Protein AF-A0A6A6GTD9-F1 (afdb_monomer_lite)

pLDDT: mean 72.95, std 16.21, range [22.98, 91.25]

Radius of gyration: 29.61 Å; chains: 1; bounding box: 108×71×85 Å

Sequence (641 aa):
MPSALVQELAAEVGRIVSSPFSVSLKLLELLLKRSDNDAVRQWSEEHPCQRRQLSSIVLDVFQTWPYALDILERLSEANPTQREKFKEYSRLIGRAIGFRDAVLEHDPTLLHTLLIESTKSIQSYQKYGNVCCVLLSHPLPDTLPLPEITQTFVLHVVNHAIDSPGTEPFMQLLALIDGACAVLFNALPGEVLVRLEQSLLGVVKYERGGEFSGRNILCLALLAFLLGLDHSAVSSSGSSTFQVGLSPESLPCSSHRDLSATAQAFTGTKASKIAELIAFYVAFLCSDGCGSSPSEASASIQSIIVIARALPEEVRQEWIRVKAQVFRKVCEKALQTSTHPQVRSWTIVFINSLCGSGKMPQQILIAYESLLLDTIVLSMTPHEYRYLLQHTLEKMDLSLTSAFASTFLEQALSLVVNGNDSLVMLANFRTLAVAVVEIAQGSSSSRKDILLALCTNKLSPYLTTFLNFVPQIENKMDNCLRGDSFGRLLMKQRVELGALLCSTLLKLALLAQGDGDIGINPTMALALIDKQAMLNTVIASLTHRHPSFMPAKDSRSLLQQTSTPRALQENNNWKVLLSKELQRRAEDQEDMIIQSVAQACRDFEERCEDVESPLRLQEEKTAVLQRKYEDAQNSASELEV

Secondary structure (DSSP, 8-state):
---HHHHHHHHHHHHHHT-SS----HHHHHHHHHS-HHHHHHHHHH-HHHHHHHHHHHHHHHTT-TTHHHHHHHHHH----TT-TTS-S-TTS---HHHHHHHHHH-TTHHHHHHHHHHH-HHHHHHHHHHHHHHHSSPPPTT-PPPTTHHHHHHHHHHHHHHS--HHHHHHHHHHHHTTTHHHHTTS-HHHHHHHHHHHHHHHHH--SS---HHHHHHHHHHHHHHHHHHHTT--SS---------SSS---------HHHHHHSSHHHHHHHHHHHHHHHHHHTSTT--S-HHHHHHHHHHHHHHHHHS-HHHHHHHHHHTHHHHHHHHHHHH-TTS-HHHHHHHHHHHHHHH-TT---HHHHHHHHHHHH-HHHH---HHHHHHHHHHHHTT------HHHHHHHHHHHHHHHH-S---HHHHHHHHHHHHHHHHHHHH-HHHHHHHHHHHTSTTTHHHHHHHHH-------PPP-GGGTTHHHHHHHHHHHHHHHHHHHHHHHHHHHHHHTT--PPPHHHHHHHHHHHHHHHHHHHHHS--------------SS------------S-HHHHHHHHHHHHHHHHHHHHHHHHHHHHHHHHHHIIIIIHHHHHHHHHHHHHHHHHHHHHHHHHHH--

Foldseek 3Di:
DQDPLLVVLLVVLLVCLPDPFQDDCVVVLVSLQVDALVSLQVSLLLQLVSLLSVLVSLVVCVVPDLCSLVNLCSQLQRDHDPDPPPQPQFRQPSGSPSNLQSNCVLPVCVLVVLLVQLLPDPVSVVRRVSSNLSSFLAEHPPVHDDDPSVLSSLLVLLVCCLVDVDPVSLSSNNSNCNGRCVVSVLVDDLVSVVSSLVSLVVVLVPPPPPDDDLSVLSSLLVLLSSLVSLVVVVDPDDDDPDPPPDDPPDDPPPDDNCPVVSVVCQDDPNVLVLVVVLLVLLLLLLDPPNPHDLSSLLSSLVSSLSSLLSHDLVSLVVSCVVVVVSLVSLVVSLVDPVGQLSSSLSSLLSNCSSQWEPRDDPSSLVVNLVSLLPQVSNPDALVVLLVSLVSDQVTYLDLDDLVSLLSLLLSLLCLLQDQDDDLRNLSSSLSVLVSLLVSLLVDVNSLQSNLVSVVDPSCVVSLVSSLPGDDDDDPDDDDSSPSPLSSLSSNLSSLSSLLSVLVSLLVSQVVQVVVVGDHDDPVSNVSSVVSNVNSVVVNVVSPDPPPPDPPSPPPPPPDDDDDDDDDDDDDPCVVVVVVVVVVVVVVVVSVVVSVVVVVVSSVVVVCCPPPVVVVVVVVVVVVVVVVVVVVVVVVVVVVVD

Structure (mmCIF, N/CA/C/O backbone):
data_AF-A0A6A6GTD9-F1
#
_entry.id   AF-A0A6A6GTD9-F1
#
loop_
_atom_site.group_PDB
_atom_site.id
_atom_site.type_symbol
_atom_site.label_atom_id
_atom_site.label_alt_id
_atom_site.label_comp_id
_atom_site.label_asym_id
_atom_site.label_entity_id
_atom_site.label_seq_id
_atom_site.pdbx_PDB_ins_code
_atom_site.Cartn_x
_atom_site.Cartn_y
_atom_site.Cartn_z
_atom_site.occupancy
_atom_site.B_iso_or_equiv
_atom_site.auth_seq_id
_atom_site.auth_comp_id
_atom_site.auth_asym_id
_atom_site.auth_atom_id
_atom_site.pdbx_PDB_model_num
ATOM 1 N N . MET A 1 1 ? 4.234 20.363 -8.968 1.00 31.30 1 MET A N 1
ATOM 2 C CA . MET A 1 1 ? 5.308 20.441 -9.981 1.00 31.30 1 MET A CA 1
ATOM 3 C C . MET A 1 1 ? 6.137 19.182 -9.817 1.00 31.30 1 MET A C 1
ATOM 5 O O . MET A 1 1 ? 6.603 18.984 -8.701 1.00 31.30 1 MET A O 1
ATOM 9 N N . PRO A 1 2 ? 6.233 18.299 -10.826 1.00 46.50 2 PRO A N 1
ATOM 10 C CA . PRO A 1 2 ? 7.067 17.104 -10.714 1.00 46.50 2 PRO A CA 1
ATOM 11 C C . PRO A 1 2 ? 8.511 17.534 -10.438 1.00 46.50 2 PRO A C 1
ATOM 13 O O . PRO A 1 2 ? 8.977 18.531 -10.996 1.00 46.50 2 PRO A O 1
ATOM 16 N N . SER A 1 3 ? 9.193 16.836 -9.530 1.00 62.06 3 SER A N 1
ATOM 17 C CA . SER A 1 3 ? 10.605 17.111 -9.268 1.00 62.06 3 SER A CA 1
ATOM 18 C C . SER A 1 3 ? 11.403 16.887 -10.559 1.00 62.06 3 SER A C 1
ATOM 20 O O . SER A 1 3 ? 11.041 16.038 -11.377 1.00 62.06 3 SER A O 1
ATOM 22 N N . ALA A 1 4 ? 12.487 17.641 -10.765 1.00 74.44 4 ALA A N 1
ATOM 23 C CA . ALA A 1 4 ? 13.336 17.483 -11.952 1.00 74.44 4 ALA A CA 1
ATOM 24 C C . ALA A 1 4 ? 13.793 16.018 -12.144 1.00 74.44 4 ALA A C 1
ATOM 26 O O . ALA A 1 4 ? 13.877 15.533 -13.267 1.00 74.44 4 ALA A O 1
ATOM 27 N N . LEU A 1 5 ? 13.965 15.285 -11.037 1.00 74.88 5 LEU A N 1
ATOM 28 C CA . LEU A 1 5 ? 14.311 13.863 -11.020 1.00 74.88 5 LEU A CA 1
ATOM 29 C C . LEU A 1 5 ? 13.217 12.950 -11.599 1.00 74.88 5 LEU A C 1
ATOM 31 O O . LEU A 1 5 ? 13.551 12.000 -12.298 1.00 74.88 5 LEU A O 1
ATOM 35 N N . VAL A 1 6 ? 11.926 13.231 -11.373 1.00 73.88 6 VAL A N 1
ATOM 36 C CA . VAL A 1 6 ? 10.825 12.445 -11.974 1.00 73.88 6 VAL A CA 1
ATOM 37 C C . VAL A 1 6 ? 10.827 12.595 -13.494 1.00 73.88 6 VAL A C 1
ATOM 39 O O . VAL A 1 6 ? 10.615 11.622 -14.214 1.00 73.88 6 VAL A O 1
ATOM 42 N N . GLN A 1 7 ? 11.107 13.802 -13.992 1.00 76.88 7 GLN A N 1
ATOM 43 C CA . GLN A 1 7 ? 11.184 14.063 -15.430 1.00 76.88 7 GLN A CA 1
ATOM 44 C C . GLN A 1 7 ? 12.407 13.397 -16.070 1.00 76.88 7 GLN A C 1
ATOM 46 O O . GLN A 1 7 ? 12.288 12.822 -17.150 1.00 76.88 7 GLN A O 1
ATOM 51 N N . GLU A 1 8 ? 13.560 13.424 -15.397 1.00 81.12 8 GLU A N 1
ATOM 52 C CA . GLU A 1 8 ? 14.764 12.707 -15.835 1.00 81.12 8 GLU A CA 1
ATOM 53 C C . GLU A 1 8 ? 14.547 11.188 -15.860 1.00 81.12 8 GLU A C 1
ATOM 55 O O . GLU A 1 8 ? 14.906 10.535 -16.841 1.00 81.12 8 GLU A O 1
ATOM 60 N N . LEU A 1 9 ? 13.902 10.630 -14.828 1.00 81.56 9 LEU A N 1
ATOM 61 C CA . LEU A 1 9 ? 13.548 9.211 -14.768 1.00 81.56 9 LEU A CA 1
ATOM 62 C C . LEU A 1 9 ? 12.584 8.829 -15.900 1.00 81.56 9 LEU A C 1
ATOM 64 O O . LEU A 1 9 ? 12.814 7.844 -16.599 1.00 81.56 9 LEU A O 1
ATOM 68 N N . ALA A 1 10 ? 11.540 9.630 -16.130 1.00 80.25 10 ALA A N 1
ATOM 69 C CA . ALA A 1 10 ? 10.578 9.398 -17.206 1.00 80.25 10 ALA A CA 1
ATOM 70 C C . ALA A 1 10 ? 11.229 9.468 -18.598 1.00 80.25 10 ALA A C 1
ATOM 72 O O . ALA A 1 10 ? 10.920 8.651 -19.466 1.00 80.25 10 ALA A O 1
ATOM 73 N N . ALA A 1 11 ? 12.147 10.416 -18.812 1.00 80.69 11 ALA A N 1
ATOM 74 C CA . ALA A 1 11 ? 12.875 10.555 -20.069 1.00 80.69 11 ALA A CA 1
ATOM 75 C C . ALA A 1 11 ? 13.794 9.353 -20.330 1.00 80.69 11 ALA A C 1
ATOM 77 O O . ALA A 1 11 ? 13.811 8.824 -21.444 1.00 80.69 11 ALA A O 1
ATOM 78 N N . GLU A 1 12 ? 14.512 8.890 -19.305 1.00 84.31 12 GLU A N 1
ATOM 79 C CA . GLU A 1 12 ? 15.404 7.739 -19.430 1.00 84.31 12 GLU A CA 1
ATOM 80 C C . GLU A 1 12 ? 14.632 6.437 -19.655 1.00 84.31 12 GLU A C 1
ATOM 82 O O . GLU A 1 12 ? 14.966 5.670 -20.561 1.00 84.31 12 GLU A O 1
ATOM 87 N N . VAL A 1 13 ? 13.543 6.202 -18.914 1.00 83.00 13 VAL A N 1
ATOM 88 C CA . VAL A 1 13 ? 12.694 5.030 -19.166 1.00 83.00 13 VAL A CA 1
ATOM 89 C C . VAL A 1 13 ? 12.052 5.108 -20.552 1.00 83.00 13 VAL A C 1
ATOM 91 O O . VAL A 1 13 ? 12.006 4.104 -21.262 1.00 83.00 13 VAL A O 1
ATOM 94 N N . GLY A 1 14 ? 11.632 6.297 -20.993 1.00 80.06 14 GLY A N 1
ATOM 95 C CA . GLY A 1 14 ? 11.149 6.519 -22.354 1.00 80.06 14 GLY A CA 1
ATOM 96 C C . GLY A 1 14 ? 12.190 6.148 -23.415 1.00 80.06 14 GLY A C 1
ATOM 97 O O . GLY A 1 14 ? 11.856 5.473 -24.390 1.00 80.06 14 GLY A O 1
ATOM 98 N N . ARG A 1 15 ? 13.461 6.516 -23.212 1.00 83.50 15 ARG A N 1
ATOM 99 C CA . ARG A 1 15 ? 14.583 6.154 -24.096 1.00 83.50 15 ARG A CA 1
ATOM 100 C C . ARG A 1 15 ? 14.809 4.641 -24.150 1.00 83.50 15 ARG A C 1
ATOM 102 O O . ARG A 1 15 ? 14.996 4.101 -25.235 1.00 83.50 15 ARG A O 1
ATOM 109 N N . ILE A 1 16 ? 14.771 3.966 -23.001 1.00 82.56 16 ILE A N 1
ATOM 110 C CA . ILE A 1 16 ? 14.970 2.512 -22.897 1.00 82.56 16 ILE A CA 1
ATOM 111 C C . ILE A 1 16 ? 13.836 1.763 -23.604 1.00 82.56 16 ILE A C 1
ATOM 113 O O . ILE A 1 16 ? 14.086 0.907 -24.445 1.00 82.56 16 ILE A O 1
ATOM 117 N N . VAL A 1 17 ? 12.588 2.123 -23.304 1.00 81.31 17 VAL A N 1
ATOM 118 C CA . VAL A 1 17 ? 11.390 1.441 -23.813 1.00 81.31 17 VAL A CA 1
ATOM 119 C C . VAL A 1 17 ? 11.157 1.686 -25.309 1.00 81.31 17 VAL A C 1
ATOM 121 O O . VAL A 1 17 ? 10.579 0.843 -25.990 1.00 81.31 17 VAL A O 1
ATOM 124 N N . SER A 1 18 ? 11.595 2.831 -25.839 1.00 76.31 18 SER A N 1
ATOM 125 C CA . SER A 1 18 ? 11.475 3.152 -27.270 1.00 76.31 18 SER A CA 1
ATOM 126 C C . SER A 1 18 ? 12.615 2.604 -28.131 1.00 76.31 18 SER A C 1
ATOM 128 O O . SER A 1 18 ? 12.544 2.702 -29.358 1.00 76.31 18 SER A O 1
ATOM 130 N N . SER A 1 19 ? 13.653 2.027 -27.521 1.00 73.88 19 SER A N 1
ATOM 131 C CA . SER A 1 19 ? 14.776 1.461 -28.259 1.00 73.88 19 SER A CA 1
ATOM 132 C C . SER A 1 19 ? 14.414 0.101 -28.867 1.00 73.88 19 SER A C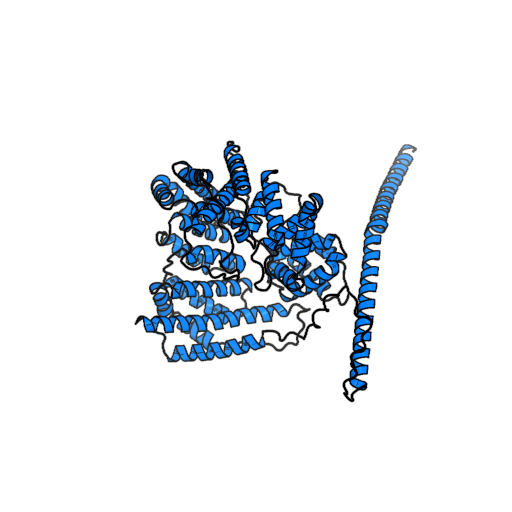 1
ATOM 134 O O . SER A 1 19 ? 13.937 -0.776 -28.150 1.00 73.88 19 SER A O 1
ATOM 136 N N . PRO A 1 20 ? 14.695 -0.125 -30.164 1.00 64.62 20 PRO A N 1
ATOM 137 C CA . PRO A 1 20 ? 14.523 -1.435 -30.791 1.00 64.62 20 PRO A CA 1
ATOM 138 C C . PRO A 1 20 ? 15.611 -2.451 -30.396 1.00 64.62 20 PRO A C 1
ATOM 140 O O . PRO A 1 20 ? 15.501 -3.623 -30.741 1.00 64.62 20 PRO A O 1
ATOM 143 N N . PHE A 1 21 ? 16.667 -2.019 -29.694 1.00 66.88 21 PHE A N 1
ATOM 144 C CA . PHE A 1 21 ? 17.794 -2.859 -29.269 1.00 66.88 21 PHE A CA 1
ATOM 145 C C . PHE A 1 21 ? 17.994 -2.808 -27.753 1.00 66.88 21 PHE A C 1
ATOM 147 O O . PHE A 1 21 ? 17.599 -1.830 -27.113 1.00 66.88 21 PHE A O 1
ATOM 154 N N . SER A 1 22 ? 18.675 -3.815 -27.194 1.00 67.69 22 SER A N 1
ATOM 155 C CA . SER A 1 22 ? 19.113 -3.840 -25.793 1.00 67.69 22 SER A CA 1
ATOM 156 C C . SER A 1 22 ? 19.982 -2.619 -25.481 1.00 67.69 22 SER A C 1
ATOM 158 O O . SER A 1 22 ? 20.954 -2.341 -26.182 1.00 67.69 22 SER A O 1
ATOM 160 N N . VAL A 1 23 ? 19.625 -1.882 -24.431 1.00 72.50 23 VAL A N 1
ATOM 161 C CA . VAL A 1 23 ? 20.275 -0.625 -24.046 1.00 72.50 23 VAL A CA 1
ATOM 162 C C . VAL A 1 23 ? 20.887 -0.770 -22.666 1.00 72.50 23 VAL A C 1
ATOM 164 O O . VAL A 1 23 ? 20.258 -1.363 -21.793 1.00 72.50 23 VAL A O 1
ATOM 167 N N . SER A 1 24 ? 22.060 -0.166 -22.457 1.00 77.12 24 SER A N 1
ATOM 168 C CA . SER A 1 24 ? 22.645 0.013 -21.125 1.00 77.12 24 SER A CA 1
ATOM 169 C C . SER A 1 24 ? 21.616 0.541 -20.128 1.00 77.12 24 SER A C 1
ATOM 171 O O . SER A 1 24 ? 21.007 1.590 -20.368 1.00 77.12 24 SER A O 1
ATOM 173 N N . LEU A 1 25 ? 21.462 -0.153 -18.998 1.00 81.88 25 LEU A N 1
ATOM 174 C CA . LEU A 1 25 ? 20.587 0.268 -17.900 1.00 81.88 25 LEU A CA 1
ATOM 175 C C . LEU A 1 25 ? 21.373 0.995 -16.792 1.00 81.88 25 LEU A C 1
ATOM 177 O O . LEU A 1 25 ? 20.818 1.325 -15.748 1.00 81.88 25 LEU A O 1
ATOM 181 N N . LYS A 1 26 ? 22.659 1.291 -17.010 1.00 79.25 26 LYS A N 1
ATOM 182 C CA . LYS A 1 26 ? 23.526 1.923 -16.007 1.00 79.25 26 LYS A CA 1
ATOM 183 C C . LYS A 1 26 ? 23.093 3.341 -15.634 1.00 79.25 26 LYS A C 1
ATOM 185 O O . LYS A 1 26 ? 23.150 3.734 -14.471 1.00 79.25 26 LYS A O 1
ATOM 190 N N . LEU A 1 27 ? 22.623 4.122 -16.608 1.00 82.19 27 LEU A N 1
ATOM 191 C CA . LEU A 1 27 ? 22.081 5.453 -16.328 1.00 82.19 27 LEU A CA 1
ATOM 192 C C . LEU A 1 27 ? 20.794 5.360 -15.497 1.00 82.19 27 LEU A C 1
ATOM 194 O O . LEU A 1 27 ? 20.627 6.129 -14.553 1.00 82.19 27 LEU A O 1
ATOM 198 N N . LEU A 1 28 ? 19.935 4.376 -15.784 1.00 83.44 28 LEU A N 1
ATOM 199 C CA . LEU A 1 28 ? 18.753 4.093 -14.971 1.00 83.44 28 LEU A CA 1
ATOM 200 C C . LEU A 1 28 ? 19.143 3.711 -13.537 1.00 83.44 28 LEU A C 1
ATOM 202 O O . LEU A 1 28 ? 18.587 4.263 -12.595 1.00 83.44 28 LEU A O 1
ATOM 206 N N . GLU A 1 29 ? 20.132 2.837 -13.350 1.00 82.75 29 GLU A N 1
ATOM 207 C CA . GLU A 1 29 ? 20.656 2.472 -12.028 1.00 82.75 29 GLU A CA 1
ATOM 208 C C . GLU A 1 29 ? 21.150 3.701 -11.240 1.00 82.75 29 GLU A C 1
ATOM 210 O O . GLU A 1 29 ? 20.810 3.874 -10.068 1.00 82.75 29 GLU A O 1
ATOM 215 N N . LEU A 1 30 ? 21.912 4.594 -11.881 1.00 81.75 30 LEU A N 1
ATOM 216 C CA . LEU A 1 30 ? 22.407 5.828 -11.261 1.00 81.75 30 LEU A CA 1
ATOM 217 C C . LEU A 1 30 ? 21.269 6.786 -10.892 1.00 81.75 30 LEU A C 1
ATOM 219 O O . LEU A 1 30 ? 21.279 7.365 -9.802 1.00 81.75 30 LEU A O 1
ATOM 223 N N . LEU A 1 31 ? 20.277 6.938 -11.773 1.00 81.88 31 LEU A N 1
ATOM 224 C CA . LEU A 1 31 ? 19.095 7.754 -11.505 1.00 81.88 31 LEU A CA 1
ATOM 225 C C . LEU A 1 31 ? 18.269 7.171 -10.358 1.00 81.88 31 LEU A C 1
ATOM 227 O O . LEU A 1 31 ? 17.851 7.925 -9.484 1.00 81.88 31 LEU A O 1
ATOM 231 N N . LEU A 1 32 ? 18.097 5.850 -10.294 1.00 80.31 32 LEU A N 1
ATOM 232 C CA . LEU A 1 32 ? 17.408 5.170 -9.193 1.00 80.31 32 LEU A CA 1
ATOM 233 C C . LEU A 1 32 ? 18.182 5.264 -7.872 1.00 80.31 32 LEU A C 1
ATOM 235 O O . LEU A 1 32 ? 17.573 5.390 -6.813 1.00 80.31 32 LEU A O 1
ATOM 239 N N . LYS A 1 33 ? 19.521 5.266 -7.912 1.00 79.88 33 LYS A N 1
ATOM 240 C CA . LYS A 1 33 ? 20.361 5.499 -6.725 1.00 79.88 33 LYS A CA 1
ATOM 241 C C . LYS A 1 33 ? 20.255 6.938 -6.208 1.00 79.88 33 LYS A C 1
ATOM 243 O O . LYS A 1 33 ? 20.385 7.139 -5.002 1.00 79.88 33 LYS A O 1
ATOM 248 N N . ARG A 1 34 ? 20.009 7.915 -7.091 1.00 78.88 34 ARG A N 1
ATOM 249 C CA . ARG A 1 34 ? 19.863 9.345 -6.757 1.00 78.88 34 ARG A CA 1
ATOM 250 C C . ARG A 1 34 ? 18.429 9.764 -6.419 1.00 78.88 34 ARG A C 1
ATOM 252 O O . ARG A 1 34 ? 18.244 10.787 -5.770 1.00 78.88 34 ARG A O 1
ATOM 259 N N . SER A 1 35 ? 17.435 9.024 -6.898 1.00 74.62 35 SER A N 1
ATOM 260 C CA . SER A 1 35 ? 16.023 9.371 -6.738 1.00 74.62 35 SER A CA 1
ATOM 261 C C . SER A 1 35 ? 15.480 8.928 -5.386 1.00 74.62 35 SER A C 1
ATOM 263 O O . SER A 1 35 ? 15.775 7.829 -4.913 1.00 74.62 35 SER A O 1
ATOM 265 N N . ASP A 1 36 ? 14.625 9.766 -4.805 1.00 68.75 36 ASP A N 1
ATOM 266 C CA . ASP A 1 36 ? 13.821 9.386 -3.650 1.00 68.75 36 ASP A CA 1
ATOM 267 C C . ASP A 1 36 ? 12.711 8.412 -4.065 1.00 68.75 36 ASP A C 1
ATOM 269 O O . ASP A 1 36 ? 12.213 8.427 -5.195 1.00 68.75 36 ASP A O 1
ATOM 273 N N . ASN A 1 37 ? 12.283 7.581 -3.120 1.00 64.31 37 ASN A N 1
ATOM 274 C CA . ASN A 1 37 ? 11.222 6.591 -3.304 1.00 64.31 37 ASN A CA 1
ATOM 275 C C . ASN A 1 37 ? 9.921 7.198 -3.841 1.00 64.31 37 ASN A C 1
ATOM 277 O O . ASN A 1 37 ? 9.279 6.616 -4.713 1.00 64.31 37 ASN A O 1
ATOM 281 N N . ASP A 1 38 ? 9.575 8.397 -3.371 1.00 64.88 38 ASP A N 1
ATOM 282 C CA . ASP A 1 38 ? 8.380 9.118 -3.807 1.00 64.88 38 ASP A CA 1
ATOM 283 C C . ASP A 1 38 ? 8.455 9.495 -5.291 1.00 64.88 38 ASP A C 1
ATOM 285 O O . ASP A 1 38 ? 7.449 9.432 -5.992 1.00 64.88 38 ASP A O 1
ATOM 289 N N . ALA A 1 39 ? 9.651 9.801 -5.808 1.00 70.12 39 ALA A N 1
ATOM 290 C CA . ALA A 1 39 ? 9.852 10.108 -7.222 1.00 70.12 39 ALA A CA 1
ATOM 291 C C . ALA A 1 39 ? 9.692 8.860 -8.108 1.00 70.12 39 ALA A C 1
ATOM 293 O O . ALA A 1 39 ? 9.013 8.909 -9.136 1.00 70.12 39 ALA A O 1
ATOM 294 N N . VAL A 1 40 ? 10.267 7.724 -7.697 1.00 72.25 40 VAL A N 1
ATOM 295 C CA . VAL A 1 40 ? 10.127 6.441 -8.415 1.00 72.25 40 VAL A CA 1
ATOM 296 C C . VAL A 1 40 ? 8.670 5.976 -8.414 1.00 72.25 40 VAL A C 1
ATOM 298 O O . VAL A 1 40 ? 8.142 5.520 -9.432 1.00 72.25 40 VAL A O 1
ATOM 301 N N . ARG A 1 41 ? 7.997 6.138 -7.275 1.00 68.88 41 ARG A N 1
ATOM 302 C CA . ARG A 1 41 ? 6.582 5.827 -7.103 1.00 68.88 41 ARG A CA 1
ATOM 303 C C . ARG A 1 41 ? 5.695 6.704 -7.978 1.00 68.88 41 ARG A C 1
ATOM 305 O O . ARG A 1 41 ? 4.873 6.170 -8.718 1.00 68.88 41 ARG A O 1
ATOM 312 N N . GLN A 1 42 ? 5.904 8.019 -7.944 1.00 69.56 42 GLN A N 1
ATOM 313 C CA . GLN A 1 42 ? 5.167 8.968 -8.771 1.00 69.56 42 GLN A CA 1
ATOM 314 C C . GLN A 1 42 ? 5.314 8.627 -10.259 1.00 69.56 42 GLN A C 1
ATOM 316 O O . GLN A 1 42 ? 4.316 8.532 -10.972 1.00 69.56 42 GLN A O 1
ATOM 321 N N . TRP A 1 43 ? 6.539 8.354 -10.721 1.00 78.19 43 TRP A N 1
ATOM 322 C CA . TRP A 1 43 ? 6.773 7.929 -12.102 1.00 78.19 43 TRP A CA 1
ATOM 323 C C . TRP A 1 43 ? 5.996 6.650 -12.455 1.00 78.19 43 TRP A C 1
ATOM 325 O O . TRP A 1 43 ? 5.316 6.605 -13.485 1.00 78.19 43 TRP A O 1
ATOM 335 N N . SER A 1 44 ? 6.067 5.631 -11.592 1.00 73.31 44 SER A N 1
ATOM 336 C CA . SER A 1 44 ? 5.385 4.344 -11.771 1.00 73.31 44 SER A CA 1
ATOM 337 C C . SER A 1 44 ? 3.867 4.511 -11.915 1.00 73.31 44 SER A C 1
ATOM 339 O O . SER A 1 44 ? 3.238 3.837 -12.735 1.00 73.31 44 SER A O 1
ATOM 341 N N . GLU A 1 45 ? 3.257 5.414 -11.152 1.00 67.81 45 GLU A N 1
ATOM 342 C CA . GLU A 1 45 ? 1.818 5.680 -11.223 1.00 67.81 45 GLU A CA 1
ATOM 343 C C . GLU A 1 45 ? 1.417 6.477 -12.467 1.00 67.81 45 GLU A C 1
ATOM 345 O O . GLU A 1 45 ? 0.385 6.188 -13.076 1.00 67.81 45 GLU A O 1
ATOM 350 N N . GLU A 1 46 ? 2.244 7.437 -12.880 1.00 68.38 46 GLU A N 1
ATOM 351 C CA . GLU A 1 46 ? 1.991 8.274 -14.055 1.00 68.38 46 GLU A CA 1
ATOM 352 C C . GLU A 1 46 ? 2.197 7.513 -15.385 1.00 68.38 46 GLU A C 1
ATOM 354 O O . GLU A 1 46 ? 1.551 7.839 -16.384 1.00 68.38 46 GLU A O 1
ATOM 359 N N . HIS A 1 47 ? 3.029 6.460 -15.410 1.00 70.62 47 HIS A N 1
ATOM 360 C CA . HIS A 1 47 ? 3.456 5.780 -16.647 1.00 70.62 47 HIS A CA 1
ATOM 361 C C . HIS A 1 47 ? 3.219 4.252 -16.664 1.00 70.62 47 HIS A C 1
ATOM 363 O O . HIS A 1 47 ? 4.140 3.474 -16.942 1.00 70.62 47 HIS A O 1
ATOM 369 N N . PRO A 1 48 ? 1.987 3.751 -16.452 1.00 66.88 48 PRO A N 1
ATOM 370 C CA . PRO A 1 48 ? 1.755 2.318 -16.274 1.00 66.88 48 PRO A CA 1
ATOM 371 C C . PRO A 1 48 ? 2.053 1.456 -17.505 1.00 66.88 48 PRO A C 1
ATOM 373 O O . PRO A 1 48 ? 2.399 0.287 -17.349 1.00 66.88 48 PRO A O 1
ATOM 376 N N . CYS A 1 49 ? 1.948 2.006 -18.718 1.00 69.31 49 CYS A N 1
ATOM 377 C CA . CYS A 1 49 ? 2.302 1.291 -19.947 1.00 69.31 49 CYS A CA 1
ATOM 378 C C . CYS A 1 49 ? 3.815 1.066 -20.077 1.00 69.31 49 CYS A C 1
ATOM 380 O O . CYS A 1 49 ? 4.233 0.007 -20.541 1.00 69.31 49 CYS A O 1
ATOM 382 N N . GLN A 1 50 ? 4.628 2.023 -19.616 1.00 73.38 50 GLN A N 1
ATOM 383 C CA . GLN A 1 50 ? 6.086 1.915 -19.638 1.00 73.38 50 GLN A CA 1
ATOM 384 C C . GLN A 1 50 ? 6.583 0.895 -18.611 1.00 73.38 50 GLN A C 1
ATOM 386 O O . GLN A 1 50 ? 7.559 0.207 -18.879 1.00 73.38 50 GLN A O 1
ATOM 391 N N . ARG A 1 51 ? 5.884 0.725 -17.476 1.00 74.81 51 ARG A N 1
ATOM 392 C CA . ARG A 1 51 ? 6.251 -0.266 -16.446 1.00 74.81 51 ARG A CA 1
ATOM 393 C C . ARG A 1 51 ? 6.348 -1.683 -16.991 1.00 74.81 51 ARG A C 1
ATOM 395 O O . ARG A 1 51 ? 7.333 -2.362 -16.732 1.00 74.81 51 ARG A O 1
ATOM 402 N N . ARG A 1 52 ? 5.338 -2.116 -17.752 1.00 71.12 52 ARG A N 1
ATOM 403 C CA . ARG A 1 52 ? 5.279 -3.484 -18.282 1.00 71.12 52 ARG A CA 1
ATOM 404 C C . ARG A 1 52 ? 6.381 -3.728 -19.318 1.00 71.12 52 ARG A C 1
ATOM 406 O O . ARG A 1 52 ? 7.061 -4.744 -19.273 1.00 71.12 52 ARG A O 1
ATOM 413 N N . GLN A 1 53 ? 6.632 -2.755 -20.190 1.00 73.69 53 GLN A N 1
ATOM 414 C CA . GLN A 1 53 ? 7.722 -2.849 -21.168 1.00 73.69 53 GLN A CA 1
ATOM 415 C C . GLN A 1 53 ? 9.104 -2.791 -20.504 1.00 73.69 53 GLN A C 1
ATOM 417 O O . GLN A 1 53 ? 10.004 -3.536 -20.875 1.00 73.69 53 GLN A O 1
ATOM 422 N N . LEU A 1 54 ? 9.274 -1.957 -19.476 1.00 80.88 54 LEU A N 1
ATOM 423 C CA . LEU A 1 54 ? 10.511 -1.928 -18.704 1.00 80.88 54 LEU A CA 1
ATOM 424 C C . LEU A 1 54 ? 10.735 -3.257 -17.970 1.00 80.88 54 LEU A C 1
ATOM 426 O O . LEU A 1 54 ? 11.862 -3.737 -17.938 1.00 80.88 54 LEU A O 1
ATOM 430 N N . SER A 1 55 ? 9.681 -3.881 -17.429 1.00 79.69 55 SER A N 1
ATOM 431 C CA . SER A 1 55 ? 9.809 -5.167 -16.734 1.00 79.69 55 SER A CA 1
ATOM 432 C C . SER A 1 55 ? 10.316 -6.286 -17.646 1.00 79.69 55 SER A C 1
ATOM 434 O O . SER A 1 55 ? 11.183 -7.043 -17.220 1.00 79.69 55 SER A O 1
ATOM 436 N N . SER A 1 56 ? 9.876 -6.348 -18.911 1.00 78.88 56 SER A N 1
ATOM 437 C CA . SER A 1 56 ? 10.410 -7.332 -19.862 1.00 78.88 56 SER A CA 1
ATOM 438 C C . SER A 1 56 ? 11.880 -7.065 -20.197 1.00 78.88 56 SER A C 1
ATOM 440 O O . SER A 1 56 ? 12.681 -7.992 -20.189 1.00 78.88 56 SER A O 1
ATOM 442 N N . ILE A 1 57 ? 12.264 -5.797 -20.402 1.00 78.81 57 ILE A N 1
ATOM 443 C CA . ILE A 1 57 ? 13.657 -5.422 -20.705 1.00 78.81 57 ILE A CA 1
ATOM 444 C C . ILE A 1 57 ? 14.586 -5.750 -19.527 1.00 78.81 57 ILE A C 1
ATOM 446 O O . ILE A 1 57 ? 15.674 -6.287 -19.725 1.00 78.81 57 ILE A O 1
ATOM 450 N N . VAL A 1 58 ? 14.166 -5.451 -18.293 1.00 80.69 58 VAL A N 1
ATOM 451 C CA . VAL A 1 58 ? 14.950 -5.768 -17.089 1.00 80.69 58 VAL A CA 1
ATOM 452 C C . VAL A 1 58 ? 15.111 -7.282 -16.927 1.00 80.69 58 VAL A C 1
ATOM 454 O O . VAL A 1 58 ? 16.202 -7.728 -16.582 1.00 80.69 58 VAL A O 1
ATOM 457 N N . LEU A 1 59 ? 14.074 -8.076 -17.222 1.00 78.75 59 LEU A N 1
ATOM 458 C CA . LEU A 1 59 ? 14.136 -9.541 -17.179 1.00 78.75 59 LEU A CA 1
ATOM 459 C C . LEU A 1 59 ? 15.086 -10.131 -18.228 1.00 78.75 59 LEU A C 1
ATOM 461 O O . LEU A 1 59 ? 15.904 -10.985 -17.887 1.00 78.75 59 LEU A O 1
ATOM 465 N N . ASP A 1 60 ? 15.044 -9.640 -19.469 1.00 73.81 60 ASP A N 1
ATOM 466 C CA . ASP A 1 60 ? 15.938 -10.092 -20.548 1.00 73.81 60 ASP A CA 1
ATOM 467 C C . ASP A 1 60 ? 17.421 -9.881 -20.193 1.00 73.81 60 ASP A C 1
ATOM 469 O O . ASP A 1 60 ? 18.310 -10.650 -20.571 1.00 73.81 60 ASP A O 1
ATOM 473 N N . VAL A 1 61 ? 17.684 -8.830 -19.423 1.00 74.44 61 VAL A N 1
ATOM 474 C CA . VAL A 1 61 ? 19.018 -8.395 -19.018 1.00 74.44 61 VAL A CA 1
ATOM 475 C C . VAL A 1 61 ? 19.420 -8.950 -17.641 1.00 74.44 61 VAL A C 1
ATOM 477 O O . VAL A 1 61 ? 20.598 -8.931 -17.281 1.00 74.44 61 VAL A O 1
ATOM 480 N N . PHE A 1 62 ? 18.483 -9.531 -16.888 1.00 72.75 62 PHE A N 1
ATOM 481 C CA . PHE A 1 62 ? 18.690 -9.986 -15.511 1.00 72.75 62 PHE A CA 1
ATOM 482 C C . PHE A 1 62 ? 19.807 -11.028 -15.367 1.00 72.75 62 PHE A C 1
ATOM 484 O O . PHE A 1 62 ? 20.625 -10.952 -14.454 1.00 72.75 62 PHE A O 1
ATOM 491 N N . GLN A 1 63 ? 19.889 -11.983 -16.298 1.00 67.81 63 GLN A N 1
ATOM 492 C CA . GLN A 1 63 ? 20.951 -13.005 -16.309 1.00 67.81 63 GLN A CA 1
ATOM 493 C C . GLN A 1 63 ? 22.301 -12.462 -16.797 1.00 67.81 63 GLN A C 1
ATOM 495 O O . GLN A 1 63 ? 23.333 -13.119 -16.679 1.00 67.81 63 GLN A O 1
ATOM 500 N N . THR A 1 64 ? 22.272 -11.276 -17.393 1.00 66.31 64 THR A N 1
ATOM 501 C CA . THR A 1 64 ? 23.334 -10.710 -18.209 1.00 66.31 64 THR A CA 1
ATOM 502 C C . THR A 1 64 ? 24.123 -9.653 -17.436 1.00 66.31 64 THR A C 1
ATOM 504 O O . THR A 1 64 ? 25.348 -9.632 -17.559 1.00 66.31 64 THR A O 1
ATOM 507 N N . TRP A 1 65 ? 23.465 -8.810 -16.631 1.00 73.31 65 TRP A N 1
ATOM 508 C CA . TRP A 1 65 ? 24.111 -7.702 -15.917 1.00 73.31 65 TRP A CA 1
ATOM 509 C C . TRP A 1 65 ? 23.949 -7.789 -14.395 1.00 73.31 65 TRP A C 1
ATOM 511 O O . TRP A 1 65 ? 22.830 -7.928 -13.903 1.00 73.31 65 TRP A O 1
ATOM 521 N N . PRO A 1 66 ? 25.038 -7.630 -13.616 1.00 70.31 66 PRO A N 1
ATOM 522 C CA . PRO A 1 66 ? 24.992 -7.752 -12.158 1.00 70.31 66 PRO A CA 1
ATOM 523 C C . PRO A 1 66 ? 24.154 -6.653 -11.487 1.00 70.31 66 PRO A C 1
ATOM 525 O O . PRO A 1 66 ? 23.545 -6.905 -10.452 1.00 70.31 66 PRO A O 1
ATOM 528 N N . TYR A 1 67 ? 24.075 -5.466 -12.095 1.00 75.19 67 TYR A N 1
ATOM 529 C CA . TYR A 1 67 ? 23.300 -4.326 -11.596 1.00 75.19 67 TYR A CA 1
ATOM 530 C C . TYR A 1 67 ? 21.798 -4.404 -11.921 1.00 75.19 67 TYR A C 1
ATOM 532 O O . TYR A 1 67 ? 21.012 -3.597 -11.427 1.00 75.19 67 TYR A O 1
ATOM 540 N N . ALA A 1 68 ? 21.360 -5.387 -12.717 1.00 78.38 68 ALA A N 1
ATOM 541 C CA . ALA A 1 68 ? 19.936 -5.612 -12.970 1.00 78.38 68 ALA A CA 1
ATOM 542 C C . ALA A 1 68 ? 19.185 -6.015 -11.689 1.00 78.38 68 ALA A C 1
ATOM 544 O O . ALA A 1 68 ? 18.004 -5.699 -11.548 1.00 78.38 68 ALA A O 1
ATOM 545 N N . LEU A 1 69 ? 19.878 -6.659 -10.740 1.00 77.06 69 LEU A N 1
ATOM 546 C CA . LEU A 1 69 ? 19.331 -6.982 -9.425 1.00 77.06 69 LEU A CA 1
ATOM 547 C C . LEU A 1 69 ? 19.068 -5.714 -8.603 1.00 77.06 69 LEU A C 1
ATOM 549 O O . LEU A 1 69 ? 17.969 -5.581 -8.081 1.00 77.06 69 LEU A O 1
ATOM 553 N N . ASP A 1 70 ? 20.007 -4.762 -8.576 1.00 76.88 70 ASP A N 1
ATOM 554 C CA . ASP A 1 70 ? 19.833 -3.456 -7.918 1.00 76.88 70 ASP A CA 1
ATOM 555 C C . ASP A 1 70 ? 18.669 -2.665 -8.541 1.00 76.88 70 ASP A C 1
ATOM 557 O O . ASP A 1 70 ? 17.919 -1.990 -7.840 1.00 76.88 70 ASP A O 1
ATOM 561 N N . ILE A 1 71 ? 18.498 -2.735 -9.866 1.00 79.38 71 ILE A N 1
ATOM 562 C CA . ILE A 1 71 ? 17.380 -2.082 -10.566 1.00 79.38 71 ILE A CA 1
ATOM 563 C C . ILE A 1 71 ? 16.054 -2.747 -10.197 1.00 79.38 71 ILE A C 1
ATOM 565 O O . ILE A 1 71 ? 15.089 -2.046 -9.889 1.00 79.38 71 ILE A O 1
ATOM 569 N N . LEU A 1 72 ? 16.003 -4.084 -10.218 1.00 79.44 72 LEU A N 1
ATOM 570 C CA . LEU A 1 72 ? 14.822 -4.845 -9.821 1.00 79.44 72 LEU A CA 1
ATOM 571 C C . LEU A 1 72 ? 14.460 -4.530 -8.373 1.00 79.44 72 LEU A C 1
ATOM 573 O O . LEU A 1 72 ? 13.307 -4.207 -8.104 1.00 79.44 72 LEU A O 1
ATOM 577 N N . GLU A 1 73 ? 15.437 -4.567 -7.470 1.00 75.12 73 GLU A N 1
ATOM 578 C CA . GLU A 1 73 ? 15.299 -4.178 -6.071 1.00 75.12 73 GLU A CA 1
ATOM 579 C C . GLU A 1 73 ? 14.751 -2.754 -5.986 1.00 75.12 73 GLU A C 1
ATOM 581 O O . GLU A 1 73 ? 13.646 -2.569 -5.512 1.00 75.12 73 GLU A O 1
ATOM 586 N N . ARG A 1 74 ? 15.395 -1.738 -6.565 1.00 72.81 74 ARG A N 1
ATOM 587 C CA . ARG A 1 74 ? 14.932 -0.344 -6.441 1.00 72.81 74 ARG A CA 1
ATOM 588 C C . ARG A 1 74 ? 13.548 -0.077 -7.031 1.00 72.81 74 ARG A C 1
ATOM 590 O O . ARG A 1 74 ? 12.773 0.658 -6.419 1.00 72.81 74 ARG A O 1
ATOM 597 N N . LEU A 1 75 ? 13.225 -0.659 -8.185 1.00 73.88 75 LEU A N 1
ATOM 598 C CA . LEU A 1 75 ? 11.924 -0.479 -8.836 1.00 73.88 75 LEU A CA 1
ATOM 599 C C . LEU A 1 75 ? 10.803 -1.282 -8.166 1.00 73.88 75 LEU A C 1
ATOM 601 O O . LEU A 1 75 ? 9.643 -0.888 -8.270 1.00 73.88 75 LEU A O 1
ATOM 605 N N . SER A 1 76 ? 11.122 -2.390 -7.492 1.00 69.88 76 SER A N 1
ATOM 606 C CA . SER A 1 76 ? 10.147 -3.180 -6.725 1.00 69.88 76 SER A CA 1
ATOM 607 C C . SER A 1 76 ? 10.038 -2.739 -5.261 1.00 69.88 76 SER A C 1
ATOM 609 O O . SER A 1 76 ? 8.967 -2.848 -4.662 1.00 69.88 76 SER A O 1
ATOM 611 N N . GLU A 1 77 ? 11.120 -2.211 -4.693 1.00 62.66 77 GLU A N 1
ATOM 612 C CA . GLU A 1 77 ? 11.287 -1.991 -3.261 1.00 62.66 77 GLU A CA 1
ATOM 613 C C . GLU A 1 77 ? 11.009 -0.573 -2.829 1.00 62.66 77 GLU A C 1
ATOM 615 O O . GLU A 1 77 ? 10.388 -0.391 -1.786 1.00 62.66 77 GLU A O 1
ATOM 620 N N . ALA A 1 78 ? 11.500 0.420 -3.562 1.00 49.28 78 ALA A N 1
ATOM 621 C CA . ALA A 1 78 ? 11.673 1.743 -2.989 1.00 49.28 78 ALA A CA 1
ATOM 622 C C . ALA A 1 78 ? 12.293 1.672 -1.554 1.00 49.28 78 ALA A C 1
ATOM 624 O O . ALA A 1 78 ? 11.708 2.146 -0.579 1.00 49.28 78 ALA A O 1
ATOM 625 N N . ASN A 1 79 ? 13.485 1.071 -1.397 1.00 37.75 79 ASN A N 1
ATOM 626 C CA . ASN A 1 79 ? 14.390 1.290 -0.248 1.00 37.75 79 ASN A CA 1
ATOM 627 C C . ASN A 1 79 ? 15.726 1.892 -0.716 1.00 37.75 79 ASN A C 1
ATOM 629 O O . ASN A 1 79 ? 16.058 1.774 -1.896 1.00 37.75 79 ASN A O 1
ATOM 633 N N . PRO A 1 80 ? 16.515 2.527 0.175 1.00 34.88 80 PRO A N 1
ATOM 634 C CA . PRO A 1 80 ? 17.750 3.208 -0.160 1.00 34.88 80 PRO A CA 1
ATOM 635 C C . PRO A 1 80 ? 19.023 2.460 0.221 1.00 34.88 80 PRO A C 1
ATOM 637 O O . PRO A 1 80 ? 19.085 1.595 1.084 1.00 34.88 80 PRO A O 1
ATOM 640 N N . THR A 1 81 ? 20.081 2.916 -0.434 1.00 31.55 81 THR A N 1
ATOM 641 C CA . THR A 1 81 ? 21.491 2.621 -0.198 1.00 31.55 81 THR A CA 1
ATOM 642 C C . THR A 1 81 ? 21.926 2.796 1.260 1.00 31.55 81 THR A C 1
ATOM 644 O O . THR A 1 81 ? 21.599 3.789 1.908 1.00 31.55 81 THR A O 1
ATOM 647 N N . GLN A 1 82 ? 22.789 1.874 1.698 1.00 33.25 82 GLN A N 1
ATOM 648 C CA . GLN A 1 82 ? 23.403 1.653 3.020 1.00 33.25 82 GLN A CA 1
ATOM 649 C C . GLN A 1 82 ? 24.107 2.840 3.739 1.00 33.25 82 GLN A C 1
ATOM 651 O O . GLN A 1 82 ? 24.896 2.601 4.657 1.00 33.25 82 GLN A O 1
ATOM 656 N N . ARG A 1 83 ? 23.893 4.114 3.378 1.00 31.17 83 ARG A N 1
ATOM 657 C CA . ARG A 1 83 ? 24.719 5.237 3.877 1.00 31.17 83 ARG A CA 1
ATOM 658 C C . ARG A 1 83 ? 24.092 6.196 4.894 1.00 31.17 83 ARG A C 1
ATOM 660 O O . ARG A 1 83 ? 24.814 7.059 5.378 1.00 31.17 83 ARG A O 1
ATOM 667 N N . GLU A 1 84 ? 22.849 5.999 5.333 1.00 35.84 84 GLU A N 1
ATOM 668 C CA . GLU A 1 84 ? 22.245 6.812 6.410 1.00 35.84 84 GLU A CA 1
ATOM 669 C C . GLU A 1 84 ? 21.608 5.948 7.512 1.00 35.84 84 GLU A C 1
ATOM 671 O O . GLU A 1 84 ? 20.396 5.909 7.703 1.00 35.84 84 GLU A O 1
ATOM 676 N N . LYS A 1 85 ? 22.462 5.256 8.275 1.00 37.31 85 LYS A N 1
ATOM 677 C CA . LYS A 1 85 ? 22.112 4.305 9.351 1.00 37.31 85 LYS A CA 1
ATOM 678 C C . LYS A 1 85 ? 21.459 4.908 10.617 1.00 37.31 85 LYS A C 1
ATOM 680 O O . LYS A 1 85 ? 21.656 4.368 11.700 1.00 37.31 85 LYS A O 1
ATOM 685 N N . PHE A 1 86 ? 20.692 6.000 10.552 1.00 33.00 86 PHE A N 1
ATOM 686 C CA . PHE A 1 86 ? 20.050 6.536 11.773 1.00 33.00 86 PHE A CA 1
ATOM 687 C C . PHE A 1 86 ? 18.671 7.208 11.612 1.00 33.00 86 PHE A C 1
ATOM 689 O O . PHE A 1 86 ? 18.168 7.778 12.575 1.00 33.00 86 PHE A O 1
ATOM 696 N N . LYS A 1 87 ? 18.011 7.120 10.446 1.00 33.81 87 LYS A N 1
ATOM 697 C CA . LYS A 1 87 ? 16.654 7.688 10.224 1.00 33.81 87 LYS A CA 1
ATOM 698 C C . LYS A 1 87 ? 15.619 6.665 9.728 1.00 33.81 87 LYS A C 1
ATOM 700 O O . LYS A 1 87 ? 14.650 6.995 9.063 1.00 33.81 87 LYS A O 1
ATOM 705 N N . GLU A 1 88 ? 15.831 5.387 10.018 1.00 38.78 88 GLU A N 1
ATOM 706 C CA . GLU A 1 88 ? 15.237 4.289 9.251 1.00 38.78 88 GLU A CA 1
ATOM 707 C C . GLU A 1 88 ? 14.160 3.519 10.034 1.00 38.78 88 GLU A C 1
ATOM 709 O O . GLU A 1 88 ? 14.370 2.396 10.482 1.00 38.78 88 GLU A O 1
ATOM 714 N N . TYR A 1 89 ? 12.985 4.137 10.188 1.00 41.69 89 TYR A N 1
ATOM 715 C CA . TYR A 1 89 ? 11.747 3.448 10.606 1.00 41.69 89 TYR A CA 1
ATOM 716 C C . TYR A 1 89 ? 10.601 3.591 9.579 1.00 41.69 89 TYR A C 1
ATOM 718 O O . TYR A 1 89 ? 9.539 3.002 9.744 1.00 41.69 89 TYR A O 1
ATOM 726 N N . SER A 1 90 ? 10.812 4.328 8.479 1.00 38.22 90 SER A N 1
ATOM 727 C CA . SER A 1 90 ? 9.732 4.821 7.607 1.00 38.22 90 SER A CA 1
ATOM 728 C C . SER A 1 90 ? 9.314 3.976 6.405 1.00 38.22 90 SER A C 1
ATOM 730 O O . SER A 1 90 ? 8.295 4.277 5.782 1.00 38.22 90 SER A O 1
ATOM 732 N N . ARG A 1 91 ? 10.127 3.031 5.943 1.00 46.72 91 ARG A N 1
ATOM 733 C CA . ARG A 1 91 ? 10.091 2.669 4.510 1.00 46.72 91 ARG A CA 1
ATOM 734 C C . ARG A 1 91 ? 9.198 1.485 4.152 1.00 46.72 91 ARG A C 1
ATOM 736 O O . ARG A 1 91 ? 9.293 0.947 3.058 1.00 46.72 91 ARG A O 1
ATOM 743 N N . LEU A 1 92 ? 8.300 1.082 5.048 1.00 36.38 92 LEU A N 1
ATOM 744 C CA . LEU A 1 92 ? 7.555 -0.167 4.884 1.00 36.38 92 LEU A CA 1
ATOM 745 C C . LEU A 1 92 ? 6.476 -0.154 3.782 1.00 36.38 92 LEU A C 1
ATOM 747 O O . LEU A 1 92 ? 6.103 -1.236 3.347 1.00 36.38 92 LEU A O 1
ATOM 751 N N . ILE A 1 93 ? 5.954 0.999 3.325 1.00 39.09 93 ILE A N 1
ATOM 752 C CA . ILE A 1 93 ? 4.645 1.015 2.610 1.00 39.09 93 ILE A CA 1
ATOM 753 C C . ILE A 1 93 ? 4.618 1.899 1.338 1.00 39.09 93 ILE A C 1
ATOM 755 O O . ILE A 1 93 ? 3.615 1.990 0.636 1.00 39.09 93 ILE A O 1
ATOM 759 N N . GLY A 1 94 ? 5.749 2.487 0.943 1.00 39.62 94 GLY A N 1
ATOM 760 C CA . GLY A 1 94 ? 5.849 3.340 -0.251 1.00 39.62 94 GLY A CA 1
ATOM 761 C C . GLY A 1 94 ? 6.239 2.614 -1.546 1.00 39.62 94 GLY A C 1
ATOM 762 O O . GLY A 1 94 ? 7.069 3.139 -2.282 1.00 39.62 94 GLY A O 1
ATOM 763 N N . ARG A 1 95 ? 5.735 1.399 -1.817 1.00 54.78 95 ARG A N 1
ATOM 764 C CA . ARG A 1 95 ? 6.280 0.537 -2.892 1.00 54.78 95 ARG A CA 1
ATOM 765 C C . ARG A 1 95 ? 5.551 0.670 -4.234 1.00 54.78 95 ARG A C 1
ATOM 767 O O . ARG A 1 95 ? 4.328 0.786 -4.296 1.00 54.78 95 ARG A O 1
ATOM 774 N N . ALA A 1 96 ? 6.302 0.572 -5.331 1.00 52.53 96 ALA A N 1
ATOM 775 C CA . ALA A 1 96 ? 5.780 0.540 -6.698 1.00 52.53 96 ALA A CA 1
ATOM 776 C C . ALA A 1 96 ? 5.264 -0.867 -7.079 1.00 52.53 96 ALA A C 1
ATOM 778 O O . ALA A 1 96 ? 5.819 -1.541 -7.947 1.00 52.53 96 ALA A O 1
ATOM 779 N N . ILE A 1 97 ? 4.158 -1.289 -6.449 1.00 60.78 97 ILE A N 1
ATOM 780 C CA . ILE A 1 97 ? 3.505 -2.606 -6.632 1.00 60.78 97 ILE A CA 1
ATOM 781 C C . ILE A 1 97 ? 3.321 -2.957 -8.119 1.00 60.78 97 ILE A C 1
ATOM 783 O O . ILE A 1 97 ? 3.576 -4.081 -8.538 1.00 60.78 97 ILE A O 1
ATOM 787 N N . GLY A 1 98 ? 2.973 -1.970 -8.950 1.00 64.62 98 GLY A N 1
ATOM 788 C CA . GLY A 1 98 ? 2.711 -2.199 -10.370 1.00 64.62 98 GLY A CA 1
ATOM 789 C C . GLY A 1 98 ? 3.921 -2.619 -11.215 1.00 64.62 98 GLY A C 1
ATOM 790 O O . GLY A 1 98 ? 3.713 -3.219 -12.264 1.00 64.62 98 GLY A O 1
ATOM 791 N N . PHE A 1 99 ? 5.163 -2.321 -10.807 1.00 72.44 99 PHE A N 1
ATOM 792 C CA . PHE A 1 99 ? 6.348 -2.843 -11.508 1.00 72.44 99 PHE A CA 1
ATOM 793 C C . PHE A 1 99 ? 6.645 -4.279 -11.075 1.00 72.44 99 PHE A C 1
ATOM 795 O O . PHE A 1 99 ? 6.851 -5.145 -11.921 1.00 72.44 99 PHE A O 1
ATOM 802 N N . ARG A 1 100 ? 6.588 -4.543 -9.763 1.00 79.44 100 ARG A N 1
ATOM 803 C CA . ARG A 1 100 ? 6.730 -5.885 -9.186 1.00 79.44 100 ARG A CA 1
ATOM 804 C C . ARG A 1 100 ? 5.756 -6.878 -9.822 1.00 79.44 100 ARG A C 1
ATOM 806 O O . ARG A 1 100 ? 6.179 -7.935 -10.277 1.00 79.44 100 ARG A O 1
ATOM 813 N N . ASP A 1 101 ? 4.474 -6.528 -9.867 1.00 74.06 101 ASP A N 1
ATOM 814 C CA . ASP A 1 101 ? 3.432 -7.413 -10.394 1.00 74.06 101 ASP A CA 1
ATOM 815 C C . ASP A 1 101 ? 3.644 -7.676 -11.885 1.00 74.06 101 ASP A C 1
ATOM 817 O O . ASP A 1 101 ? 3.542 -8.816 -12.322 1.00 74.06 101 ASP A O 1
ATOM 821 N N . ALA A 1 102 ? 4.050 -6.657 -12.651 1.00 72.69 102 ALA A N 1
ATOM 822 C CA . ALA A 1 102 ? 4.382 -6.828 -14.062 1.00 72.69 102 ALA A CA 1
ATOM 823 C C . ALA A 1 102 ? 5.568 -7.788 -14.273 1.00 72.69 102 ALA A C 1
ATOM 825 O O . ALA A 1 102 ? 5.512 -8.624 -15.171 1.00 72.69 102 ALA A O 1
ATOM 826 N N . VAL A 1 103 ? 6.609 -7.714 -13.434 1.00 79.62 103 VAL A N 1
ATOM 827 C CA . VAL A 1 103 ? 7.743 -8.655 -13.471 1.00 79.62 103 VAL A CA 1
ATOM 828 C C . VAL A 1 103 ? 7.280 -10.085 -13.170 1.00 79.62 103 VAL A C 1
ATOM 830 O O . VAL A 1 103 ? 7.620 -11.002 -13.914 1.00 79.62 103 VAL A O 1
ATOM 833 N N . LEU A 1 104 ? 6.487 -10.278 -12.112 1.00 80.44 104 LEU A N 1
ATOM 834 C CA . LEU A 1 104 ? 6.007 -11.600 -11.689 1.00 80.44 104 LEU A CA 1
ATOM 835 C C . LEU A 1 104 ? 5.005 -12.222 -12.674 1.00 80.44 104 LEU A C 1
ATOM 837 O O . LEU A 1 104 ? 4.977 -13.439 -12.834 1.00 80.44 104 LEU A O 1
ATOM 841 N N . GLU A 1 105 ? 4.195 -11.404 -13.347 1.00 81.50 105 GLU A N 1
ATOM 842 C CA . GLU A 1 105 ? 3.317 -11.850 -14.434 1.00 81.50 105 GLU A CA 1
ATOM 843 C C . GLU A 1 105 ? 4.108 -12.252 -15.688 1.00 81.50 105 GLU A C 1
ATOM 845 O O . GLU A 1 105 ? 3.691 -13.163 -16.405 1.00 81.50 105 GLU A O 1
ATOM 850 N N . HIS A 1 106 ? 5.232 -11.581 -15.967 1.00 79.00 106 HIS A N 1
ATOM 851 C CA . HIS A 1 106 ? 6.082 -11.882 -17.121 1.00 79.00 106 HIS A CA 1
ATOM 852 C C . HIS A 1 106 ? 6.943 -13.136 -16.928 1.00 79.00 106 HIS A C 1
ATOM 854 O O . HIS A 1 106 ? 7.033 -13.939 -17.857 1.00 79.00 106 HIS A O 1
ATOM 860 N N . ASP A 1 107 ? 7.544 -13.326 -15.750 1.00 79.81 107 ASP A N 1
ATOM 861 C CA . ASP A 1 107 ? 8.253 -14.558 -15.385 1.00 79.81 107 ASP A CA 1
ATOM 862 C C . ASP A 1 107 ? 7.788 -15.093 -14.014 1.00 79.81 107 ASP A C 1
ATOM 864 O O . ASP A 1 107 ? 8.370 -14.767 -12.972 1.00 79.81 107 ASP A O 1
ATOM 868 N N . PRO A 1 108 ? 6.778 -15.983 -14.006 1.00 81.62 108 PRO A N 1
ATOM 869 C CA . PRO A 1 108 ? 6.293 -16.654 -12.800 1.00 81.62 108 PRO A CA 1
ATOM 870 C C . PRO A 1 108 ? 7.357 -17.478 -12.054 1.00 81.62 108 PRO A C 1
ATOM 872 O O . PRO A 1 108 ? 7.206 -17.754 -10.863 1.00 81.62 108 PRO A O 1
ATOM 875 N N . THR A 1 109 ? 8.429 -17.904 -12.732 1.00 81.88 109 THR A N 1
ATOM 876 C CA . THR A 1 109 ? 9.467 -18.779 -12.155 1.00 81.88 109 THR A CA 1
ATOM 877 C C . THR A 1 109 ? 10.597 -18.011 -11.474 1.00 81.88 109 THR A C 1
ATOM 879 O O . THR A 1 109 ? 11.358 -18.596 -10.692 1.00 81.88 109 THR A O 1
ATOM 882 N N . LEU A 1 110 ? 10.684 -16.697 -11.705 1.00 84.19 110 LEU A N 1
ATOM 883 C CA . LEU A 1 110 ? 11.715 -15.833 -11.136 1.00 84.19 110 LEU A CA 1
ATOM 884 C C . LEU A 1 110 ? 11.727 -15.901 -9.607 1.00 84.19 110 LEU A C 1
ATOM 886 O O . LEU A 1 110 ? 12.775 -16.137 -9.006 1.00 84.19 110 LEU A O 1
ATOM 890 N N . LEU A 1 111 ? 10.557 -15.749 -8.977 1.00 85.38 111 LEU A N 1
ATOM 891 C CA . LEU A 1 111 ? 10.429 -15.760 -7.518 1.00 85.38 111 LEU A CA 1
ATOM 892 C C . LEU A 1 111 ? 10.929 -17.082 -6.923 1.00 85.38 111 LEU A C 1
ATOM 894 O O . LEU A 1 111 ? 11.702 -17.082 -5.970 1.00 85.38 111 LEU A O 1
ATOM 898 N N . HIS A 1 112 ? 10.541 -18.209 -7.521 1.00 85.62 112 HIS A N 1
ATOM 899 C CA . HIS A 1 112 ? 11.002 -19.529 -7.097 1.00 85.62 112 HIS A CA 1
ATOM 900 C C . HIS A 1 112 ? 12.530 -19.658 -7.214 1.00 85.62 112 HIS A C 1
ATOM 902 O O . HIS A 1 112 ? 13.188 -20.140 -6.293 1.00 85.62 112 HIS A O 1
ATOM 908 N N . THR A 1 113 ? 13.109 -19.189 -8.321 1.00 84.62 113 THR A N 1
ATOM 909 C CA . THR A 1 113 ? 14.559 -19.242 -8.562 1.00 84.62 113 THR A CA 1
ATOM 910 C C . THR A 1 113 ? 15.331 -18.395 -7.548 1.00 84.62 113 THR A C 1
ATOM 912 O O . THR A 1 113 ? 16.295 -18.877 -6.953 1.00 84.62 113 THR A O 1
ATOM 915 N N . LEU A 1 114 ? 14.878 -17.167 -7.278 1.00 84.06 114 LEU A N 1
ATOM 916 C CA . LEU A 1 114 ? 15.501 -16.278 -6.292 1.00 84.06 114 LEU A CA 1
ATOM 917 C C . LEU A 1 114 ? 15.420 -16.834 -4.865 1.00 84.06 114 LEU A C 1
ATOM 919 O O . LEU A 1 114 ? 16.389 -16.734 -4.111 1.00 84.06 114 LEU A O 1
ATOM 923 N N . LEU A 1 115 ? 14.300 -17.468 -4.503 1.00 86.19 115 LEU A N 1
ATOM 924 C CA . LEU A 1 115 ? 14.130 -18.117 -3.200 1.00 86.19 115 LEU A CA 1
ATOM 925 C C . LEU A 1 115 ? 15.036 -19.343 -3.032 1.00 86.19 115 LEU A C 1
ATOM 927 O O . LEU A 1 115 ? 15.578 -19.571 -1.949 1.00 86.19 115 LEU A O 1
ATOM 931 N N . ILE A 1 116 ? 15.256 -20.121 -4.095 1.00 84.88 116 ILE A N 1
ATOM 932 C CA . ILE A 1 116 ? 16.246 -21.203 -4.059 1.00 84.88 116 ILE A CA 1
ATOM 933 C C . ILE A 1 116 ? 17.645 -20.619 -3.856 1.00 84.88 116 ILE A C 1
ATOM 935 O O . ILE A 1 116 ? 18.368 -21.068 -2.972 1.00 84.88 116 ILE A O 1
ATOM 939 N N . GLU A 1 117 ? 18.051 -19.622 -4.646 1.00 83.25 117 GLU A N 1
ATOM 940 C CA . GLU A 1 117 ? 19.402 -19.064 -4.525 1.00 83.25 117 GLU A CA 1
ATOM 941 C C . GLU A 1 117 ? 19.647 -18.438 -3.148 1.00 83.25 117 GLU A C 1
ATOM 943 O O . GLU A 1 117 ? 20.716 -18.647 -2.571 1.00 83.25 117 GLU A O 1
ATOM 948 N N . SER A 1 118 ? 18.661 -17.738 -2.580 1.00 85.81 118 SER A N 1
ATOM 949 C CA . SER A 1 118 ? 18.786 -17.105 -1.262 1.00 85.81 118 SER A CA 1
ATOM 950 C C . SER A 1 118 ? 18.888 -18.105 -0.105 1.00 85.81 118 SER A C 1
ATOM 952 O O . SER A 1 118 ? 19.466 -17.771 0.926 1.00 85.81 118 SER A O 1
ATOM 954 N N . THR A 1 119 ? 18.405 -19.340 -0.273 1.00 85.62 119 THR A N 1
ATOM 955 C CA . THR A 1 119 ? 18.442 -20.383 0.770 1.00 85.62 119 THR A CA 1
ATOM 956 C C . THR A 1 119 ? 19.689 -21.275 0.720 1.00 85.62 119 THR A C 1
ATOM 958 O O . THR A 1 119 ? 19.933 -22.026 1.664 1.00 85.62 119 THR A O 1
ATOM 961 N N . LYS A 1 120 ? 20.531 -21.182 -0.324 1.00 85.44 120 LYS A N 1
ATOM 962 C CA . LYS A 1 120 ? 21.739 -22.026 -0.471 1.00 85.44 120 LYS A CA 1
ATOM 963 C C . LYS A 1 120 ? 22.880 -21.685 0.490 1.00 85.44 120 LYS A C 1
ATOM 965 O O . LYS A 1 120 ? 23.616 -22.581 0.897 1.00 85.44 120 LYS A O 1
ATOM 970 N N . SER A 1 121 ? 23.109 -20.403 0.782 1.00 82.00 121 SER A N 1
ATOM 971 C CA . SER A 1 121 ? 24.246 -19.957 1.602 1.00 82.00 121 SER A CA 1
ATOM 972 C C . SER A 1 121 ? 24.013 -18.573 2.216 1.00 82.00 121 SER A C 1
ATOM 974 O O . SER A 1 121 ? 23.217 -17.793 1.699 1.00 82.00 121 SER A O 1
ATOM 976 N N . ILE A 1 122 ? 24.767 -18.227 3.268 1.00 79.19 122 ILE A N 1
ATOM 977 C CA . ILE A 1 122 ? 24.703 -16.901 3.918 1.00 79.19 122 ILE A CA 1
ATOM 978 C C . ILE A 1 122 ? 25.103 -15.776 2.946 1.00 79.19 122 ILE A C 1
ATOM 980 O O . ILE A 1 122 ? 24.482 -14.717 2.933 1.00 79.19 122 ILE A O 1
ATOM 984 N N . GLN A 1 123 ? 26.112 -15.999 2.096 1.00 78.88 123 GLN A N 1
ATOM 985 C CA . GLN A 1 123 ? 26.531 -15.014 1.087 1.00 78.88 123 GLN A CA 1
ATOM 986 C C . GLN A 1 123 ? 25.455 -14.823 0.010 1.00 78.88 123 GLN A C 1
ATOM 988 O O . GLN A 1 123 ? 25.210 -13.706 -0.441 1.00 78.88 123 GLN A O 1
ATOM 993 N N . SER A 1 124 ? 24.769 -15.903 -0.371 1.00 79.31 124 SER A N 1
ATOM 994 C CA . SER A 1 124 ? 23.642 -15.832 -1.301 1.00 79.31 124 SER A CA 1
ATOM 995 C C . SER A 1 124 ? 22.440 -15.115 -0.685 1.00 79.31 124 SER A C 1
ATOM 997 O O . SER A 1 124 ? 21.781 -14.345 -1.380 1.00 79.31 124 SER A O 1
ATOM 999 N N . TYR A 1 125 ? 22.181 -15.309 0.612 1.00 80.38 125 TYR A N 1
ATOM 1000 C CA . TYR A 1 125 ? 21.146 -14.572 1.337 1.00 80.38 125 TYR A CA 1
ATOM 1001 C C . TYR A 1 125 ? 21.428 -13.066 1.347 1.00 80.38 125 TYR A C 1
ATOM 1003 O O . TYR A 1 125 ? 20.536 -12.279 1.056 1.00 80.38 125 TYR A O 1
ATOM 1011 N N . GLN A 1 126 ? 22.676 -12.650 1.576 1.00 78.38 126 GLN A N 1
ATOM 1012 C CA . GLN A 1 126 ? 23.051 -11.231 1.511 1.00 78.38 126 GLN A CA 1
ATOM 1013 C C . GLN A 1 126 ? 22.829 -10.611 0.125 1.00 78.38 126 GLN A C 1
ATOM 1015 O O . GLN A 1 126 ? 22.567 -9.417 0.031 1.00 78.38 126 GLN A O 1
ATOM 1020 N N . LYS A 1 127 ? 22.926 -11.411 -0.944 1.00 76.25 127 LYS A N 1
ATOM 1021 C CA . LYS A 1 127 ? 22.735 -10.943 -2.320 1.00 76.25 127 LYS A CA 1
ATOM 1022 C C . LYS A 1 127 ? 21.267 -10.942 -2.758 1.00 76.25 127 LYS A C 1
ATOM 1024 O O . LYS A 1 127 ? 20.826 -9.988 -3.379 1.00 76.25 127 LYS A O 1
ATOM 1029 N N . TYR A 1 128 ? 20.519 -12.009 -2.476 1.00 79.75 128 TYR A N 1
ATOM 1030 C CA . TYR A 1 128 ? 19.165 -12.217 -3.017 1.00 79.75 128 TYR A CA 1
ATOM 1031 C C . TYR A 1 128 ? 18.049 -12.095 -1.972 1.00 79.75 128 TYR A C 1
ATOM 1033 O O . TYR A 1 128 ? 16.879 -11.986 -2.337 1.00 79.75 128 TYR A O 1
ATOM 1041 N N . GLY A 1 129 ? 18.383 -12.132 -0.680 1.00 79.06 129 GLY A N 1
ATOM 1042 C CA . GLY A 1 129 ? 17.419 -12.161 0.420 1.00 79.06 129 GLY A CA 1
ATOM 1043 C C . GLY A 1 129 ? 16.562 -10.903 0.488 1.00 79.06 129 GLY A C 1
ATOM 1044 O O . GLY A 1 129 ? 15.344 -11.017 0.603 1.00 79.06 129 GLY A O 1
ATOM 1045 N N . ASN A 1 130 ? 17.167 -9.724 0.318 1.00 78.94 130 ASN A N 1
ATOM 1046 C CA . ASN A 1 130 ? 16.428 -8.460 0.297 1.00 78.94 130 ASN A CA 1
ATOM 1047 C C . ASN A 1 130 ? 15.406 -8.448 -0.837 1.00 78.94 130 ASN A C 1
ATOM 1049 O O . ASN A 1 130 ? 14.215 -8.339 -0.567 1.00 78.94 130 ASN A O 1
ATOM 1053 N N . VAL A 1 131 ? 15.830 -8.716 -2.074 1.00 78.62 131 VAL A N 1
ATOM 1054 C CA . VAL A 1 131 ? 14.923 -8.798 -3.231 1.00 78.62 131 VAL A CA 1
ATOM 1055 C C . VAL A 1 131 ? 13.782 -9.793 -2.994 1.00 78.62 131 VAL A C 1
ATOM 1057 O O . VAL A 1 131 ? 12.631 -9.482 -3.286 1.00 78.62 131 VAL A O 1
ATOM 1060 N N . CYS A 1 132 ? 14.048 -10.956 -2.392 1.00 82.75 132 CYS A N 1
ATOM 1061 C CA . CYS A 1 132 ? 12.989 -11.905 -2.028 1.00 82.75 132 CYS A CA 1
ATOM 1062 C C . CYS A 1 132 ? 11.991 -11.307 -1.022 1.00 82.75 132 CYS A C 1
ATOM 1064 O O . CYS A 1 132 ? 10.780 -11.415 -1.226 1.00 82.75 132 CYS A O 1
ATOM 1066 N N . CYS A 1 133 ? 12.477 -10.646 0.033 1.00 79.81 133 CYS A N 1
ATOM 1067 C CA . CYS A 1 133 ? 11.634 -9.957 1.013 1.00 79.81 133 CYS A CA 1
ATOM 1068 C C . CYS A 1 133 ? 10.763 -8.880 0.361 1.00 79.81 133 CYS A C 1
ATOM 1070 O O . CYS A 1 133 ? 9.595 -8.751 0.716 1.00 79.81 133 CYS A O 1
ATOM 1072 N N . VAL A 1 134 ? 11.296 -8.152 -0.619 1.00 75.38 134 VAL A N 1
ATOM 1073 C CA . VAL A 1 134 ? 10.570 -7.119 -1.368 1.00 75.38 134 VAL A CA 1
ATOM 1074 C C . VAL A 1 134 ? 9.459 -7.701 -2.221 1.00 75.38 134 VAL A C 1
ATOM 1076 O O . VAL A 1 134 ? 8.327 -7.221 -2.186 1.00 75.38 134 VAL A O 1
ATOM 1079 N N . LEU A 1 135 ? 9.770 -8.742 -2.992 1.00 78.81 135 LEU A N 1
ATOM 1080 C CA . LEU A 1 135 ? 8.789 -9.374 -3.867 1.00 78.81 135 LEU A CA 1
ATOM 1081 C C . LEU A 1 135 ? 7.631 -9.968 -3.047 1.00 78.81 135 LEU A C 1
ATOM 1083 O O . LEU A 1 135 ? 6.471 -9.860 -3.451 1.00 78.81 135 LEU A O 1
ATOM 1087 N N . LEU A 1 136 ? 7.936 -10.524 -1.871 1.00 79.62 136 LEU A N 1
ATOM 1088 C CA . LEU A 1 136 ? 6.974 -11.154 -0.963 1.00 79.62 136 LEU A CA 1
ATOM 1089 C C . LEU A 1 136 ? 6.278 -10.187 -0.002 1.00 79.62 136 LEU A C 1
ATOM 1091 O O . LEU A 1 136 ? 5.361 -10.594 0.707 1.00 79.62 136 LEU A O 1
ATOM 1095 N N . SER A 1 137 ? 6.671 -8.915 0.032 1.00 74.25 137 SER A N 1
ATOM 1096 C CA . SER A 1 137 ? 6.178 -7.972 1.036 1.00 74.25 137 SER A CA 1
ATOM 1097 C C . SER A 1 137 ? 4.726 -7.522 0.850 1.00 74.25 137 SER A C 1
ATOM 1099 O O . SER A 1 137 ? 4.215 -6.744 1.642 1.00 74.25 137 SER A O 1
ATOM 1101 N N . HIS A 1 138 ? 4.110 -7.872 -0.274 1.00 69.31 138 HIS A N 1
ATOM 1102 C CA . HIS A 1 138 ? 2.715 -7.581 -0.596 1.00 69.31 138 HIS A CA 1
ATOM 1103 C C . HIS A 1 138 ? 2.078 -8.874 -1.106 1.00 69.31 138 HIS A C 1
ATOM 1105 O O . HIS A 1 138 ? 2.809 -9.724 -1.632 1.00 69.31 138 HIS A O 1
ATOM 1111 N N . PRO A 1 139 ? 0.745 -9.026 -1.012 1.00 69.38 139 PRO A N 1
ATOM 1112 C CA . PRO A 1 139 ? 0.058 -10.177 -1.589 1.00 69.38 139 PRO A CA 1
ATOM 1113 C C . PRO A 1 139 ? 0.478 -10.377 -3.049 1.00 69.38 139 PRO A C 1
ATOM 1115 O O . PRO A 1 139 ? 0.676 -9.405 -3.786 1.00 69.38 139 PRO A O 1
ATOM 1118 N N . LEU A 1 140 ? 0.695 -11.634 -3.436 1.00 74.81 140 LEU A N 1
ATOM 1119 C CA . LEU A 1 140 ? 1.035 -11.980 -4.814 1.00 74.81 140 LEU A CA 1
ATOM 1120 C C . LEU A 1 140 ? -0.170 -11.716 -5.733 1.00 74.81 140 LEU A C 1
ATOM 1122 O O . LEU A 1 140 ? -1.307 -11.761 -5.258 1.00 74.81 140 LEU A O 1
ATOM 1126 N N . PRO A 1 141 ? 0.057 -11.454 -7.032 1.00 73.50 141 PRO A N 1
ATOM 1127 C CA . PRO A 1 141 ? -1.020 -11.407 -8.014 1.00 73.50 141 PRO A CA 1
ATOM 1128 C C . PRO A 1 141 ? -1.850 -12.697 -7.992 1.00 73.50 141 PRO A C 1
ATOM 1130 O O . PRO A 1 141 ? -1.290 -13.781 -7.833 1.00 73.50 141 PRO A O 1
ATOM 1133 N N . ASP A 1 142 ? -3.162 -12.598 -8.232 1.00 68.88 142 ASP A N 1
ATOM 1134 C CA . ASP A 1 142 ? -4.102 -13.736 -8.176 1.00 68.88 142 ASP A CA 1
ATOM 1135 C C . ASP A 1 142 ? -3.714 -14.907 -9.105 1.00 68.88 142 ASP A C 1
ATOM 1137 O O . ASP A 1 142 ? -4.159 -16.040 -8.927 1.00 68.88 142 ASP A O 1
ATOM 1141 N N . THR A 1 143 ? -2.878 -14.642 -10.110 1.00 73.25 143 THR A N 1
ATOM 1142 C CA . THR A 1 143 ? -2.377 -15.624 -11.075 1.00 73.25 143 THR A CA 1
ATOM 1143 C C . THR A 1 143 ? -1.206 -16.463 -10.563 1.00 73.25 143 THR A C 1
ATOM 1145 O O . THR A 1 143 ? -0.886 -17.472 -11.191 1.00 73.25 143 THR A O 1
ATOM 1148 N N . LEU A 1 144 ? -0.537 -16.058 -9.475 1.00 77.38 144 LEU A N 1
ATOM 1149 C CA . LEU A 1 144 ? 0.703 -16.676 -9.004 1.00 77.38 144 LEU A CA 1
ATOM 1150 C C . LEU A 1 144 ? 0.530 -17.300 -7.606 1.00 77.38 144 LEU A C 1
ATOM 1152 O O . LEU A 1 144 ? 0.367 -16.571 -6.626 1.00 77.38 144 LEU A O 1
ATOM 1156 N N . PRO A 1 145 ? 0.619 -18.637 -7.468 1.00 82.00 145 PRO A N 1
ATOM 1157 C CA . PRO A 1 145 ? 0.621 -19.276 -6.158 1.00 82.00 145 PRO A CA 1
ATOM 1158 C C . PRO A 1 145 ? 1.949 -19.048 -5.422 1.00 82.00 145 PRO A C 1
ATOM 1160 O O . PRO A 1 145 ? 3.004 -18.875 -6.035 1.00 82.00 145 PRO A O 1
ATOM 1163 N N . LEU A 1 146 ? 1.907 -19.106 -4.089 1.00 83.94 146 LEU A N 1
ATOM 1164 C CA . LEU A 1 146 ? 3.101 -19.006 -3.250 1.00 83.94 146 LEU A CA 1
ATOM 1165 C C . LEU A 1 146 ? 3.995 -20.252 -3.431 1.00 83.94 146 LEU A C 1
ATOM 1167 O O . LEU A 1 146 ? 3.508 -21.366 -3.219 1.00 83.94 146 LEU A O 1
ATOM 1171 N N . PRO A 1 147 ? 5.289 -20.108 -3.782 1.00 86.12 147 PRO A N 1
ATOM 1172 C CA . PRO A 1 147 ? 6.195 -21.249 -3.920 1.00 86.12 147 PRO A CA 1
ATOM 1173 C C . PRO A 1 147 ? 6.414 -22.001 -2.601 1.00 86.12 147 PRO A C 1
ATOM 1175 O O . PRO A 1 147 ? 6.562 -21.375 -1.553 1.00 86.12 147 PRO A O 1
ATOM 1178 N N . GLU A 1 148 ? 6.549 -23.328 -2.644 1.00 83.06 148 GLU A N 1
ATOM 1179 C CA . GLU A 1 148 ? 6.773 -24.158 -1.445 1.00 83.06 148 GLU A CA 1
ATOM 1180 C C . GLU A 1 148 ? 8.073 -23.789 -0.703 1.00 83.06 148 GLU A C 1
ATOM 1182 O O . GLU A 1 148 ? 8.094 -23.665 0.523 1.00 83.06 148 GLU A O 1
ATOM 1187 N N . ILE A 1 149 ? 9.140 -23.487 -1.457 1.00 86.00 149 ILE A N 1
ATOM 1188 C CA . ILE A 1 149 ? 10.449 -23.055 -0.932 1.00 86.00 149 ILE A CA 1
ATOM 1189 C C . ILE A 1 149 ? 10.368 -21.791 -0.054 1.00 86.00 149 ILE A C 1
ATOM 1191 O O . ILE A 1 149 ? 11.257 -21.530 0.761 1.00 86.00 149 ILE A O 1
ATOM 1195 N N . THR A 1 150 ? 9.279 -21.022 -0.162 1.00 86.44 150 THR A N 1
ATOM 1196 C CA . THR A 1 150 ? 9.043 -19.832 0.662 1.00 86.44 150 THR A CA 1
ATOM 1197 C C . THR A 1 150 ? 9.032 -20.166 2.154 1.00 86.44 150 THR A C 1
ATOM 1199 O O . THR A 1 150 ? 9.510 -19.366 2.953 1.00 86.44 150 THR A O 1
ATOM 1202 N N . GLN A 1 151 ? 8.569 -21.356 2.558 1.00 85.62 151 GLN A N 1
ATOM 1203 C CA . GLN A 1 151 ? 8.593 -21.757 3.969 1.00 85.62 151 GLN A CA 1
ATOM 1204 C C . GLN A 1 151 ? 10.029 -21.852 4.509 1.00 85.62 151 GLN A C 1
ATOM 1206 O O . GLN A 1 151 ? 10.320 -21.355 5.599 1.00 85.62 151 GLN A O 1
ATOM 1211 N N . THR A 1 152 ? 10.943 -22.442 3.735 1.00 87.12 152 THR A N 1
ATOM 1212 C CA . THR A 1 152 ? 12.367 -22.542 4.090 1.00 87.12 152 THR A CA 1
ATOM 1213 C C . THR A 1 152 ? 13.014 -21.164 4.165 1.00 87.12 152 THR A C 1
ATOM 1215 O O . THR A 1 152 ? 13.779 -20.892 5.090 1.00 87.12 152 THR A O 1
ATOM 1218 N N . PHE A 1 153 ? 12.666 -20.274 3.234 1.00 88.06 153 PHE A N 1
ATOM 1219 C CA . PHE A 1 153 ? 13.131 -18.892 3.252 1.00 88.06 153 PHE A CA 1
ATOM 1220 C C . PHE A 1 153 ? 12.651 -18.142 4.504 1.00 88.06 153 PHE A C 1
ATOM 1222 O O . PHE A 1 153 ? 13.472 -17.570 5.215 1.00 88.06 153 PHE A O 1
ATOM 1229 N N . VAL A 1 154 ? 11.357 -18.210 4.843 1.00 87.31 154 VAL A N 1
ATOM 1230 C CA . VAL A 1 154 ? 10.807 -17.575 6.057 1.00 87.31 154 VAL A CA 1
ATOM 1231 C C . VAL A 1 154 ? 11.503 -18.100 7.314 1.00 87.31 154 VAL A C 1
ATOM 1233 O O . VAL A 1 154 ? 11.889 -17.308 8.171 1.00 87.31 154 VAL A O 1
ATOM 1236 N N . LEU A 1 155 ? 11.741 -19.412 7.415 1.00 86.88 155 LEU A N 1
ATOM 1237 C CA . LEU A 1 155 ? 12.512 -19.991 8.522 1.00 86.88 155 LEU A CA 1
ATOM 1238 C C . LEU A 1 155 ? 13.935 -19.426 8.599 1.00 86.88 155 LEU A C 1
ATOM 1240 O O . LEU A 1 155 ? 14.431 -19.164 9.696 1.00 86.88 155 LEU A O 1
ATOM 1244 N N . HIS A 1 156 ? 14.595 -19.221 7.459 1.00 86.00 156 HIS A N 1
ATOM 1245 C CA . HIS A 1 156 ? 15.924 -18.616 7.413 1.00 86.00 156 HIS A CA 1
ATOM 1246 C C . HIS A 1 156 ? 15.905 -17.165 7.919 1.00 86.00 156 HIS A C 1
ATOM 1248 O O . HIS A 1 156 ? 16.717 -16.813 8.773 1.00 86.00 156 HIS A O 1
ATOM 1254 N N . VAL A 1 157 ? 14.934 -16.357 7.477 1.00 84.69 157 VAL A N 1
ATOM 1255 C CA . VAL A 1 157 ? 14.763 -14.960 7.922 1.00 84.69 157 VAL A CA 1
ATOM 1256 C C . VAL A 1 157 ? 14.465 -14.888 9.426 1.00 84.69 157 VAL A C 1
ATOM 1258 O O . VAL A 1 157 ? 15.053 -14.072 10.136 1.00 84.69 157 VAL A O 1
ATOM 1261 N N . VAL A 1 158 ? 13.600 -15.769 9.945 1.00 86.00 158 VAL A N 1
ATOM 1262 C CA . VAL A 1 158 ? 13.279 -15.833 11.383 1.00 86.00 158 VAL A CA 1
ATOM 1263 C C . VAL A 1 158 ? 14.513 -16.196 12.207 1.00 86.00 158 VAL A C 1
ATOM 1265 O O . VAL A 1 158 ? 14.803 -15.523 13.194 1.00 86.00 158 VAL A O 1
ATOM 1268 N N . ASN A 1 159 ? 15.271 -17.217 11.800 1.00 86.12 159 ASN A N 1
ATOM 1269 C CA . ASN A 1 159 ? 16.504 -17.592 12.495 1.00 86.12 159 ASN A CA 1
ATOM 1270 C C . ASN A 1 159 ? 17.546 -16.466 12.445 1.00 86.12 159 ASN A C 1
ATOM 1272 O O . ASN A 1 159 ? 18.135 -16.144 13.472 1.00 86.12 159 ASN A O 1
ATOM 1276 N N . HIS A 1 160 ? 17.695 -15.791 11.303 1.00 83.69 160 HIS A N 1
ATOM 1277 C CA . HIS A 1 160 ? 18.576 -14.632 11.175 1.00 83.69 160 HIS A CA 1
ATOM 1278 C C . HIS A 1 160 ? 18.188 -13.492 12.135 1.00 83.69 160 HIS A C 1
ATOM 1280 O O . HIS A 1 160 ? 19.060 -12.891 12.764 1.00 83.69 160 HIS A O 1
ATOM 1286 N N . ALA A 1 161 ? 16.891 -13.218 12.304 1.00 83.94 161 ALA A N 1
ATOM 1287 C CA . ALA A 1 161 ? 16.402 -12.218 13.255 1.00 83.94 161 ALA A CA 1
ATOM 1288 C C . ALA A 1 161 ? 16.598 -12.629 14.727 1.00 83.94 161 ALA A C 1
ATOM 1290 O O . ALA A 1 161 ? 16.804 -11.769 15.585 1.00 83.94 161 ALA A O 1
ATOM 1291 N N . ILE A 1 162 ? 16.551 -13.932 15.029 1.00 85.00 162 ILE A N 1
ATOM 1292 C CA . ILE A 1 162 ? 16.857 -14.467 16.364 1.00 85.00 162 ILE A CA 1
ATOM 1293 C C . ILE A 1 162 ? 18.352 -14.321 16.669 1.00 85.00 162 ILE A C 1
ATOM 1295 O O . ILE A 1 162 ? 18.704 -13.852 17.751 1.00 85.00 162 ILE A O 1
ATOM 1299 N N . ASP A 1 163 ? 19.212 -14.706 15.725 1.00 84.44 163 ASP A N 1
ATOM 1300 C CA . ASP A 1 163 ? 20.667 -14.730 15.900 1.00 84.44 163 ASP A CA 1
ATOM 1301 C C . ASP A 1 163 ? 21.277 -13.316 15.861 1.00 84.44 163 ASP A C 1
ATOM 1303 O O . ASP A 1 163 ? 22.275 -13.042 16.530 1.00 84.44 163 ASP A O 1
ATOM 1307 N N . SER A 1 164 ? 20.657 -12.394 15.118 1.00 79.81 164 SER A N 1
ATOM 1308 C CA . SER A 1 164 ? 21.077 -10.996 14.997 1.00 79.81 164 SER A CA 1
ATOM 1309 C C . SER A 1 164 ? 19.899 -10.030 15.226 1.00 79.81 164 SER A C 1
ATOM 1311 O O . SER A 1 164 ? 19.273 -9.562 14.273 1.00 79.81 164 SER A O 1
ATOM 1313 N N . PRO A 1 165 ? 19.573 -9.690 16.492 1.00 75.25 165 PRO A N 1
ATOM 1314 C CA . PRO A 1 165 ? 18.439 -8.824 16.824 1.00 75.25 165 PRO A CA 1
ATOM 1315 C C . PRO A 1 165 ? 18.713 -7.350 16.464 1.00 75.25 165 PRO A C 1
ATOM 1317 O O . PRO A 1 165 ? 19.059 -6.513 17.307 1.00 75.25 165 PRO A O 1
ATOM 1320 N N . GLY A 1 166 ? 18.567 -7.032 15.179 1.00 72.25 166 GLY A N 1
ATOM 1321 C CA . GLY A 1 166 ? 18.660 -5.692 14.604 1.00 72.25 166 GLY A CA 1
ATOM 1322 C C . GLY A 1 166 ? 17.305 -5.147 14.147 1.00 72.25 166 GLY A C 1
ATOM 1323 O O . GLY A 1 166 ? 16.322 -5.875 14.047 1.00 72.25 166 GLY A O 1
ATOM 1324 N N . THR A 1 167 ? 17.257 -3.852 13.831 1.00 70.12 167 THR A N 1
ATOM 1325 C CA . THR A 1 167 ? 16.056 -3.216 13.264 1.00 70.12 167 THR A CA 1
ATOM 1326 C C . THR A 1 167 ? 15.711 -3.798 11.889 1.00 70.12 167 THR A C 1
ATOM 1328 O O . THR A 1 167 ? 14.555 -4.110 11.632 1.00 70.12 167 THR A O 1
ATOM 1331 N N . GLU A 1 168 ? 16.709 -4.015 11.031 1.00 72.69 168 GLU A N 1
ATOM 1332 C CA . GLU A 1 168 ? 16.529 -4.491 9.652 1.00 72.69 168 GLU A CA 1
ATOM 1333 C C . GLU A 1 168 ? 15.902 -5.904 9.558 1.00 72.69 168 GLU A C 1
ATOM 1335 O O . GLU A 1 168 ? 14.878 -6.035 8.885 1.00 72.69 168 GLU A O 1
ATOM 1340 N N . PRO A 1 169 ? 16.372 -6.942 10.284 1.00 76.25 169 PRO A N 1
ATOM 1341 C CA . PRO A 1 169 ? 15.719 -8.257 10.270 1.00 76.25 169 PRO A CA 1
ATOM 1342 C C . PRO A 1 169 ? 14.267 -8.241 10.771 1.00 76.25 169 PRO A C 1
ATOM 1344 O O . PRO A 1 169 ? 13.411 -8.927 10.216 1.00 76.25 169 PRO A O 1
ATOM 1347 N N . PHE A 1 170 ? 13.950 -7.438 11.793 1.00 77.56 170 PHE A N 1
ATOM 1348 C CA . PHE A 1 170 ? 12.569 -7.305 12.276 1.00 77.56 170 PHE A CA 1
ATOM 1349 C C . PHE A 1 170 ? 11.667 -6.578 11.273 1.00 77.56 170 PHE A C 1
ATOM 1351 O O . PHE A 1 170 ? 10.498 -6.934 11.138 1.00 77.56 170 PHE A O 1
ATOM 1358 N N . MET A 1 171 ? 12.208 -5.609 10.531 1.00 73.38 171 MET A N 1
ATOM 1359 C CA . MET A 1 171 ? 11.496 -4.945 9.435 1.00 73.38 171 MET A CA 1
ATOM 1360 C C . MET A 1 171 ? 11.198 -5.910 8.286 1.00 73.38 171 MET A C 1
ATOM 1362 O O . MET A 1 171 ? 10.090 -5.899 7.757 1.00 73.38 171 MET A O 1
ATOM 1366 N N . GLN A 1 172 ? 12.154 -6.772 7.927 1.00 77.50 172 GLN A N 1
ATOM 1367 C CA . GLN A 1 172 ? 11.946 -7.816 6.920 1.00 77.50 172 GLN A CA 1
ATOM 1368 C C . GLN A 1 172 ? 10.854 -8.799 7.354 1.00 77.50 172 GLN A C 1
ATOM 1370 O O . GLN A 1 172 ? 9.976 -9.124 6.560 1.00 77.50 172 GLN A O 1
ATOM 1375 N N . LEU A 1 173 ? 10.851 -9.215 8.625 1.00 80.50 173 LEU A N 1
ATOM 1376 C CA . LEU A 1 173 ? 9.796 -10.076 9.163 1.00 80.50 173 LEU A CA 1
ATOM 1377 C C . LEU A 1 173 ? 8.418 -9.417 9.108 1.00 80.50 173 LEU A C 1
ATOM 1379 O O . LEU A 1 173 ? 7.479 -10.048 8.634 1.00 80.50 173 LEU A O 1
ATOM 1383 N N . LEU A 1 174 ? 8.296 -8.161 9.544 1.00 72.12 174 LEU A N 1
ATOM 1384 C CA . LEU A 1 174 ? 7.033 -7.422 9.460 1.00 72.12 174 LEU A CA 1
ATOM 1385 C C . LEU A 1 174 ? 6.560 -7.277 8.009 1.00 72.12 174 LEU A C 1
ATOM 1387 O O . LEU A 1 174 ? 5.397 -7.534 7.726 1.00 72.12 174 LEU A O 1
ATOM 1391 N N . ALA A 1 175 ? 7.465 -6.978 7.074 1.00 72.19 175 ALA A N 1
ATOM 1392 C CA . ALA A 1 175 ? 7.129 -6.893 5.654 1.00 72.19 175 ALA A CA 1
ATOM 1393 C C . ALA A 1 175 ? 6.613 -8.228 5.088 1.00 72.19 175 ALA A C 1
ATOM 1395 O O . ALA A 1 175 ? 5.668 -8.239 4.306 1.00 72.19 175 ALA A O 1
ATOM 1396 N N . LEU A 1 176 ? 7.212 -9.358 5.478 1.00 78.69 176 LEU A N 1
ATOM 1397 C CA . LEU A 1 176 ? 6.752 -10.688 5.066 1.00 78.69 176 LEU A CA 1
ATOM 1398 C C . LEU A 1 176 ? 5.391 -11.043 5.683 1.00 78.69 176 LEU A C 1
ATOM 1400 O O . LEU A 1 176 ? 4.569 -11.679 5.023 1.00 78.69 176 LEU A O 1
ATOM 1404 N N . ILE A 1 177 ? 5.165 -10.635 6.933 1.00 74.69 177 ILE A N 1
ATOM 1405 C CA . ILE A 1 177 ? 3.906 -10.826 7.659 1.00 74.69 177 ILE A CA 1
ATOM 1406 C C . ILE A 1 177 ? 2.769 -10.034 7.010 1.00 74.69 177 ILE A C 1
ATOM 1408 O O . ILE A 1 177 ? 1.705 -10.599 6.781 1.00 74.69 177 ILE A O 1
ATOM 1412 N N . ASP A 1 178 ? 2.996 -8.762 6.688 1.00 68.75 178 ASP A N 1
ATOM 1413 C CA . ASP A 1 178 ? 1.994 -7.904 6.042 1.00 68.75 178 ASP A CA 1
ATOM 1414 C C . ASP A 1 178 ? 1.765 -8.283 4.563 1.00 68.75 178 ASP A C 1
ATOM 1416 O O . ASP A 1 178 ? 0.782 -7.872 3.943 1.00 68.75 178 ASP A O 1
ATOM 1420 N N . GLY A 1 179 ? 2.679 -9.073 3.992 1.00 72.25 179 GLY A N 1
ATOM 1421 C CA . GLY A 1 179 ? 2.694 -9.485 2.596 1.00 72.25 179 GLY A CA 1
ATOM 1422 C C . GLY A 1 179 ? 2.116 -10.872 2.315 1.00 72.25 179 GLY A C 1
ATOM 1423 O O . GLY A 1 179 ? 1.120 -11.312 2.883 1.00 72.25 179 GLY A O 1
ATOM 1424 N N . ALA A 1 180 ? 2.750 -11.582 1.382 1.00 74.25 180 ALA A N 1
ATOM 1425 C CA . ALA A 1 180 ? 2.298 -12.887 0.900 1.00 74.25 180 ALA A CA 1
ATOM 1426 C C . ALA A 1 180 ? 2.523 -14.036 1.902 1.00 74.25 180 ALA A C 1
ATOM 1428 O O . ALA A 1 180 ? 1.958 -15.118 1.734 1.00 74.25 180 ALA A O 1
ATOM 1429 N N . CYS A 1 181 ? 3.343 -13.828 2.938 1.00 79.75 181 CYS A N 1
ATOM 1430 C CA . CYS A 1 181 ? 3.792 -14.894 3.834 1.00 79.75 181 CYS A CA 1
ATOM 1431 C C . CYS A 1 181 ? 3.007 -14.984 5.149 1.00 79.75 181 CYS A C 1
ATOM 1433 O O . CYS A 1 181 ? 3.322 -15.861 5.953 1.00 79.75 181 CYS A O 1
ATOM 1435 N N . ALA A 1 182 ? 1.978 -14.156 5.372 1.00 75.94 182 ALA A N 1
ATOM 1436 C CA . ALA A 1 182 ? 1.177 -14.145 6.604 1.00 75.94 182 ALA A CA 1
ATOM 1437 C C . ALA A 1 182 ? 0.733 -15.552 7.054 1.00 75.94 182 ALA A C 1
ATOM 1439 O O . ALA A 1 182 ? 0.863 -15.929 8.219 1.00 75.94 182 ALA A O 1
ATOM 1440 N N . VAL A 1 183 ? 0.260 -16.364 6.102 1.00 77.38 183 VAL A N 1
ATOM 1441 C CA . VAL A 1 183 ? -0.246 -17.724 6.349 1.00 77.38 183 VAL A CA 1
ATOM 1442 C C . VAL A 1 183 ? 0.870 -18.686 6.769 1.00 77.38 183 VAL A C 1
ATOM 1444 O O . VAL A 1 183 ? 0.633 -19.583 7.574 1.00 77.38 183 VAL A O 1
ATOM 1447 N N . LEU A 1 184 ? 2.102 -18.489 6.291 1.00 81.38 184 LEU A N 1
ATOM 1448 C CA . LEU A 1 184 ? 3.229 -19.366 6.619 1.00 81.38 184 LEU A CA 1
ATOM 1449 C C . LEU A 1 184 ? 3.660 -19.241 8.081 1.00 81.38 184 LEU A C 1
ATOM 1451 O O . LEU A 1 184 ? 4.141 -20.219 8.649 1.00 81.38 184 LEU A O 1
ATOM 1455 N N . PHE A 1 185 ? 3.430 -18.091 8.722 1.00 77.62 185 PHE A N 1
ATOM 1456 C CA . PHE A 1 185 ? 3.700 -17.931 10.153 1.00 77.62 185 PHE A CA 1
ATOM 1457 C C . PHE A 1 185 ? 2.802 -18.825 11.019 1.00 77.62 185 PHE A C 1
ATOM 1459 O O . PHE A 1 185 ? 3.236 -19.279 12.076 1.00 77.62 185 PHE A O 1
ATOM 1466 N N . ASN A 1 186 ? 1.606 -19.184 10.534 1.00 74.25 186 ASN A N 1
ATOM 1467 C CA . ASN A 1 186 ? 0.769 -20.205 11.168 1.00 74.25 186 ASN A CA 1
ATOM 1468 C C . ASN A 1 186 ? 1.303 -21.631 10.988 1.00 74.25 186 ASN A C 1
ATOM 1470 O O . ASN A 1 186 ? 0.865 -22.521 11.708 1.00 74.25 186 ASN A O 1
ATOM 1474 N N . ALA A 1 187 ? 2.216 -21.875 10.053 1.00 78.81 187 ALA A N 1
ATOM 1475 C CA . ALA A 1 187 ? 2.795 -23.193 9.801 1.00 78.81 187 ALA A CA 1
ATOM 1476 C C . ALA A 1 187 ? 4.199 -23.360 10.417 1.00 78.81 187 ALA A C 1
ATOM 1478 O O . ALA A 1 187 ? 4.846 -24.387 10.206 1.00 78.81 187 ALA A O 1
ATOM 1479 N N . LEU A 1 188 ? 4.698 -22.360 11.156 1.00 80.75 188 LEU A N 1
ATOM 1480 C CA . LEU A 1 188 ? 6.021 -22.420 11.777 1.00 80.75 188 LEU A CA 1
ATOM 1481 C C . LEU A 1 188 ? 6.057 -23.411 12.958 1.00 80.75 188 LEU A C 1
ATOM 1483 O O . LEU A 1 188 ? 5.092 -23.488 13.724 1.00 80.75 188 LEU A O 1
ATOM 1487 N N . PRO A 1 189 ? 7.180 -24.131 13.164 1.00 82.50 189 PRO A N 1
ATOM 1488 C CA . PRO A 1 189 ? 7.356 -24.988 14.332 1.00 82.50 189 PRO A CA 1
ATOM 1489 C C . PRO A 1 189 ? 7.276 -24.184 15.636 1.00 82.50 189 PRO A C 1
ATOM 1491 O O . PRO A 1 189 ? 7.897 -23.124 15.757 1.00 82.50 189 PRO A O 1
ATOM 1494 N N . GLY A 1 190 ? 6.575 -24.720 16.642 1.00 77.06 190 GLY A N 1
ATOM 1495 C CA . GLY A 1 190 ? 6.382 -24.046 17.933 1.00 77.06 190 GLY A CA 1
ATOM 1496 C C . GLY A 1 190 ? 7.692 -23.662 18.632 1.00 77.06 190 GLY A C 1
ATOM 1497 O O . GLY A 1 190 ? 7.786 -22.590 19.219 1.00 77.06 190 GLY A O 1
ATOM 1498 N N . GLU A 1 191 ? 8.743 -24.474 18.493 1.00 81.69 191 GLU A N 1
ATOM 1499 C CA . GLU A 1 191 ? 10.072 -24.184 19.054 1.00 81.69 191 GLU A CA 1
ATOM 1500 C C . GLU A 1 191 ? 10.685 -22.892 18.495 1.00 81.69 191 GLU A C 1
ATOM 1502 O O . GLU A 1 191 ? 11.289 -22.111 19.234 1.00 81.69 191 GLU A O 1
ATOM 1507 N N . VAL A 1 192 ? 10.508 -22.638 17.195 1.00 82.75 192 VAL A N 1
ATOM 1508 C CA . VAL A 1 192 ? 11.028 -21.438 16.526 1.00 82.75 192 VAL A CA 1
ATOM 1509 C C . VAL A 1 192 ? 10.260 -20.202 16.993 1.00 82.75 192 VAL A C 1
ATOM 1511 O O . VAL A 1 192 ? 10.873 -19.173 17.275 1.00 82.75 192 VAL A O 1
ATOM 1514 N N . LEU A 1 193 ? 8.937 -20.314 17.148 1.00 80.69 193 LEU A N 1
ATOM 1515 C CA . LEU A 1 193 ? 8.090 -19.231 17.653 1.00 80.69 193 LEU A CA 1
ATOM 1516 C C . LEU A 1 193 ? 8.430 -18.858 19.102 1.00 80.69 193 LEU A C 1
ATOM 1518 O O . LEU A 1 193 ? 8.556 -17.674 19.406 1.00 80.69 193 LEU A O 1
ATOM 1522 N N . VAL A 1 194 ? 8.665 -19.844 19.974 1.00 82.31 194 VAL A N 1
ATOM 1523 C CA . VAL A 1 194 ? 9.077 -19.599 21.368 1.00 82.31 194 VAL A CA 1
ATOM 1524 C C . VAL A 1 194 ? 10.459 -18.938 21.431 1.00 82.31 194 VAL A C 1
ATOM 1526 O O . VAL A 1 194 ? 10.671 -18.012 22.215 1.00 82.31 194 VAL A O 1
ATOM 1529 N N . ARG A 1 195 ? 11.416 -19.358 20.589 1.00 83.50 195 ARG A N 1
ATOM 1530 C CA . ARG A 1 195 ? 12.732 -18.695 20.498 1.00 83.50 195 ARG A CA 1
ATOM 1531 C C . ARG A 1 195 ? 12.617 -17.252 20.003 1.00 83.50 195 ARG A C 1
ATOM 1533 O O . ARG A 1 195 ? 13.286 -16.370 20.545 1.00 83.50 195 ARG A O 1
ATOM 1540 N N . LEU A 1 196 ? 11.765 -17.007 19.007 1.00 83.50 196 LEU A N 1
ATOM 1541 C CA . LEU A 1 196 ? 11.483 -15.665 18.503 1.00 83.50 196 LEU A CA 1
ATOM 1542 C C . LEU A 1 196 ? 10.868 -14.787 19.599 1.00 83.50 196 LEU A C 1
ATOM 1544 O O . LEU A 1 196 ? 11.364 -13.693 19.858 1.00 83.50 196 LEU A O 1
ATOM 1548 N N . GLU A 1 197 ? 9.855 -15.289 20.304 1.00 83.81 197 GLU A N 1
ATOM 1549 C CA . GLU A 1 197 ? 9.224 -14.619 21.443 1.00 83.81 197 GLU A CA 1
ATOM 1550 C C . GLU A 1 197 ? 10.250 -14.228 22.520 1.00 83.81 197 GLU A C 1
ATOM 1552 O O . GLU A 1 197 ? 10.267 -13.084 22.983 1.00 83.81 197 GLU A O 1
ATOM 1557 N N . GLN A 1 198 ? 11.135 -15.152 22.904 1.00 83.25 198 GLN A N 1
ATOM 1558 C CA . GLN A 1 198 ? 12.176 -14.892 23.900 1.00 83.25 198 GLN A CA 1
ATOM 1559 C C . GLN A 1 198 ? 13.158 -13.807 23.445 1.00 83.25 198 GLN A C 1
ATOM 1561 O O . GLN A 1 198 ? 13.516 -12.946 24.254 1.00 83.25 198 GLN A O 1
ATOM 1566 N N . SER A 1 199 ? 13.557 -13.813 22.168 1.00 82.62 199 SER A N 1
ATOM 1567 C CA . SER A 1 199 ? 14.427 -12.780 21.591 1.00 82.62 199 SER A CA 1
ATOM 1568 C C . SER A 1 199 ? 13.753 -11.402 21.622 1.00 82.62 199 SER A C 1
ATOM 1570 O O . SER A 1 199 ? 14.312 -10.449 22.171 1.00 82.62 199 SER A O 1
ATOM 1572 N N . LEU A 1 200 ? 12.502 -11.308 21.156 1.00 82.50 200 LEU A N 1
ATOM 1573 C CA . LEU A 1 200 ? 11.725 -10.061 21.137 1.00 82.50 200 LEU A CA 1
ATOM 1574 C C . LEU A 1 200 ? 11.501 -9.498 22.550 1.00 82.50 200 LEU A C 1
ATOM 1576 O O . LEU A 1 200 ? 11.732 -8.313 22.802 1.00 82.50 200 LEU A O 1
ATOM 1580 N N . LEU A 1 201 ? 11.109 -10.346 23.507 1.00 80.62 201 LEU A N 1
ATOM 1581 C CA . LEU A 1 201 ? 10.960 -9.946 24.910 1.00 80.62 201 LEU A CA 1
ATOM 1582 C C . LEU A 1 201 ? 12.302 -9.561 25.548 1.00 80.62 201 LEU A C 1
ATOM 1584 O O . LEU A 1 201 ? 12.325 -8.711 26.441 1.00 80.62 201 LEU A O 1
ATOM 1588 N N . GLY A 1 202 ? 13.405 -10.176 25.118 1.00 78.44 202 GLY A N 1
ATOM 1589 C CA . GLY A 1 202 ? 14.761 -9.818 25.525 1.00 78.44 202 GLY A CA 1
ATOM 1590 C C . GLY A 1 202 ? 15.113 -8.386 25.128 1.00 78.44 202 GLY A C 1
ATOM 1591 O O . GLY A 1 202 ? 15.511 -7.602 25.991 1.00 78.44 202 GLY A O 1
ATOM 1592 N N . VAL A 1 203 ? 14.877 -8.020 23.864 1.00 77.62 203 VAL A N 1
ATOM 1593 C CA . VAL A 1 203 ? 15.127 -6.665 23.337 1.00 77.62 203 VAL A CA 1
ATOM 1594 C C . VAL A 1 203 ? 14.309 -5.618 24.099 1.00 77.62 203 VAL A C 1
ATOM 1596 O O . VAL A 1 203 ? 14.880 -4.663 24.627 1.00 77.62 203 VAL A O 1
ATOM 1599 N N . VAL A 1 204 ? 13.003 -5.854 24.275 1.00 75.25 204 VAL A N 1
ATOM 1600 C CA . VAL A 1 204 ? 12.100 -4.932 24.995 1.00 75.25 204 VAL A CA 1
ATOM 1601 C C . VAL A 1 204 ? 12.486 -4.771 26.477 1.00 75.25 204 VAL A C 1
ATOM 1603 O O . VAL A 1 204 ? 12.275 -3.715 27.071 1.00 75.25 204 VAL A O 1
ATOM 1606 N N . LYS A 1 205 ? 13.056 -5.804 27.116 1.00 73.56 205 LYS A N 1
ATOM 1607 C CA . LYS A 1 205 ? 13.467 -5.751 28.533 1.00 73.56 205 LYS A CA 1
ATOM 1608 C C . LYS A 1 205 ? 14.815 -5.066 28.765 1.00 73.56 205 LYS A C 1
ATOM 1610 O O . LYS A 1 205 ? 15.025 -4.591 29.886 1.00 73.56 205 LYS A O 1
ATOM 1615 N N . TYR A 1 206 ? 15.719 -5.085 27.783 1.00 57.47 206 TYR A N 1
ATOM 1616 C CA . TYR A 1 206 ? 17.108 -4.629 27.927 1.00 57.47 206 TYR A CA 1
ATOM 1617 C C . TYR A 1 206 ? 17.271 -3.124 27.648 1.00 57.47 206 TYR A C 1
ATOM 1619 O O . TYR A 1 206 ? 18.106 -2.470 28.270 1.00 57.47 206 TYR A O 1
ATOM 1627 N N . GLU A 1 207 ? 16.416 -2.531 26.808 1.00 58.03 207 GLU A N 1
ATOM 1628 C CA . GLU A 1 207 ? 16.367 -1.080 26.565 1.00 58.03 207 GLU A CA 1
ATOM 1629 C C . GLU A 1 207 ? 15.636 -0.316 27.695 1.00 58.03 207 GLU A C 1
ATOM 1631 O O . GLU A 1 207 ? 14.596 0.303 27.495 1.00 58.03 207 GLU A O 1
ATOM 1636 N N . ARG A 1 208 ? 16.171 -0.356 28.926 1.00 49.59 208 ARG A N 1
ATOM 1637 C CA . ARG A 1 208 ? 15.659 0.433 30.074 1.00 49.59 208 ARG A CA 1
ATOM 1638 C C . ARG A 1 208 ? 16.227 1.858 30.166 1.00 49.59 208 ARG A C 1
ATOM 1640 O O . ARG A 1 208 ? 15.894 2.577 31.107 1.00 49.59 208 ARG A O 1
ATOM 1647 N N . GLY A 1 209 ? 17.093 2.260 29.236 1.00 45.00 209 GLY A N 1
ATOM 1648 C CA . GLY A 1 209 ? 17.554 3.646 29.110 1.00 45.00 209 GLY A CA 1
ATOM 1649 C C . GLY A 1 209 ? 16.479 4.469 28.408 1.00 45.00 209 GLY A C 1
ATOM 1650 O O . GLY A 1 209 ? 15.977 4.030 27.386 1.00 45.00 209 GLY A O 1
ATOM 1651 N N . GLY A 1 210 ? 16.087 5.616 28.966 1.00 44.44 210 GLY A N 1
ATOM 1652 C CA . GLY A 1 210 ? 14.891 6.387 28.589 1.00 44.44 210 GLY A CA 1
ATOM 1653 C C . GLY A 1 210 ? 14.902 7.060 27.209 1.00 44.44 210 GLY A C 1
ATOM 1654 O O . GLY A 1 210 ? 14.255 8.089 27.045 1.00 44.44 210 GLY A O 1
ATOM 1655 N N . GLU A 1 211 ? 15.605 6.494 26.231 1.00 46.44 211 GLU A N 1
ATOM 1656 C CA . GLU A 1 211 ? 15.549 6.886 24.828 1.00 46.44 211 GLU A CA 1
ATOM 1657 C C . GLU A 1 211 ? 14.709 5.857 24.068 1.00 46.44 211 GLU A C 1
ATOM 1659 O O . GLU A 1 211 ? 15.095 4.709 23.851 1.00 46.44 211 GLU A O 1
ATOM 1664 N N . PHE A 1 212 ? 13.495 6.273 23.718 1.00 55.38 212 PHE A N 1
ATOM 1665 C CA . PHE A 1 212 ? 12.520 5.461 23.006 1.00 55.38 212 PHE A CA 1
ATOM 1666 C C . PHE A 1 212 ? 13.015 5.153 21.586 1.00 55.38 212 PHE A C 1
ATOM 1668 O O . PHE A 1 212 ? 12.946 6.004 20.702 1.00 55.38 212 PHE A O 1
ATOM 1675 N N . SER A 1 213 ? 13.494 3.930 21.354 1.00 66.00 213 SER A N 1
ATOM 1676 C CA . SER A 1 213 ? 13.887 3.465 20.020 1.00 66.00 213 SER A CA 1
ATOM 1677 C C . SER A 1 213 ? 12.688 2.862 19.282 1.00 66.00 213 SER A C 1
ATOM 1679 O O . SER A 1 213 ? 11.939 2.065 19.855 1.00 66.00 213 SER A O 1
ATOM 1681 N N . GLY A 1 214 ? 12.517 3.179 17.993 1.00 67.31 214 GLY A N 1
ATOM 1682 C CA . GLY A 1 214 ? 11.492 2.553 17.142 1.00 67.31 214 GLY A CA 1
ATOM 1683 C C . GLY A 1 214 ? 11.587 1.017 17.110 1.00 67.31 214 GLY A C 1
ATOM 1684 O O . GLY A 1 214 ? 10.599 0.336 16.846 1.00 67.31 214 GLY A O 1
ATOM 1685 N N . ARG A 1 215 ? 12.739 0.450 17.491 1.00 72.06 215 ARG A N 1
ATOM 1686 C CA . ARG A 1 215 ? 12.983 -0.989 17.632 1.00 72.06 215 ARG A CA 1
ATOM 1687 C C . ARG A 1 215 ? 12.028 -1.643 18.630 1.00 72.06 215 ARG A C 1
ATOM 1689 O O . ARG A 1 215 ? 11.544 -2.741 18.364 1.00 72.06 215 ARG A O 1
ATOM 1696 N N . ASN A 1 216 ? 11.692 -0.959 19.727 1.00 77.94 216 ASN A N 1
ATOM 1697 C CA . ASN A 1 216 ? 10.719 -1.463 20.700 1.00 77.94 216 ASN A CA 1
ATOM 1698 C C . ASN A 1 216 ? 9.313 -1.548 20.111 1.00 77.94 216 ASN A C 1
ATOM 1700 O O . ASN A 1 216 ? 8.586 -2.490 20.410 1.00 77.94 216 ASN A O 1
ATOM 1704 N N . ILE A 1 217 ? 8.937 -0.600 19.250 1.00 77.50 217 ILE A N 1
ATOM 1705 C CA . ILE A 1 217 ? 7.634 -0.607 18.578 1.00 77.50 217 ILE A CA 1
ATOM 1706 C C . ILE A 1 217 ? 7.564 -1.776 17.599 1.00 77.50 217 ILE A C 1
ATOM 1708 O O . ILE A 1 217 ? 6.572 -2.493 17.604 1.00 77.50 217 ILE A O 1
ATOM 1712 N N . LEU A 1 218 ? 8.628 -2.034 16.832 1.00 75.00 218 LEU A N 1
ATOM 1713 C CA . LEU A 1 218 ? 8.686 -3.193 15.934 1.00 75.00 218 LEU A CA 1
ATOM 1714 C C . LEU A 1 218 ? 8.584 -4.513 16.705 1.00 75.00 218 LEU A C 1
ATOM 1716 O O . LEU A 1 218 ? 7.815 -5.391 16.324 1.00 75.00 218 LEU A O 1
ATOM 1720 N N . CYS A 1 219 ? 9.301 -4.636 17.827 1.00 81.81 219 CYS A N 1
ATOM 1721 C CA . CYS A 1 219 ? 9.231 -5.835 18.660 1.00 81.81 219 CYS A CA 1
ATOM 1722 C C . CYS A 1 219 ? 7.831 -6.032 19.257 1.00 81.81 219 CYS A C 1
ATOM 1724 O O . CYS A 1 219 ? 7.310 -7.143 19.250 1.00 81.81 219 CYS A O 1
ATOM 1726 N N . LEU A 1 220 ? 7.200 -4.961 19.749 1.00 80.88 220 LEU A N 1
ATOM 1727 C CA . LEU A 1 220 ? 5.833 -5.016 20.271 1.00 80.88 220 LEU A CA 1
ATOM 1728 C C . LEU A 1 220 ? 4.804 -5.315 19.174 1.00 80.88 220 LEU A C 1
ATOM 1730 O O . LEU A 1 220 ? 3.857 -6.046 19.443 1.00 80.88 220 LEU A O 1
ATOM 1734 N N . ALA A 1 221 ? 4.986 -4.797 17.957 1.00 80.25 221 ALA A N 1
ATOM 1735 C CA . ALA A 1 221 ? 4.121 -5.090 16.816 1.00 80.25 221 ALA A CA 1
ATOM 1736 C C . ALA A 1 221 ? 4.227 -6.564 16.395 1.00 80.25 221 ALA A C 1
ATOM 1738 O O . ALA A 1 221 ? 3.204 -7.219 16.213 1.00 80.25 221 ALA A O 1
ATOM 1739 N N . LEU A 1 222 ? 5.445 -7.116 16.342 1.00 80.25 222 LEU A N 1
ATOM 1740 C CA . LEU A 1 222 ? 5.669 -8.545 16.099 1.00 80.25 222 LEU A CA 1
ATOM 1741 C C . LEU A 1 222 ? 5.039 -9.417 17.194 1.00 80.25 222 LEU A C 1
ATOM 1743 O O . LEU A 1 222 ? 4.354 -10.387 16.884 1.00 80.25 222 LEU A O 1
ATOM 1747 N N . LEU A 1 223 ? 5.203 -9.058 18.472 1.00 83.00 223 LEU A N 1
ATOM 1748 C CA . LEU A 1 223 ? 4.562 -9.775 19.583 1.00 83.00 223 LEU A CA 1
ATOM 1749 C C . LEU A 1 223 ? 3.027 -9.695 19.516 1.00 83.00 223 LEU A C 1
ATOM 1751 O O . LEU A 1 223 ? 2.351 -10.688 19.772 1.00 83.00 223 LEU A O 1
ATOM 1755 N N . ALA A 1 224 ? 2.475 -8.535 19.149 1.00 81.62 224 ALA A N 1
ATOM 1756 C CA . ALA A 1 224 ? 1.041 -8.341 18.942 1.00 81.62 224 ALA A CA 1
ATOM 1757 C C . ALA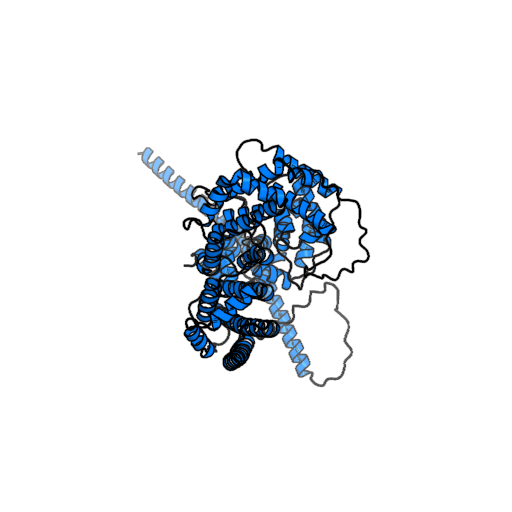 A 1 224 ? 0.503 -9.194 17.781 1.00 81.62 224 ALA A C 1
ATOM 1759 O O . ALA A 1 224 ? -0.588 -9.752 17.882 1.00 81.62 224 ALA A O 1
ATOM 1760 N N . PHE A 1 225 ? 1.275 -9.333 16.701 1.00 79.31 225 PHE A N 1
ATOM 1761 C CA . PHE A 1 225 ? 0.931 -10.217 15.591 1.00 79.31 225 PHE A CA 1
ATOM 1762 C C . PHE A 1 225 ? 0.921 -11.690 16.015 1.00 79.31 225 PHE A C 1
ATOM 1764 O O . PHE A 1 225 ? -0.066 -12.382 15.770 1.00 79.31 225 PHE A O 1
ATOM 1771 N N . LEU A 1 226 ? 1.968 -12.153 16.712 1.00 79.19 226 LEU A N 1
ATOM 1772 C CA . LEU A 1 226 ? 2.051 -13.531 17.217 1.00 79.19 226 LEU A CA 1
ATOM 1773 C C . LEU A 1 226 ? 0.861 -13.886 18.123 1.00 79.19 226 LEU A C 1
ATOM 1775 O O . LEU A 1 226 ? 0.309 -14.975 18.008 1.00 79.19 226 LEU A O 1
ATOM 1779 N N . LEU A 1 227 ? 0.402 -12.941 18.948 1.00 77.75 227 LEU A N 1
ATOM 1780 C CA . LEU A 1 227 ? -0.816 -13.095 19.749 1.00 77.75 227 LEU A CA 1
ATOM 1781 C C . LEU A 1 227 ? -2.089 -13.263 18.908 1.00 77.75 227 LEU A C 1
ATOM 1783 O O . LEU A 1 227 ? -2.975 -14.040 19.261 1.00 77.75 227 LEU A O 1
ATOM 1787 N N . GLY A 1 228 ? -2.201 -12.540 17.792 1.00 69.31 228 GLY A N 1
ATOM 1788 C CA . GLY A 1 228 ? -3.341 -12.650 16.879 1.00 69.31 228 GLY A CA 1
ATOM 1789 C C . GLY A 1 228 ? -3.439 -14.014 16.182 1.00 69.31 228 GLY A C 1
ATOM 1790 O O . GLY A 1 228 ? -4.548 -14.481 15.899 1.00 69.31 228 GLY A O 1
ATOM 1791 N N . LEU A 1 229 ? -2.301 -14.676 15.946 1.00 66.19 229 LEU A N 1
ATOM 1792 C CA . LEU A 1 229 ? -2.250 -16.016 15.351 1.00 66.19 229 LEU A CA 1
ATOM 1793 C C . LEU A 1 229 ? -2.862 -17.095 16.2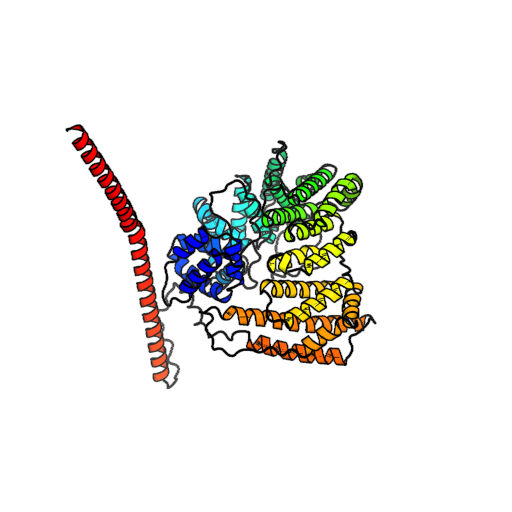61 1.00 66.19 229 LEU A C 1
ATOM 1795 O O . LEU A 1 229 ? -3.479 -18.037 15.767 1.00 66.19 229 LEU A O 1
ATOM 1799 N N . ASP A 1 230 ? -2.744 -16.953 17.582 1.00 55.03 230 ASP A N 1
ATOM 1800 C CA . ASP A 1 230 ? -3.309 -17.918 18.535 1.00 55.03 230 ASP A CA 1
ATOM 1801 C C . ASP A 1 230 ? -4.835 -17.794 18.663 1.00 55.03 230 ASP A C 1
ATOM 1803 O O . ASP A 1 230 ? -5.542 -18.797 18.765 1.00 55.03 230 ASP A O 1
ATOM 1807 N N . HIS A 1 231 ? -5.380 -16.575 18.593 1.00 50.88 231 HIS A N 1
ATOM 1808 C CA . HIS A 1 231 ? -6.828 -16.347 18.700 1.00 50.88 231 HIS A CA 1
ATOM 1809 C C . HIS A 1 231 ? -7.612 -16.757 17.441 1.00 50.88 231 HIS A C 1
ATOM 1811 O O . HIS A 1 231 ? -8.775 -17.165 17.532 1.00 50.88 231 HIS A O 1
ATOM 1817 N N . SER A 1 232 ? -6.984 -16.688 16.266 1.00 45.03 232 SER A N 1
ATOM 1818 C CA . SER A 1 232 ? -7.604 -17.047 14.983 1.00 45.03 232 SER A CA 1
ATOM 1819 C C . SER A 1 232 ? -7.741 -18.563 14.777 1.00 45.03 232 SER A C 1
ATOM 1821 O O . SER A 1 232 ? -8.657 -18.994 14.079 1.00 45.03 232 SER A O 1
ATOM 1823 N N . ALA A 1 233 ? -6.940 -19.385 15.465 1.00 38.56 233 ALA A N 1
ATOM 1824 C CA . ALA A 1 233 ? -7.098 -20.843 15.478 1.00 38.56 233 ALA A CA 1
ATOM 1825 C C . ALA A 1 233 ? -8.359 -21.322 16.233 1.00 38.56 233 ALA A C 1
ATOM 1827 O O . ALA A 1 233 ? -8.835 -22.430 15.995 1.00 38.56 233 ALA A O 1
ATOM 1828 N N . VAL A 1 234 ? -8.919 -20.492 17.123 1.00 35.31 234 VAL A N 1
ATOM 1829 C CA . VAL A 1 234 ? -10.072 -20.844 17.976 1.00 35.31 234 VAL A CA 1
ATOM 1830 C C . VAL A 1 234 ? -11.408 -20.332 17.406 1.00 35.31 234 VAL A C 1
ATOM 1832 O O . VAL A 1 234 ? -12.467 -20.799 17.816 1.00 35.31 234 VAL A O 1
ATOM 1835 N N . SER A 1 235 ? -11.386 -19.416 16.428 1.00 30.55 235 SER A N 1
ATOM 1836 C CA . SER A 1 235 ? -12.582 -18.681 15.966 1.00 30.55 235 SER A CA 1
ATOM 1837 C C . SER A 1 235 ? -12.900 -18.871 14.476 1.00 30.55 235 SER A C 1
ATOM 1839 O O . SER A 1 235 ? -13.293 -17.928 13.790 1.00 30.55 235 SER A O 1
ATOM 1841 N N . SER A 1 236 ? -12.750 -20.084 13.941 1.00 27.98 236 SER A N 1
ATOM 1842 C CA . SER A 1 236 ? -13.158 -20.415 12.569 1.00 27.98 236 SER A CA 1
ATOM 1843 C C . SER A 1 236 ? -14.676 -20.638 12.464 1.00 27.98 236 SER A C 1
ATOM 1845 O O . SER A 1 236 ? -15.181 -21.751 12.344 1.00 27.98 236 SER A O 1
ATOM 1847 N N . SER A 1 237 ? -15.429 -19.539 12.487 1.00 27.70 237 SER A N 1
ATOM 1848 C CA . SER A 1 237 ? -16.764 -19.432 11.884 1.00 27.70 237 SER A CA 1
ATOM 1849 C C . SER A 1 237 ? -17.069 -17.964 11.589 1.00 27.70 237 SER A C 1
ATOM 1851 O O . SER A 1 237 ? -17.486 -17.227 12.475 1.00 27.70 237 SER A O 1
ATOM 1853 N N . GLY A 1 238 ? -16.871 -17.552 10.332 1.00 24.73 238 GLY A N 1
ATOM 1854 C CA . GLY A 1 238 ? -17.398 -16.289 9.805 1.00 24.73 238 GLY A CA 1
ATOM 1855 C C . GLY A 1 238 ? -16.383 -15.417 9.064 1.00 24.73 238 GLY A C 1
ATOM 1856 O O . GLY A 1 238 ? -15.685 -14.622 9.676 1.00 24.73 238 GLY A O 1
ATOM 1857 N N . SER A 1 239 ? -16.396 -15.533 7.733 1.00 28.56 239 SER A N 1
ATOM 1858 C CA . SER A 1 239 ? -15.973 -14.533 6.738 1.00 28.56 239 SER A CA 1
ATOM 1859 C C . SER A 1 239 ? -14.535 -13.997 6.774 1.00 28.56 239 SER A C 1
ATOM 1861 O O . SER A 1 239 ? -14.269 -12.895 7.244 1.00 28.56 239 SER A O 1
ATOM 1863 N N . SER A 1 240 ? -13.642 -14.692 6.066 1.00 25.27 240 SER A N 1
ATOM 1864 C CA . SER A 1 240 ? -12.610 -14.041 5.254 1.00 25.27 240 SER A CA 1
ATOM 1865 C C . SER A 1 240 ? -12.520 -14.731 3.890 1.00 25.27 240 SER A C 1
ATOM 1867 O O . SER A 1 240 ? -12.403 -15.951 3.763 1.00 25.27 240 SER A O 1
ATOM 1869 N N . THR A 1 241 ? -12.676 -13.933 2.841 1.00 27.77 241 THR A N 1
ATOM 1870 C CA . THR A 1 241 ? -12.744 -14.368 1.447 1.00 27.77 241 THR A CA 1
ATOM 1871 C C . THR A 1 241 ? -11.327 -14.543 0.904 1.00 27.77 241 THR A C 1
ATOM 1873 O O . THR A 1 241 ? -10.803 -13.644 0.268 1.00 27.77 241 THR A O 1
ATOM 1876 N N . PHE A 1 242 ? -10.694 -15.685 1.173 1.00 27.78 242 PHE A N 1
ATOM 1877 C CA . PHE A 1 242 ? -9.551 -16.202 0.407 1.00 27.78 242 PHE A CA 1
ATOM 1878 C C . PHE A 1 242 ? -9.570 -17.735 0.503 1.00 27.78 242 PHE A C 1
ATOM 1880 O O . PHE A 1 242 ? -8.874 -18.348 1.309 1.00 27.78 242 PHE A O 1
ATOM 1887 N N . GLN A 1 243 ? -10.426 -18.373 -0.301 1.00 22.98 243 GLN A N 1
ATOM 1888 C CA . GLN A 1 243 ? -10.336 -19.813 -0.544 1.00 22.98 243 GLN A CA 1
ATOM 1889 C C . GLN A 1 243 ? -9.228 -20.060 -1.571 1.00 22.98 243 GLN A C 1
ATOM 1891 O O . GLN A 1 243 ? -9.474 -20.094 -2.773 1.00 22.98 243 GLN A O 1
ATOM 1896 N N . VAL A 1 244 ? -7.997 -20.238 -1.093 1.00 27.67 244 VAL A N 1
ATOM 1897 C CA . VAL A 1 244 ? -7.018 -21.051 -1.820 1.00 27.67 244 VAL A CA 1
ATOM 1898 C C . VAL A 1 244 ? -7.406 -22.503 -1.560 1.00 27.67 244 VAL A C 1
ATOM 1900 O O . VAL A 1 244 ? -7.555 -22.906 -0.409 1.00 27.67 244 VAL A O 1
ATOM 1903 N N . GLY A 1 245 ? -7.632 -23.263 -2.632 1.00 23.56 245 GLY A N 1
ATOM 1904 C CA . GLY A 1 245 ? -8.093 -24.653 -2.620 1.00 23.56 245 GLY A CA 1
ATOM 1905 C C . GLY A 1 245 ? -7.081 -25.656 -2.062 1.00 23.56 245 GLY A C 1
ATOM 1906 O O . GLY A 1 245 ? -6.690 -26.588 -2.757 1.00 23.56 245 GLY A O 1
ATOM 1907 N N . LEU A 1 246 ? -6.685 -25.496 -0.802 1.00 27.00 246 LEU A N 1
ATOM 1908 C CA . LEU A 1 246 ? -6.140 -26.580 0.002 1.00 27.00 246 LEU A CA 1
ATOM 1909 C C . LEU A 1 246 ? -7.295 -27.158 0.819 1.00 27.00 246 LEU A C 1
ATOM 1911 O O . LEU A 1 246 ? -7.827 -26.517 1.725 1.00 27.00 246 LEU A O 1
ATOM 1915 N N . SER A 1 247 ? -7.718 -28.361 0.433 1.00 23.00 247 SER A N 1
ATOM 1916 C CA . SER A 1 247 ? -8.708 -29.163 1.154 1.00 23.00 247 SER A CA 1
ATOM 1917 C C . SER A 1 247 ? -8.366 -29.222 2.656 1.00 23.00 247 SER A C 1
ATOM 1919 O O . SER A 1 247 ? -7.203 -29.471 2.980 1.00 23.00 247 SER A O 1
ATOM 1921 N N . PRO A 1 248 ? -9.326 -29.069 3.590 1.00 29.67 248 PRO A N 1
ATOM 1922 C CA . PRO A 1 248 ? -9.053 -29.062 5.032 1.00 29.67 248 PRO A CA 1
ATOM 1923 C C . PRO A 1 248 ? -8.785 -30.454 5.642 1.00 29.67 248 PRO A C 1
ATOM 1925 O O . PRO A 1 248 ? -8.884 -30.629 6.853 1.00 29.67 248 PRO A O 1
ATOM 1928 N N . GLU A 1 249 ? -8.431 -31.458 4.842 1.00 26.09 249 GLU A N 1
ATOM 1929 C CA . GLU A 1 249 ? -8.295 -32.849 5.286 1.00 26.09 249 GLU A CA 1
ATOM 1930 C C . GLU A 1 249 ? -6.877 -33.391 5.054 1.00 26.09 249 GLU A C 1
ATOM 1932 O O . GLU A 1 249 ? -6.720 -34.344 4.306 1.00 26.09 249 GLU A O 1
ATOM 1937 N N . SER A 1 250 ? -5.836 -32.800 5.667 1.00 29.03 250 SER A N 1
ATOM 1938 C CA . SER A 1 250 ? -4.571 -33.519 5.985 1.00 29.03 250 SER A CA 1
ATOM 1939 C C . SER A 1 250 ? -3.474 -32.683 6.677 1.00 29.03 250 SER A C 1
ATOM 1941 O O . SER A 1 250 ? -2.294 -32.998 6.527 1.00 29.03 250 SER A O 1
ATOM 1943 N N . LEU A 1 251 ? -3.786 -31.632 7.443 1.00 32.25 251 LEU A N 1
ATOM 1944 C CA . LEU A 1 251 ? -2.774 -30.989 8.297 1.00 32.25 251 LEU A CA 1
ATOM 1945 C C . LEU A 1 251 ? -2.932 -31.509 9.731 1.00 32.25 251 LEU A C 1
ATOM 1947 O O . LEU A 1 251 ? -3.948 -31.218 10.364 1.00 32.25 251 LEU A O 1
ATOM 1951 N N . PRO A 1 252 ? -1.982 -32.298 10.266 1.00 30.36 252 PRO A N 1
ATOM 1952 C CA . PRO A 1 252 ? -2.022 -32.669 11.670 1.00 30.36 252 PRO A CA 1
ATOM 1953 C C . PRO A 1 252 ? -1.872 -31.397 12.514 1.00 30.36 252 PRO A C 1
ATOM 1955 O O . PRO A 1 252 ? -0.826 -30.753 12.499 1.00 30.36 252 PRO A O 1
ATOM 1958 N N . CYS A 1 253 ? -2.927 -31.036 13.252 1.00 31.52 253 CYS A N 1
ATOM 1959 C CA . CYS A 1 253 ? -2.879 -30.079 14.358 1.00 31.52 253 CYS A CA 1
ATOM 1960 C C . CYS A 1 253 ? -1.834 -30.546 15.384 1.00 31.52 253 CYS A C 1
ATOM 1962 O O . CYS A 1 253 ? -2.142 -31.295 16.310 1.00 31.52 253 CYS A O 1
ATOM 1964 N N . SER A 1 254 ? -0.581 -30.134 15.216 1.00 33.50 254 SER A N 1
ATOM 1965 C CA . SER A 1 254 ? 0.471 -30.382 16.191 1.00 33.50 254 SER A CA 1
ATOM 1966 C C . SER A 1 254 ? 0.455 -29.299 17.267 1.00 33.50 254 SER A C 1
ATOM 1968 O O . SER A 1 254 ? 0.722 -28.134 16.976 1.00 33.50 254 SER A O 1
ATOM 1970 N N . SER A 1 255 ? 0.202 -29.752 18.499 1.00 41.00 255 SER A N 1
ATOM 1971 C CA . SER A 1 255 ? 0.514 -29.146 19.805 1.00 41.00 255 SER A CA 1
ATOM 1972 C C . SER A 1 255 ? -0.071 -27.766 20.125 1.00 41.00 255 SER A C 1
ATOM 1974 O O . SER A 1 255 ? 0.172 -26.785 19.430 1.00 41.00 255 SER A O 1
ATOM 1976 N N . HIS A 1 256 ? -0.769 -27.700 21.263 1.00 43.91 256 HIS A N 1
ATOM 1977 C CA . HIS A 1 256 ? -1.094 -26.477 21.997 1.00 43.91 256 HIS A CA 1
ATOM 1978 C C . HIS A 1 256 ? 0.063 -25.464 21.940 1.00 43.91 256 HIS A C 1
ATOM 1980 O O . HIS A 1 256 ? 1.152 -25.717 22.458 1.00 43.91 256 HIS A O 1
ATOM 1986 N N . ARG A 1 257 ? -0.179 -24.329 21.278 1.00 53.88 257 ARG A N 1
ATOM 1987 C CA . ARG A 1 257 ? 0.706 -23.163 21.273 1.00 53.88 257 ARG A CA 1
ATOM 1988 C C . ARG A 1 257 ? 0.524 -22.436 22.600 1.00 53.88 257 ARG A C 1
ATOM 1990 O O . ARG A 1 257 ? -0.400 -21.649 22.749 1.00 53.88 257 ARG A O 1
ATOM 1997 N N . ASP A 1 258 ? 1.373 -22.711 23.580 1.00 53.66 258 ASP A N 1
ATOM 1998 C CA . ASP A 1 258 ? 1.362 -21.949 24.831 1.00 53.66 258 ASP A CA 1
ATOM 1999 C C . ASP A 1 258 ? 2.291 -20.727 24.708 1.00 53.66 258 ASP A C 1
ATOM 2001 O O . ASP A 1 258 ? 3.326 -20.655 25.374 1.00 53.66 258 ASP A O 1
ATOM 2005 N N . LEU A 1 259 ? 1.919 -19.719 23.901 1.00 59.44 259 LEU A N 1
ATOM 2006 C CA . LEU A 1 259 ? 2.567 -18.389 23.901 1.00 59.44 259 LEU A CA 1
ATOM 2007 C C . LEU A 1 259 ? 2.186 -17.580 25.166 1.00 59.44 259 LEU A C 1
ATOM 2009 O O . LEU A 1 259 ? 1.849 -16.394 25.121 1.00 59.44 259 LEU A O 1
ATOM 2013 N N . SER A 1 260 ? 2.211 -18.218 26.340 1.00 62.22 260 SER A N 1
ATOM 2014 C CA . SER A 1 260 ? 1.731 -17.633 27.598 1.00 62.22 260 SER A CA 1
ATOM 2015 C C . SER A 1 260 ? 2.505 -16.378 28.014 1.00 62.22 260 SER A C 1
ATOM 2017 O O . SER A 1 260 ? 1.938 -15.503 28.672 1.00 62.22 260 SER A O 1
ATOM 2019 N N . ALA A 1 261 ? 3.775 -16.241 27.618 1.00 64.81 261 ALA A N 1
ATOM 2020 C CA . ALA A 1 261 ? 4.591 -15.081 27.965 1.00 64.81 261 ALA A CA 1
ATOM 2021 C C . ALA A 1 261 ? 4.224 -13.828 27.140 1.00 64.81 261 ALA A C 1
ATOM 2023 O O . ALA A 1 261 ? 4.205 -12.730 27.710 1.00 64.81 261 ALA A O 1
ATOM 2024 N N . THR A 1 262 ? 3.839 -13.966 25.867 1.00 66.62 262 THR A N 1
ATOM 2025 C CA . THR A 1 262 ? 3.276 -12.878 25.052 1.00 66.62 262 THR A CA 1
ATOM 2026 C C . THR A 1 262 ? 1.932 -12.432 25.619 1.00 66.62 262 THR A C 1
ATOM 2028 O O . THR A 1 262 ? 1.734 -11.238 25.852 1.00 66.62 262 THR A O 1
ATOM 2031 N N . ALA A 1 263 ? 1.050 -13.371 25.975 1.00 67.00 263 ALA A N 1
ATOM 2032 C CA . ALA A 1 263 ? -0.254 -13.050 26.554 1.00 67.00 263 ALA A CA 1
ATOM 2033 C C . ALA A 1 263 ? -0.099 -12.343 27.912 1.00 67.00 263 ALA A C 1
ATOM 2035 O O . ALA A 1 263 ? -0.797 -11.375 28.224 1.00 67.00 263 ALA A O 1
ATOM 2036 N N . GLN A 1 264 ? 0.899 -12.739 28.707 1.00 71.50 264 GLN A N 1
ATOM 2037 C CA . GLN A 1 264 ? 1.266 -12.058 29.953 1.00 71.50 264 GLN A CA 1
ATOM 2038 C C . GLN A 1 264 ? 1.900 -10.671 29.754 1.00 71.50 264 GLN A C 1
ATOM 2040 O O . GLN A 1 264 ? 1.945 -9.876 30.700 1.00 71.50 264 GLN A O 1
ATOM 2045 N N . ALA A 1 265 ? 2.438 -10.357 28.572 1.00 68.81 265 ALA A N 1
ATOM 2046 C CA . ALA A 1 265 ? 2.968 -9.028 28.268 1.00 68.81 265 ALA A CA 1
ATOM 2047 C C . ALA A 1 265 ? 1.844 -8.019 27.970 1.00 68.81 265 ALA A C 1
ATOM 2049 O O . ALA A 1 265 ? 1.958 -6.858 28.367 1.00 68.81 265 ALA A O 1
ATOM 2050 N N . PHE A 1 266 ? 0.744 -8.479 27.363 1.00 74.88 266 PHE A N 1
ATOM 2051 C CA . PHE A 1 266 ? -0.417 -7.668 26.966 1.00 74.88 266 PHE A CA 1
ATOM 2052 C C . PHE A 1 266 ? -1.587 -7.709 27.967 1.00 74.88 266 PHE A C 1
ATOM 2054 O O . PHE A 1 266 ? -2.665 -7.191 27.682 1.00 74.88 266 PHE A O 1
ATOM 2061 N N . THR A 1 267 ? -1.380 -8.250 29.173 1.00 75.19 267 THR A N 1
ATOM 2062 C CA . THR A 1 267 ? -2.391 -8.295 30.247 1.00 75.19 267 THR A CA 1
ATOM 2063 C C . THR A 1 267 ? -1.979 -7.502 31.497 1.00 75.19 267 THR A C 1
ATOM 2065 O O . THR A 1 267 ? -0.806 -7.191 31.737 1.00 75.19 267 THR A O 1
ATOM 2068 N N . GLY A 1 268 ? -2.974 -7.119 32.305 1.00 77.12 268 GLY A N 1
ATOM 2069 C CA . GLY A 1 268 ? -2.781 -6.446 33.593 1.00 77.12 268 GLY A CA 1
ATOM 2070 C C . GLY A 1 268 ? -2.118 -5.063 33.505 1.00 77.12 268 GLY A C 1
ATOM 2071 O O . GLY A 1 268 ? -2.358 -4.275 32.592 1.00 77.12 268 GLY A O 1
ATOM 2072 N N . THR A 1 269 ? -1.262 -4.743 34.480 1.00 75.31 269 THR A N 1
ATOM 2073 C CA . THR A 1 269 ? -0.623 -3.416 34.600 1.00 75.31 269 THR A CA 1
ATOM 2074 C C . THR A 1 269 ? 0.390 -3.116 33.492 1.00 75.31 269 THR A C 1
ATOM 2076 O O . THR A 1 269 ? 0.654 -1.948 33.208 1.00 75.31 269 THR A O 1
ATOM 2079 N N . LYS A 1 270 ? 0.949 -4.145 32.839 1.00 79.62 270 LYS A N 1
ATOM 2080 C CA . LYS A 1 270 ? 1.849 -3.983 31.685 1.00 79.62 270 LYS A CA 1
ATOM 2081 C C . LYS A 1 270 ? 1.088 -3.491 30.458 1.00 79.62 270 LYS A C 1
ATOM 2083 O O . LYS A 1 270 ? 1.548 -2.560 29.809 1.00 79.62 270 LYS A O 1
ATOM 2088 N N . ALA A 1 271 ? -0.106 -4.027 30.221 1.00 81.56 271 ALA A N 1
ATOM 2089 C CA . ALA A 1 271 ? -0.985 -3.614 29.132 1.00 81.56 271 ALA A CA 1
ATOM 2090 C C . ALA A 1 271 ? -1.351 -2.123 29.218 1.00 81.56 271 ALA A C 1
ATOM 2092 O O . ALA A 1 271 ? -1.243 -1.392 28.237 1.00 81.56 271 ALA A O 1
ATOM 2093 N N . SER A 1 272 ? -1.669 -1.636 30.424 1.00 81.69 272 SER A N 1
ATOM 2094 C CA . SER A 1 272 ? -1.912 -0.206 30.660 1.00 81.69 272 SER A CA 1
ATOM 2095 C C . SER A 1 272 ? -0.674 0.662 30.399 1.00 81.69 272 SER A C 1
ATOM 2097 O O . SER A 1 272 ? -0.819 1.802 29.962 1.00 81.69 272 SER A O 1
ATOM 2099 N N . LYS A 1 273 ? 0.539 0.158 30.667 1.00 83.25 273 LYS A N 1
ATOM 2100 C CA . LYS A 1 273 ? 1.789 0.869 30.347 1.00 83.25 273 LYS A CA 1
ATOM 2101 C C . LYS A 1 273 ? 2.074 0.871 28.849 1.00 83.25 273 LYS A C 1
ATOM 2103 O O . LYS A 1 273 ? 2.547 1.880 28.345 1.00 83.25 273 LYS A O 1
ATOM 2108 N N . ILE A 1 274 ? 1.765 -0.219 28.144 1.00 84.12 274 ILE A N 1
ATOM 2109 C CA . ILE A 1 274 ? 1.851 -0.285 26.679 1.00 84.12 274 ILE A CA 1
ATOM 2110 C C . ILE A 1 274 ? 0.872 0.720 26.061 1.00 84.12 274 ILE A C 1
ATOM 2112 O O . ILE A 1 274 ? 1.284 1.487 25.201 1.00 84.12 274 ILE A O 1
ATOM 2116 N N . ALA A 1 275 ? -0.375 0.790 26.545 1.00 84.88 275 ALA A N 1
ATOM 2117 C CA . ALA A 1 275 ? -1.365 1.778 26.102 1.00 84.88 275 ALA A CA 1
ATOM 2118 C C . ALA A 1 275 ? -0.888 3.228 26.319 1.00 84.88 275 ALA A C 1
ATOM 2120 O O . ALA A 1 275 ? -1.014 4.076 25.437 1.00 84.88 275 ALA A O 1
ATOM 2121 N N . GLU A 1 276 ? -0.286 3.505 27.478 1.00 86.06 276 GLU A N 1
ATOM 2122 C CA . GLU A 1 276 ? 0.307 4.811 27.773 1.00 86.06 276 GLU A CA 1
ATOM 2123 C C . GLU A 1 276 ? 1.492 5.121 26.844 1.00 86.06 276 GLU A C 1
ATOM 2125 O O . GLU A 1 276 ? 1.561 6.212 26.278 1.00 86.06 276 GLU A O 1
ATOM 2130 N N . LEU A 1 277 ? 2.376 4.144 26.628 1.00 83.75 277 LEU A N 1
ATOM 2131 C CA . LEU A 1 277 ? 3.541 4.251 25.753 1.00 83.75 277 LEU A CA 1
ATOM 2132 C C . LEU A 1 277 ? 3.143 4.590 24.313 1.00 83.75 277 LEU A C 1
ATOM 2134 O O . LEU A 1 277 ? 3.653 5.554 23.742 1.00 83.75 277 LEU A O 1
ATOM 2138 N N . ILE A 1 278 ? 2.219 3.821 23.736 1.00 87.19 278 ILE A N 1
ATOM 2139 C CA . ILE A 1 278 ? 1.791 4.028 22.352 1.00 87.19 278 ILE A CA 1
ATOM 2140 C C . ILE A 1 278 ? 1.065 5.366 22.179 1.00 87.19 278 ILE A C 1
ATOM 2142 O O . ILE A 1 278 ? 1.296 6.058 21.192 1.00 87.19 278 ILE A O 1
ATOM 2146 N N . ALA A 1 279 ? 0.258 5.791 23.159 1.00 87.06 279 ALA A N 1
ATOM 2147 C CA . ALA A 1 279 ? -0.426 7.082 23.110 1.00 87.06 279 ALA A CA 1
ATOM 2148 C C . ALA A 1 279 ? 0.552 8.268 23.157 1.00 87.06 279 ALA A C 1
ATOM 2150 O O . ALA A 1 279 ? 0.386 9.232 22.406 1.00 87.06 279 ALA A O 1
ATOM 2151 N N . PHE A 1 280 ? 1.591 8.198 23.998 1.00 85.38 280 PHE A N 1
ATOM 2152 C CA . PHE A 1 280 ? 2.631 9.228 24.033 1.00 85.38 280 PHE A CA 1
ATOM 2153 C C . PHE A 1 280 ? 3.430 9.285 22.736 1.00 85.38 280 PHE A C 1
ATOM 2155 O O . PHE A 1 280 ? 3.703 10.380 22.245 1.00 85.38 280 PHE A O 1
ATOM 2162 N N . TYR A 1 281 ? 3.765 8.131 22.159 1.00 83.56 281 TYR A N 1
ATOM 2163 C CA . TYR A 1 281 ? 4.518 8.095 20.912 1.00 83.56 281 TYR A CA 1
ATOM 2164 C C . TYR A 1 281 ? 3.715 8.674 19.743 1.00 83.56 281 TYR A C 1
ATOM 2166 O O . TYR A 1 281 ? 4.226 9.513 19.011 1.00 83.56 281 TYR A O 1
ATOM 2174 N N . VAL A 1 282 ? 2.426 8.338 19.621 1.00 86.50 282 VAL A N 1
ATOM 2175 C CA . VAL A 1 282 ? 1.549 8.946 18.604 1.00 86.50 282 VAL A CA 1
ATOM 2176 C C . VAL A 1 282 ? 1.443 10.466 18.796 1.00 86.50 282 VAL A C 1
ATOM 2178 O O . VAL A 1 282 ? 1.538 11.217 17.825 1.00 86.50 282 VAL A O 1
ATOM 2181 N N . ALA A 1 283 ? 1.312 10.951 20.036 1.00 85.81 283 ALA A N 1
ATOM 2182 C CA . ALA A 1 283 ? 1.293 12.391 20.313 1.00 85.81 283 ALA A CA 1
ATOM 2183 C C . ALA A 1 283 ? 2.620 13.088 19.947 1.00 85.81 283 ALA A C 1
ATOM 2185 O O . ALA A 1 283 ? 2.605 14.225 19.461 1.00 85.81 283 ALA A O 1
ATOM 2186 N N . PHE A 1 284 ? 3.755 12.414 20.159 1.00 83.69 284 PHE A N 1
ATOM 2187 C CA . PHE A 1 284 ? 5.080 12.888 19.758 1.00 83.69 284 PHE A CA 1
ATOM 2188 C C . PHE A 1 284 ? 5.218 12.960 18.231 1.00 83.69 284 PHE A C 1
ATOM 2190 O O . PHE A 1 284 ? 5.596 14.010 17.718 1.00 83.69 284 PHE A O 1
ATOM 2197 N N . LEU A 1 285 ? 4.808 11.913 17.506 1.00 82.56 285 LEU A N 1
ATOM 2198 C CA . LEU A 1 285 ? 4.814 11.880 16.036 1.00 82.56 285 LEU A CA 1
ATOM 2199 C C . LEU A 1 285 ? 3.931 12.966 15.401 1.00 82.56 285 LEU A C 1
ATOM 2201 O O . LEU A 1 285 ? 4.201 13.422 14.295 1.00 82.56 285 LEU A O 1
ATOM 2205 N N . CYS A 1 286 ? 2.882 13.405 16.100 1.00 83.94 286 CYS A N 1
ATOM 2206 C CA . CYS A 1 286 ? 2.020 14.504 15.656 1.00 83.94 286 CYS A CA 1
ATOM 2207 C C . CYS A 1 286 ? 2.591 15.906 15.956 1.00 83.94 286 CYS A C 1
ATOM 2209 O O . CYS A 1 286 ? 1.914 16.902 15.696 1.00 83.94 286 CYS A O 1
ATOM 2211 N N . SER A 1 287 ? 3.770 16.013 16.576 1.00 83.56 287 SER A N 1
ATOM 2212 C CA . SER A 1 287 ? 4.360 17.290 16.993 1.00 83.56 287 SER A CA 1
ATOM 2213 C C . SER A 1 287 ? 5.433 17.772 16.013 1.00 83.56 287 SER A C 1
ATOM 2215 O O . SER A 1 287 ? 6.254 16.989 15.545 1.00 83.56 287 SER A O 1
ATOM 2217 N N . ASP A 1 288 ? 5.481 19.086 15.776 1.00 65.25 288 ASP A N 1
ATOM 2218 C CA . ASP A 1 288 ? 6.324 19.727 14.747 1.00 65.25 288 ASP A CA 1
ATOM 2219 C C . ASP A 1 288 ? 7.849 19.545 14.954 1.00 65.25 288 ASP A C 1
ATOM 2221 O O . ASP A 1 288 ? 8.640 19.839 14.065 1.00 65.25 288 ASP A O 1
ATOM 2225 N N . GLY A 1 289 ? 8.278 19.037 16.117 1.00 60.00 289 GLY A N 1
ATOM 2226 C CA . GLY A 1 289 ? 9.681 18.782 16.473 1.00 60.00 289 GLY A CA 1
ATOM 2227 C C . GLY A 1 289 ? 10.161 17.334 16.296 1.00 60.00 289 GLY A C 1
ATOM 2228 O O . GLY A 1 289 ? 11.262 17.021 16.740 1.00 60.00 289 GLY A O 1
ATOM 2229 N N . CYS A 1 290 ? 9.361 16.441 15.700 1.00 59.44 290 CYS A N 1
ATOM 2230 C CA . CYS A 1 290 ? 9.681 15.008 15.603 1.00 59.44 290 CYS A CA 1
ATOM 2231 C C . CYS A 1 290 ? 10.897 14.700 14.703 1.00 59.44 290 CYS A C 1
ATOM 2233 O O . CYS A 1 290 ? 11.484 13.627 14.814 1.00 59.44 290 CYS A O 1
ATOM 2235 N N . GLY A 1 291 ? 11.274 15.601 13.787 1.00 62.41 291 GLY A N 1
ATOM 2236 C CA . GLY A 1 291 ? 12.376 15.392 12.833 1.00 62.41 291 GLY A CA 1
ATOM 2237 C C . GLY A 1 291 ? 12.136 14.287 11.788 1.00 62.41 291 GLY A C 1
ATOM 2238 O O . GLY A 1 291 ? 12.935 14.158 10.861 1.00 62.41 291 GLY A O 1
ATOM 2239 N N . SER A 1 292 ? 11.044 13.530 11.922 1.00 66.75 292 SER A N 1
ATOM 2240 C CA . SER A 1 292 ? 10.586 12.500 10.994 1.00 66.75 292 SER A CA 1
ATOM 2241 C C . SER A 1 292 ? 9.766 13.088 9.853 1.00 66.75 292 SER A C 1
ATOM 2243 O O . SER A 1 292 ? 8.985 14.023 10.039 1.00 66.75 292 SER A O 1
ATOM 2245 N N . SER A 1 293 ? 9.908 12.500 8.669 1.00 71.06 293 SER A N 1
ATOM 2246 C CA . SER A 1 293 ? 9.019 12.778 7.538 1.00 71.06 293 SER A CA 1
ATOM 2247 C C . SER A 1 293 ? 7.570 12.324 7.840 1.00 71.06 293 SER A C 1
ATOM 2249 O O . SER A 1 293 ? 7.340 11.425 8.660 1.00 71.06 293 SER A O 1
ATOM 2251 N N . PRO A 1 294 ? 6.554 12.916 7.187 1.00 70.88 294 PRO A N 1
ATOM 2252 C CA . PRO A 1 294 ? 5.155 12.536 7.396 1.00 70.88 294 PRO A CA 1
ATOM 2253 C C . PRO A 1 294 ? 4.858 11.078 7.015 1.00 70.88 294 PRO A C 1
ATOM 2255 O O . PRO A 1 294 ? 3.990 10.448 7.630 1.00 70.88 294 PRO A O 1
ATOM 2258 N N . SER A 1 295 ? 5.599 10.515 6.056 1.00 68.38 295 SER A N 1
ATOM 2259 C CA . SER A 1 295 ? 5.503 9.095 5.709 1.00 68.38 295 SER A CA 1
ATOM 2260 C C . SER A 1 295 ? 6.018 8.207 6.847 1.00 68.38 295 SER A C 1
ATOM 2262 O O . SER A 1 295 ? 5.435 7.153 7.107 1.00 68.38 295 SER A O 1
ATOM 2264 N N . GLU A 1 296 ? 7.058 8.634 7.575 1.00 67.25 296 GLU A N 1
ATOM 2265 C CA . GLU A 1 296 ? 7.642 7.834 8.669 1.00 67.25 296 GLU A CA 1
ATOM 2266 C C . GLU A 1 296 ? 6.740 7.803 9.884 1.00 67.25 296 GLU A C 1
ATOM 2268 O O . GLU A 1 296 ? 6.508 6.746 10.479 1.00 67.25 296 GLU A O 1
ATOM 2273 N N . ALA A 1 297 ? 6.198 8.970 10.222 1.00 75.00 297 ALA A N 1
ATOM 2274 C CA . ALA A 1 297 ? 5.213 9.093 11.276 1.00 75.00 297 ALA A CA 1
ATOM 2275 C C . ALA A 1 297 ? 3.985 8.224 10.961 1.00 75.00 297 ALA A C 1
ATOM 2277 O O . ALA A 1 297 ? 3.526 7.477 11.820 1.00 75.00 297 ALA A O 1
ATOM 2278 N N . SER A 1 298 ? 3.506 8.242 9.714 1.00 76.62 298 SER A N 1
ATOM 2279 C CA . SER A 1 298 ? 2.359 7.435 9.282 1.00 76.62 298 SER A CA 1
ATOM 2280 C C . SER A 1 298 ? 2.616 5.928 9.399 1.00 76.62 298 SER A C 1
ATOM 2282 O O . SER A 1 298 ? 1.805 5.228 10.001 1.00 76.62 298 SER A O 1
ATOM 2284 N N . ALA A 1 299 ? 3.750 5.424 8.897 1.00 72.12 299 ALA A N 1
ATOM 2285 C CA . ALA A 1 299 ? 4.110 4.004 9.000 1.00 72.12 299 ALA A CA 1
ATOM 2286 C C . ALA A 1 299 ? 4.270 3.551 10.464 1.00 72.12 299 ALA A C 1
ATOM 2288 O O . ALA A 1 299 ? 3.791 2.489 10.857 1.00 72.12 299 ALA A O 1
ATOM 2289 N N . SER A 1 300 ? 4.868 4.395 11.305 1.00 75.88 300 SER A N 1
ATOM 2290 C CA . SER A 1 300 ? 5.026 4.102 12.733 1.00 75.88 300 SER A CA 1
ATOM 2291 C C . SER A 1 300 ? 3.679 4.026 13.459 1.00 75.88 300 SER A C 1
ATOM 2293 O O . SER A 1 300 ? 3.468 3.140 14.290 1.00 75.88 300 SER A O 1
ATOM 2295 N N . ILE A 1 301 ? 2.738 4.920 13.127 1.00 81.62 301 ILE A N 1
ATOM 2296 C CA . ILE A 1 301 ? 1.374 4.884 13.674 1.00 81.62 301 ILE A CA 1
ATOM 2297 C C . ILE A 1 301 ? 0.646 3.606 13.239 1.00 81.62 301 ILE A C 1
ATOM 2299 O O . ILE A 1 301 ? -0.086 3.027 14.039 1.00 81.62 301 ILE A O 1
ATOM 2303 N N . GLN A 1 302 ? 0.870 3.116 12.018 1.00 79.81 302 GLN A N 1
ATOM 2304 C CA . GLN A 1 302 ? 0.281 1.858 11.548 1.00 79.81 302 GLN A CA 1
ATOM 2305 C C . GLN A 1 302 ? 0.740 0.649 12.370 1.00 79.81 302 GLN A C 1
ATOM 2307 O O . GLN A 1 302 ? -0.104 -0.105 12.856 1.00 79.81 302 GLN A O 1
ATOM 2312 N N . SER A 1 303 ? 2.042 0.519 12.640 1.00 75.50 303 SER A N 1
ATOM 2313 C CA . SER A 1 303 ? 2.561 -0.523 13.541 1.00 75.50 303 SER A CA 1
ATOM 2314 C C . SER A 1 303 ? 1.964 -0.407 14.948 1.00 75.50 303 SER A C 1
ATOM 2316 O O . SER A 1 303 ? 1.627 -1.402 15.587 1.00 75.50 303 SER A O 1
ATOM 2318 N N . ILE A 1 304 ? 1.757 0.821 15.425 1.00 84.25 304 ILE A N 1
ATOM 2319 C CA . ILE A 1 304 ? 1.116 1.083 16.718 1.00 84.25 304 ILE A CA 1
ATOM 2320 C C . ILE A 1 304 ? -0.358 0.675 16.735 1.00 84.25 304 ILE A C 1
ATOM 2322 O O . ILE A 1 304 ? -0.835 0.175 17.753 1.00 84.25 304 ILE A O 1
ATOM 2326 N N . ILE A 1 305 ? -1.085 0.839 15.631 1.00 82.94 305 ILE A N 1
ATOM 2327 C CA . ILE A 1 305 ? -2.476 0.386 15.517 1.00 82.94 305 ILE A CA 1
ATOM 2328 C C . ILE A 1 305 ? -2.567 -1.137 15.693 1.00 82.94 305 ILE A C 1
ATOM 2330 O O . ILE A 1 305 ? -3.495 -1.613 16.350 1.00 82.94 305 ILE A O 1
ATOM 2334 N N . VAL A 1 306 ? -1.603 -1.904 15.171 1.00 81.06 306 VAL A N 1
ATOM 2335 C CA . VAL A 1 306 ? -1.529 -3.362 15.387 1.00 81.06 306 VAL A CA 1
ATOM 2336 C C . VAL A 1 306 ? -1.379 -3.679 16.880 1.00 81.06 306 VAL A C 1
ATOM 2338 O O . VAL A 1 306 ? -2.142 -4.481 17.419 1.00 81.06 306 VAL A O 1
ATOM 2341 N N . ILE A 1 307 ? -0.483 -2.971 17.577 1.00 84.06 307 ILE A N 1
ATOM 2342 C CA . ILE A 1 307 ? -0.286 -3.106 19.032 1.00 84.06 307 ILE A CA 1
ATOM 2343 C C . ILE A 1 307 ? -1.568 -2.748 19.798 1.00 84.06 307 ILE A C 1
ATOM 2345 O O . ILE A 1 307 ? -1.987 -3.484 20.689 1.00 84.06 307 ILE A O 1
ATOM 2349 N N . ALA A 1 308 ? -2.214 -1.632 19.449 1.00 84.81 308 ALA A N 1
ATOM 2350 C CA . ALA A 1 308 ? -3.433 -1.160 20.104 1.00 84.81 308 ALA A CA 1
ATOM 2351 C C . ALA A 1 308 ? -4.588 -2.164 19.969 1.00 84.81 308 ALA A C 1
ATOM 2353 O O . ALA A 1 308 ? -5.355 -2.376 20.911 1.00 84.81 308 ALA A O 1
ATOM 2354 N N . ARG A 1 309 ? -4.697 -2.819 18.810 1.00 82.19 309 ARG A N 1
ATOM 2355 C CA . ARG A 1 309 ? -5.718 -3.839 18.547 1.00 82.19 309 ARG A CA 1
ATOM 2356 C C . ARG A 1 309 ? -5.499 -5.120 19.351 1.00 82.19 309 ARG A C 1
ATOM 2358 O O . ARG A 1 309 ? -6.492 -5.726 19.740 1.00 82.19 309 ARG A O 1
ATOM 2365 N N . ALA A 1 310 ? -4.249 -5.485 19.635 1.00 83.19 310 ALA A N 1
ATOM 2366 C CA . ALA A 1 310 ? -3.913 -6.647 20.461 1.00 83.19 310 ALA A CA 1
ATOM 2367 C C . ALA A 1 310 ? -4.197 -6.446 21.963 1.00 83.19 310 ALA A C 1
ATOM 2369 O O . ALA A 1 310 ? -4.241 -7.418 22.714 1.00 83.19 310 ALA A O 1
ATOM 2370 N N . LEU A 1 311 ? -4.404 -5.207 22.425 1.00 84.81 311 LEU A N 1
ATOM 2371 C CA . LEU A 1 311 ? -4.814 -4.949 23.809 1.00 84.81 311 LEU A CA 1
ATOM 2372 C C . LEU A 1 311 ? -6.282 -5.368 24.035 1.00 84.81 311 LEU A C 1
ATOM 2374 O O . LEU A 1 311 ? -7.131 -5.027 23.209 1.00 84.81 311 LEU A O 1
ATOM 2378 N N . PRO A 1 312 ? -6.622 -6.024 25.163 1.00 85.38 312 PRO A N 1
ATOM 2379 C CA . PRO A 1 312 ? -8.011 -6.335 25.510 1.00 85.38 312 PRO A CA 1
ATOM 2380 C C . PRO A 1 312 ? -8.885 -5.077 25.600 1.00 85.38 312 PRO A C 1
ATOM 2382 O O . PRO A 1 312 ? -8.416 -4.026 26.054 1.00 85.38 312 PRO A O 1
ATOM 2385 N N . GLU A 1 313 ? -10.161 -5.163 25.203 1.00 83.75 313 GLU A N 1
ATOM 2386 C CA . GLU A 1 313 ? -11.060 -3.999 25.213 1.00 83.75 313 GLU A CA 1
ATOM 2387 C C . GLU A 1 313 ? -11.216 -3.421 26.625 1.00 83.75 313 GLU A C 1
ATOM 2389 O O . GLU A 1 313 ? -11.184 -2.203 26.788 1.00 83.75 313 GLU A O 1
ATOM 2394 N N . GLU A 1 314 ? -11.278 -4.268 27.653 1.00 84.88 314 GLU A N 1
ATOM 2395 C CA . GLU A 1 314 ? -11.414 -3.853 29.051 1.00 84.88 314 GLU A CA 1
ATOM 2396 C C . GLU A 1 314 ? -10.244 -2.964 29.484 1.00 84.88 314 GLU A C 1
ATOM 2398 O O . GLU A 1 314 ? -10.438 -1.939 30.140 1.00 84.88 314 GLU A O 1
ATOM 2403 N N . VAL A 1 315 ? -9.025 -3.322 29.065 1.00 85.38 315 VAL A N 1
ATOM 2404 C CA . VAL A 1 315 ? -7.816 -2.541 29.348 1.00 85.38 315 VAL A CA 1
ATOM 2405 C C . VAL A 1 315 ? -7.866 -1.200 28.623 1.00 85.38 315 VAL A C 1
ATOM 2407 O O . VAL A 1 315 ? -7.516 -0.180 29.217 1.00 85.38 315 VAL A O 1
ATOM 2410 N N . ARG A 1 316 ? -8.304 -1.177 27.357 1.00 87.88 316 ARG A N 1
ATOM 2411 C CA . ARG A 1 316 ? -8.402 0.066 26.576 1.00 87.88 316 ARG A CA 1
ATOM 2412 C C . ARG A 1 316 ? -9.409 1.032 27.193 1.00 87.88 316 ARG A C 1
ATOM 2414 O O . ARG A 1 316 ? -9.073 2.195 27.408 1.00 87.88 316 ARG A O 1
ATOM 2421 N N . GLN A 1 317 ? -10.604 0.551 27.535 1.00 87.50 317 GLN A N 1
ATOM 2422 C CA . GLN A 1 317 ? -11.656 1.380 28.131 1.00 87.50 317 GLN A CA 1
ATOM 2423 C C . GLN A 1 317 ? -11.256 1.896 29.517 1.00 87.50 317 GLN A C 1
ATOM 2425 O O . GLN A 1 317 ? -11.425 3.082 29.810 1.00 87.50 317 GLN A O 1
ATOM 2430 N N . GLU A 1 318 ? -10.664 1.041 30.357 1.00 86.75 318 GLU A N 1
ATOM 2431 C CA . GLU A 1 318 ? -10.189 1.465 31.675 1.00 86.75 318 GLU A CA 1
ATOM 2432 C C . GLU A 1 318 ? -9.043 2.476 31.564 1.00 86.75 318 GLU A C 1
ATOM 2434 O O . GLU A 1 318 ? -9.022 3.474 32.287 1.00 86.75 318 GLU A O 1
ATOM 2439 N N . TRP A 1 319 ? -8.124 2.288 30.613 1.00 89.56 319 TRP A N 1
ATOM 2440 C CA . TRP A 1 319 ? -7.057 3.251 30.361 1.00 89.56 319 TRP A CA 1
ATOM 2441 C C . TRP A 1 319 ? -7.603 4.605 29.898 1.00 89.56 319 TRP A C 1
ATOM 2443 O O . TRP A 1 319 ? -7.187 5.631 30.435 1.00 89.56 319 TRP A O 1
ATOM 2453 N N . ILE A 1 320 ? -8.570 4.632 28.970 1.00 87.69 320 ILE A N 1
ATOM 2454 C CA . ILE A 1 320 ? -9.220 5.877 28.524 1.00 87.69 320 ILE A CA 1
ATOM 2455 C C . ILE A 1 320 ? -9.856 6.601 29.719 1.00 87.69 320 ILE A C 1
ATOM 2457 O O . ILE A 1 320 ? -9.720 7.820 29.844 1.00 87.69 320 ILE A O 1
ATOM 2461 N N . ARG A 1 321 ? -10.495 5.859 30.632 1.00 87.00 321 ARG A N 1
ATOM 2462 C CA . ARG A 1 321 ? -11.119 6.411 31.842 1.00 87.00 321 ARG A CA 1
ATOM 2463 C C . ARG A 1 321 ? -10.090 7.001 32.810 1.00 87.00 321 ARG A C 1
ATOM 2465 O O . ARG A 1 321 ? -10.257 8.130 33.265 1.00 87.00 321 ARG A O 1
ATOM 2472 N N . VAL A 1 322 ? -9.022 6.262 33.114 1.00 88.00 322 VAL A N 1
ATOM 2473 C CA . VAL A 1 322 ? -7.995 6.661 34.097 1.00 88.00 322 VAL A CA 1
ATOM 2474 C C . VAL A 1 322 ? -7.065 7.750 33.551 1.00 88.00 322 VAL A C 1
ATOM 2476 O O . VAL A 1 322 ? -6.660 8.654 34.282 1.00 88.00 322 VAL A O 1
ATOM 2479 N N . LYS A 1 323 ? -6.724 7.695 32.260 1.00 88.31 323 LYS A N 1
ATOM 2480 C CA . LYS A 1 323 ? -5.768 8.590 31.584 1.00 88.31 323 LYS A CA 1
ATOM 2481 C C . LYS A 1 323 ? -6.454 9.512 30.571 1.00 88.31 323 LYS A C 1
ATOM 2483 O O . LYS A 1 323 ? -5.853 9.898 29.567 1.00 88.31 323 LYS A O 1
ATOM 2488 N N . ALA A 1 324 ? -7.679 9.948 30.872 1.00 87.00 324 ALA A N 1
ATOM 2489 C CA . ALA A 1 324 ? -8.503 10.787 29.996 1.00 87.00 324 ALA A CA 1
ATOM 2490 C C . ALA A 1 324 ? -7.788 12.052 29.481 1.00 87.00 324 ALA A C 1
ATOM 2492 O O . ALA A 1 324 ? -8.000 12.468 28.345 1.00 87.00 324 ALA A O 1
ATOM 2493 N N . GLN A 1 325 ? -6.896 12.651 30.281 1.00 87.06 325 GLN A N 1
ATOM 2494 C CA . GLN A 1 325 ? -6.109 13.817 29.861 1.00 87.06 325 GLN A CA 1
ATOM 2495 C C . GLN A 1 325 ? -5.123 13.502 28.726 1.00 87.06 325 GLN A C 1
ATOM 2497 O O . GLN A 1 325 ? -4.955 14.317 27.822 1.00 87.06 325 GLN A O 1
ATOM 2502 N N . VAL A 1 326 ? -4.472 12.333 28.754 1.00 86.50 326 VAL A N 1
ATOM 2503 C CA . VAL A 1 326 ? -3.540 11.907 27.696 1.00 86.50 326 VAL A CA 1
ATOM 2504 C C . VAL A 1 326 ? -4.324 11.577 26.431 1.00 86.50 326 VAL A C 1
ATOM 2506 O O . VAL A 1 326 ? -3.981 12.057 25.354 1.00 86.50 326 VAL A O 1
ATOM 2509 N N . PHE A 1 327 ? -5.431 10.848 26.572 1.00 88.00 327 PHE A N 1
ATOM 2510 C CA . PHE A 1 327 ? -6.332 10.547 25.462 1.00 88.00 327 PHE A CA 1
ATOM 2511 C C . PHE A 1 327 ? -6.872 11.821 24.789 1.00 88.00 327 PHE A C 1
ATOM 2513 O O . PHE A 1 327 ? -6.825 11.952 23.565 1.00 88.00 327 PHE A O 1
ATOM 2520 N N . ARG A 1 328 ? -7.297 12.812 25.582 1.00 87.69 328 ARG A N 1
ATOM 2521 C CA . ARG A 1 328 ? -7.752 14.111 25.073 1.00 87.69 328 ARG A CA 1
ATOM 2522 C C . ARG A 1 328 ? -6.658 14.846 24.298 1.00 87.69 328 ARG A C 1
ATOM 2524 O O . ARG A 1 328 ? -6.950 15.380 23.235 1.00 87.69 328 ARG A O 1
ATOM 2531 N N . LYS A 1 329 ? -5.405 14.823 24.767 1.00 88.00 329 LYS A N 1
ATOM 2532 C CA . LYS A 1 329 ? -4.272 15.419 24.036 1.00 88.00 329 LYS A CA 1
ATOM 2533 C C . LYS A 1 329 ? -4.047 14.762 22.673 1.00 88.00 329 LYS A C 1
ATOM 2535 O O . LYS A 1 329 ? -3.778 15.467 21.706 1.00 88.00 329 LYS A O 1
ATOM 2540 N N . VAL A 1 330 ? -4.181 13.437 22.574 1.00 87.06 330 VAL A N 1
ATOM 2541 C CA . VAL A 1 330 ? -4.093 12.726 21.285 1.00 87.06 330 VAL A CA 1
ATOM 2542 C C . VAL A 1 330 ? -5.241 13.141 20.357 1.00 87.06 330 VAL A C 1
ATOM 2544 O O . VAL A 1 330 ? -5.012 13.409 19.180 1.00 87.06 330 VAL A O 1
ATOM 2547 N N . CYS A 1 331 ? -6.460 13.279 20.886 1.00 88.88 331 CYS A N 1
ATOM 2548 C CA . CYS A 1 331 ? -7.606 13.774 20.117 1.00 88.88 331 CYS A CA 1
ATOM 2549 C C . CYS A 1 331 ? -7.390 15.212 19.623 1.00 88.88 331 CYS A C 1
ATOM 2551 O O . CYS A 1 331 ? -7.624 15.507 18.455 1.00 88.88 331 CYS A O 1
ATOM 2553 N N . GLU A 1 332 ? -6.893 16.102 20.484 1.00 89.44 332 GLU A N 1
ATOM 2554 C CA . GLU A 1 332 ? -6.554 17.482 20.121 1.00 89.44 332 GLU A CA 1
ATOM 2555 C C . GLU A 1 332 ? -5.484 17.519 19.021 1.00 89.44 332 GLU A C 1
ATOM 2557 O O . GLU A 1 332 ? -5.599 18.309 18.087 1.00 89.44 332 GLU A O 1
ATOM 2562 N N . LYS A 1 333 ? -4.493 16.620 19.070 1.00 86.94 333 LYS A N 1
ATOM 2563 C CA . LYS A 1 333 ? -3.476 16.465 18.019 1.00 86.94 333 LYS A CA 1
ATOM 2564 C C . LYS A 1 333 ? -4.052 15.971 16.690 1.00 86.94 333 LYS A C 1
ATOM 2566 O O . LYS A 1 333 ? -3.657 16.474 15.647 1.00 86.94 333 LYS A O 1
ATOM 2571 N N . ALA A 1 334 ? -5.022 15.057 16.703 1.00 86.44 334 ALA A N 1
ATOM 2572 C CA . ALA A 1 334 ? -5.704 14.616 15.481 1.00 86.44 334 ALA A CA 1
ATOM 2573 C C . ALA A 1 334 ? -6.520 15.744 14.811 1.00 86.44 334 ALA A C 1
ATOM 2575 O O . ALA A 1 334 ? -6.645 15.802 13.582 1.00 86.44 334 ALA A O 1
ATOM 2576 N N . LEU A 1 335 ? -7.064 16.657 15.621 1.00 87.31 335 LEU A N 1
ATOM 2577 C CA . LEU A 1 335 ? -7.859 17.800 15.167 1.00 87.31 335 LEU A CA 1
ATOM 2578 C C . LEU A 1 335 ? -7.008 19.007 14.731 1.00 87.31 335 LEU A C 1
ATOM 2580 O O . LEU A 1 335 ? -7.520 19.875 14.027 1.00 87.31 335 LEU A O 1
ATOM 2584 N N . GLN A 1 336 ? -5.727 19.071 15.109 1.00 86.12 336 GLN A N 1
ATOM 2585 C CA . GLN A 1 336 ? -4.823 20.160 14.722 1.00 86.12 336 GLN A CA 1
ATOM 2586 C C . GLN A 1 336 ? -4.571 20.162 13.212 1.00 86.12 336 GLN A C 1
ATOM 2588 O O . GLN A 1 336 ? -4.057 19.200 12.650 1.00 86.12 336 GLN A O 1
ATOM 2593 N N . THR A 1 337 ? -4.894 21.272 12.547 1.00 76.06 337 THR A N 1
ATOM 2594 C CA . THR A 1 337 ? -4.698 21.442 11.098 1.00 76.06 337 THR A CA 1
ATOM 2595 C C . THR A 1 337 ? -3.241 21.667 10.697 1.00 76.06 337 THR A C 1
ATOM 2597 O O . THR A 1 337 ? -2.937 21.590 9.513 1.00 76.06 337 THR A O 1
ATOM 2600 N N . SER A 1 338 ? -2.345 21.942 11.652 1.00 75.12 338 SER A N 1
ATOM 2601 C CA . SER A 1 338 ? -0.904 22.079 11.405 1.00 75.12 338 SER A CA 1
ATOM 2602 C C . SER A 1 338 ? -0.213 20.737 11.149 1.00 75.12 338 SER A C 1
ATOM 2604 O O . SER A 1 338 ? 0.809 20.696 10.473 1.00 75.12 338 SER A O 1
ATOM 2606 N N . THR A 1 339 ? -0.767 19.634 11.660 1.00 80.00 339 THR A N 1
ATOM 2607 C CA . THR A 1 339 ? -0.210 18.294 11.463 1.00 80.00 339 THR A CA 1
ATOM 2608 C C . THR A 1 339 ? -0.488 17.799 10.043 1.00 80.00 339 THR A C 1
ATOM 2610 O O . THR A 1 339 ? -1.576 18.006 9.500 1.00 80.00 339 THR A O 1
ATOM 2613 N N . HIS A 1 340 ? 0.479 17.091 9.453 1.00 83.56 340 HIS A N 1
ATOM 2614 C CA . HIS A 1 340 ? 0.353 16.562 8.098 1.00 83.56 340 HIS A CA 1
ATOM 2615 C C . HIS A 1 340 ? -0.917 15.690 7.935 1.00 83.56 340 HIS A C 1
ATOM 2617 O O . HIS A 1 340 ? -1.159 14.810 8.769 1.00 83.56 340 HIS A O 1
ATOM 2623 N N . PRO A 1 341 ? -1.712 15.872 6.864 1.00 82.25 341 PRO A N 1
ATOM 2624 C CA . PRO A 1 341 ? -2.990 15.181 6.644 1.00 82.25 341 PRO A CA 1
ATOM 2625 C C . PRO A 1 341 ? -2.911 13.652 6.725 1.00 82.25 341 PRO A C 1
ATOM 2627 O O . PRO A 1 341 ? -3.748 13.021 7.369 1.00 82.25 341 PRO A O 1
ATOM 2630 N N . GLN A 1 342 ? -1.867 13.056 6.141 1.00 82.12 342 GLN A N 1
ATOM 2631 C CA . GLN A 1 342 ? -1.626 11.611 6.201 1.00 82.12 342 GLN A CA 1
ATOM 2632 C C . GLN A 1 342 ? -1.441 11.123 7.649 1.00 82.12 342 GLN A C 1
ATOM 2634 O O . GLN A 1 342 ? -2.100 10.175 8.071 1.00 82.12 342 GLN A O 1
ATOM 2639 N N . VAL A 1 343 ? -0.629 11.824 8.447 1.00 85.31 343 VAL A N 1
ATOM 2640 C CA . VAL A 1 343 ? -0.387 11.496 9.862 1.00 85.31 343 VAL A CA 1
ATOM 2641 C C . VAL A 1 343 ? -1.681 11.633 10.660 1.00 85.31 343 VAL A C 1
ATOM 2643 O O . VAL A 1 343 ? -2.026 10.742 11.430 1.00 85.31 343 VAL A O 1
ATOM 2646 N N . ARG A 1 344 ? -2.456 12.699 10.417 1.00 88.81 344 ARG A N 1
ATOM 2647 C CA . ARG A 1 344 ? -3.770 12.896 11.048 1.00 88.81 344 ARG A CA 1
ATOM 2648 C C . ARG A 1 344 ? -4.730 11.750 10.745 1.00 88.81 344 ARG A C 1
ATOM 2650 O O . ARG A 1 344 ? -5.386 11.271 11.666 1.00 88.81 344 ARG A O 1
ATOM 2657 N N . SER A 1 345 ? -4.791 11.289 9.494 1.00 86.12 345 SER A N 1
ATOM 2658 C CA . SER A 1 345 ? -5.666 10.178 9.100 1.00 86.12 345 SER A CA 1
ATOM 2659 C C . SER A 1 345 ? -5.346 8.900 9.885 1.00 86.12 345 SER A C 1
ATOM 2661 O O . SER A 1 345 ? -6.246 8.295 10.467 1.00 86.12 345 SER A O 1
ATOM 2663 N N . TRP A 1 346 ? -4.062 8.559 10.022 1.00 85.62 346 TRP A N 1
ATOM 2664 C CA . TRP A 1 346 ? -3.615 7.400 10.792 1.00 85.62 346 TRP A CA 1
ATOM 2665 C C . TRP A 1 346 ? -3.806 7.575 12.299 1.00 85.62 346 TRP A C 1
ATOM 2667 O O . TRP A 1 346 ? -4.224 6.635 12.974 1.00 85.62 346 TRP A O 1
ATOM 2677 N N . THR A 1 347 ? -3.603 8.778 12.838 1.00 89.94 347 THR A N 1
ATOM 2678 C CA . THR A 1 347 ? -3.906 9.080 14.246 1.00 89.94 347 THR A CA 1
ATOM 2679 C C . THR A 1 347 ? -5.391 8.894 14.554 1.00 89.94 347 THR A C 1
ATOM 2681 O O . THR A 1 347 ? -5.744 8.387 15.617 1.00 89.94 347 THR A O 1
ATOM 2684 N N . ILE A 1 348 ? -6.279 9.246 13.624 1.00 88.50 348 ILE A N 1
ATOM 2685 C CA . ILE A 1 348 ? -7.717 9.005 13.769 1.00 88.50 348 ILE A CA 1
ATOM 2686 C C . ILE A 1 348 ? -8.021 7.499 13.808 1.00 88.50 348 ILE A C 1
ATOM 2688 O O . ILE A 1 348 ? -8.774 7.050 14.676 1.00 88.50 348 ILE A O 1
ATOM 2692 N N . VAL A 1 349 ? -7.400 6.704 12.929 1.00 85.88 349 VAL A N 1
ATOM 2693 C CA . VAL A 1 349 ? -7.529 5.235 12.953 1.00 85.88 349 VAL A CA 1
ATOM 2694 C C . VAL A 1 349 ? -7.044 4.663 14.286 1.00 85.88 349 VAL A C 1
ATOM 2696 O O . VAL A 1 349 ? -7.689 3.781 14.857 1.00 85.88 349 VAL A O 1
ATOM 2699 N N . PHE A 1 350 ? -5.943 5.194 14.818 1.00 89.00 350 PHE A N 1
ATOM 2700 C CA . PHE A 1 350 ? -5.434 4.833 16.136 1.00 89.00 350 PHE A CA 1
ATOM 2701 C C . PHE A 1 350 ? -6.437 5.147 17.252 1.00 89.00 350 PHE A C 1
ATOM 2703 O O . PHE A 1 350 ? -6.734 4.267 18.060 1.00 89.00 350 PHE A O 1
ATOM 2710 N N . ILE A 1 351 ? -7.022 6.346 17.270 1.00 88.69 351 ILE A N 1
ATOM 2711 C CA . ILE A 1 351 ? -8.054 6.714 18.253 1.00 88.69 351 ILE A CA 1
ATOM 2712 C C . ILE A 1 351 ? -9.228 5.734 18.188 1.00 88.69 351 ILE A C 1
ATOM 2714 O O . ILE A 1 351 ? -9.670 5.234 19.221 1.00 88.69 351 ILE A O 1
ATOM 2718 N N . ASN A 1 352 ? -9.682 5.388 16.985 1.00 85.38 352 ASN A N 1
ATOM 2719 C CA . ASN A 1 352 ? -10.744 4.405 16.822 1.00 85.38 352 ASN A CA 1
ATOM 2720 C C . ASN A 1 352 ? -10.351 3.009 17.335 1.00 85.38 352 ASN A C 1
ATOM 2722 O O . ASN A 1 352 ? -11.143 2.349 18.006 1.00 85.38 352 ASN A O 1
ATOM 2726 N N . SER A 1 353 ? -9.109 2.579 17.092 1.00 84.88 353 SER A N 1
ATOM 2727 C CA . SER A 1 353 ? -8.606 1.303 17.617 1.00 84.88 353 SER A CA 1
ATOM 2728 C C . SER A 1 353 ? -8.578 1.248 19.151 1.00 84.88 353 SER A C 1
ATOM 2730 O O . SER A 1 353 ? -8.691 0.163 19.720 1.00 84.88 353 SER A O 1
ATOM 2732 N N . LEU A 1 354 ? -8.481 2.406 19.819 1.00 85.06 354 LEU A N 1
ATOM 2733 C CA . LEU A 1 354 ? -8.590 2.517 21.272 1.00 85.06 354 LEU A CA 1
ATOM 2734 C C . LEU A 1 354 ? -10.046 2.514 21.757 1.00 85.06 354 LEU A C 1
ATOM 2736 O O . LEU A 1 354 ? -10.361 1.819 22.722 1.00 85.06 354 LEU A O 1
ATOM 2740 N N . CYS A 1 355 ? -10.923 3.280 21.104 1.00 81.88 355 CYS A N 1
ATOM 2741 C CA . CYS A 1 355 ? -12.313 3.465 21.528 1.00 81.88 355 CYS A CA 1
ATOM 2742 C C . CYS A 1 355 ? -13.218 2.252 21.269 1.00 81.88 355 CYS A C 1
ATOM 2744 O O . CYS A 1 355 ? -14.170 2.062 22.026 1.00 81.88 355 CYS A O 1
ATOM 2746 N N . GLY A 1 356 ? -12.936 1.437 20.248 1.00 71.31 356 GLY A N 1
ATOM 2747 C CA . GLY A 1 356 ? -13.832 0.362 19.801 1.00 71.31 356 GLY A CA 1
ATOM 2748 C C . GLY A 1 356 ? -15.001 0.871 18.943 1.00 71.31 356 GLY A C 1
ATOM 2749 O O . GLY A 1 356 ? -15.185 2.081 18.780 1.00 71.31 356 GLY A O 1
ATOM 2750 N N . SER A 1 357 ? -15.785 -0.050 18.374 1.00 68.38 357 SER A N 1
ATOM 2751 C CA . SER A 1 357 ? -16.861 0.278 17.429 1.00 68.38 357 SER A CA 1
ATOM 2752 C C . SER A 1 357 ? -17.922 1.198 18.055 1.00 68.38 357 SER A C 1
ATOM 2754 O O . SER A 1 357 ? -18.342 1.025 19.201 1.00 68.38 357 SER A O 1
ATOM 2756 N N . GLY A 1 358 ? -18.319 2.240 17.317 1.00 65.69 358 GLY A N 1
ATOM 2757 C CA . GLY A 1 358 ? -19.431 3.133 17.671 1.00 65.69 358 GLY A CA 1
ATOM 2758 C C . GLY A 1 358 ? -19.201 4.125 18.825 1.00 65.69 358 GLY A C 1
ATOM 2759 O O . GLY A 1 358 ? -20.092 4.919 19.113 1.00 65.69 358 GLY A O 1
ATOM 2760 N N . LYS A 1 359 ? -18.031 4.138 19.484 1.00 72.94 359 LYS A N 1
ATOM 2761 C CA . LYS A 1 359 ? -17.748 5.001 20.660 1.00 72.94 359 LYS A CA 1
ATOM 2762 C C . LYS A 1 359 ? -16.888 6.234 20.346 1.00 72.94 359 LYS A C 1
ATOM 2764 O O . LYS A 1 359 ? -16.351 6.879 21.248 1.00 72.94 359 LYS A O 1
ATOM 2769 N N . MET A 1 360 ? -16.716 6.555 19.068 1.00 80.12 360 MET A N 1
ATOM 2770 C CA . MET A 1 360 ? -15.822 7.619 18.621 1.00 80.12 360 MET A CA 1
ATOM 2771 C C . MET A 1 360 ? -16.442 9.018 18.821 1.00 80.12 360 MET A C 1
ATOM 2773 O O . MET A 1 360 ? -17.614 9.219 18.500 1.00 80.12 360 MET A O 1
ATOM 2777 N N . PRO A 1 361 ? -15.683 10.021 19.308 1.00 84.75 361 PRO A N 1
ATOM 2778 C CA . PRO A 1 361 ? -16.194 11.384 19.442 1.00 84.75 361 PRO A CA 1
ATOM 2779 C C . PRO A 1 361 ? -16.613 11.995 18.095 1.00 84.75 361 PRO A C 1
ATOM 2781 O O . PRO A 1 361 ? -15.830 12.013 17.144 1.00 84.75 361 PRO A O 1
ATOM 2784 N N . GLN A 1 362 ? -17.811 12.590 18.042 1.00 83.25 362 GLN A N 1
ATOM 2785 C CA . GLN A 1 362 ? -18.405 13.143 16.814 1.00 83.25 362 GLN A CA 1
ATOM 2786 C C . GLN A 1 362 ? -17.518 14.190 16.113 1.00 83.25 362 GLN A C 1
ATOM 2788 O O . GLN A 1 362 ? -17.484 14.259 14.890 1.00 83.25 362 GLN A O 1
ATOM 2793 N N . GLN A 1 363 ? -16.752 14.982 16.869 1.00 86.38 363 GLN A N 1
ATOM 2794 C CA . GLN A 1 363 ? -15.824 15.968 16.297 1.00 86.38 363 GLN A CA 1
ATOM 2795 C C . GLN A 1 363 ? -14.701 15.314 15.481 1.00 86.38 363 GLN A C 1
ATOM 2797 O O . GLN A 1 363 ? -14.295 15.846 14.452 1.00 86.38 363 GLN A O 1
ATOM 2802 N N . ILE A 1 364 ? -14.212 14.152 15.925 1.00 86.31 364 ILE A N 1
ATOM 2803 C CA . ILE A 1 364 ? -13.155 13.409 15.232 1.00 86.31 364 ILE A CA 1
ATOM 2804 C C . ILE A 1 364 ? -13.740 12.713 14.002 1.00 86.31 364 ILE A C 1
ATOM 2806 O O . ILE A 1 364 ? -13.087 12.679 12.965 1.00 86.31 364 ILE A O 1
ATOM 2810 N N . LEU A 1 365 ? -14.985 12.232 14.093 1.00 85.44 365 LEU A N 1
ATOM 2811 C CA . LEU A 1 365 ? -15.715 11.679 12.954 1.00 85.44 365 LEU A CA 1
ATOM 2812 C C . LEU A 1 365 ? -15.875 12.712 11.828 1.00 85.44 365 LEU A C 1
ATOM 2814 O O . LEU A 1 365 ? -15.478 12.442 10.701 1.00 85.44 365 LEU A O 1
ATOM 2818 N N . ILE A 1 366 ? -16.354 13.919 12.140 1.00 85.69 366 ILE A N 1
ATOM 2819 C CA . ILE A 1 366 ? -16.510 15.000 11.148 1.00 85.69 366 ILE A CA 1
ATOM 2820 C C . ILE A 1 366 ? -15.151 15.390 10.547 1.00 85.69 366 ILE A C 1
ATOM 2822 O O . ILE A 1 366 ? -15.029 15.587 9.337 1.00 85.69 366 ILE A O 1
ATOM 2826 N N . ALA A 1 367 ? -14.104 15.478 11.375 1.00 86.50 367 ALA A N 1
ATOM 2827 C CA . ALA A 1 367 ? -12.755 15.757 10.891 1.00 86.50 367 ALA A CA 1
ATOM 2828 C C . ALA A 1 367 ? -12.252 14.655 9.942 1.00 86.50 367 ALA A C 1
ATOM 2830 O O . ALA A 1 367 ? -11.650 14.962 8.914 1.00 86.50 367 ALA A O 1
ATOM 2831 N N . TYR A 1 368 ? -12.531 13.387 10.244 1.00 86.38 368 TYR A N 1
ATOM 2832 C CA . TYR A 1 368 ? -12.173 12.258 9.389 1.00 86.38 368 TYR A CA 1
ATOM 2833 C C . TYR A 1 368 ? -12.918 12.282 8.055 1.00 86.38 368 TYR A C 1
ATOM 2835 O O . TYR A 1 368 ? -12.289 12.188 7.006 1.00 86.38 368 TYR A O 1
ATOM 2843 N N . GLU A 1 369 ? -14.234 12.488 8.088 1.00 86.62 369 GLU A N 1
ATOM 2844 C CA . GLU A 1 369 ? -15.076 12.635 6.898 1.00 86.62 369 GLU A CA 1
ATOM 2845 C C . GLU A 1 369 ? -14.566 13.756 5.983 1.00 86.62 369 GLU A C 1
ATOM 2847 O O . GLU A 1 369 ? -14.450 13.563 4.773 1.00 86.62 369 GLU A O 1
ATOM 2852 N N . SER A 1 370 ? -14.172 14.899 6.555 1.00 85.88 370 SER A N 1
ATOM 2853 C CA . SER A 1 370 ? -13.583 15.997 5.779 1.00 85.88 370 SER A CA 1
ATOM 2854 C C . SER A 1 370 ? -12.231 15.634 5.148 1.00 85.88 370 SER A C 1
ATOM 2856 O O . SER A 1 370 ? -11.978 15.995 4.002 1.00 85.88 370 SER A O 1
ATOM 2858 N N . LEU A 1 371 ? -11.386 14.874 5.858 1.00 85.75 371 LEU A N 1
ATOM 2859 C CA . LEU A 1 371 ? -10.090 14.415 5.348 1.00 85.75 371 LEU A CA 1
ATOM 2860 C C . LEU A 1 371 ? -10.257 13.394 4.220 1.00 85.75 371 LEU A C 1
ATOM 2862 O O . LEU A 1 371 ? -9.497 13.430 3.260 1.00 85.75 371 LEU A O 1
ATOM 2866 N N . LEU A 1 372 ? -11.247 12.501 4.317 1.00 85.75 372 LEU A N 1
ATOM 2867 C CA . LEU A 1 372 ? -11.522 11.505 3.281 1.00 85.75 372 LEU A CA 1
ATOM 2868 C C . LEU A 1 372 ? -11.921 12.143 1.947 1.00 85.75 372 LEU A C 1
ATOM 2870 O O . LEU A 1 372 ? -11.544 11.618 0.901 1.00 85.75 372 LEU A O 1
ATOM 2874 N N . LEU A 1 373 ? -12.659 13.255 1.991 1.00 84.19 373 LEU A N 1
ATOM 2875 C CA . LEU A 1 373 ? -13.088 14.000 0.805 1.00 84.19 373 LEU A CA 1
ATOM 2876 C C . LEU A 1 373 ? -11.943 14.811 0.177 1.00 84.19 373 LEU A C 1
ATOM 2878 O O . LEU A 1 373 ? -11.889 14.967 -1.042 1.00 84.19 373 LEU A O 1
ATOM 2882 N N . ASP A 1 374 ? -10.980 15.274 0.977 1.00 82.69 374 ASP A N 1
ATOM 2883 C CA . ASP A 1 374 ? -9.840 16.063 0.499 1.00 82.69 374 ASP A CA 1
ATOM 2884 C C . ASP A 1 374 ? -8.662 15.187 0.024 1.00 82.69 374 ASP A C 1
ATOM 2886 O O . ASP A 1 374 ? -7.558 15.167 0.580 1.00 82.69 374 ASP A O 1
ATOM 2890 N N . THR A 1 375 ? -8.909 14.418 -1.038 1.00 70.62 375 THR A N 1
ATOM 2891 C CA . THR A 1 375 ? -7.936 13.451 -1.581 1.00 70.62 375 THR A CA 1
ATOM 2892 C C . THR A 1 375 ? -6.669 14.093 -2.161 1.00 70.62 375 THR A C 1
ATOM 2894 O O . THR A 1 375 ? -5.640 13.419 -2.228 1.00 70.62 375 THR A O 1
ATOM 2897 N N . ILE A 1 376 ? -6.703 15.380 -2.536 1.00 66.31 376 ILE A N 1
ATOM 2898 C CA . ILE A 1 376 ? -5.507 16.132 -2.966 1.00 66.31 376 ILE A CA 1
ATOM 2899 C C . ILE A 1 376 ? -4.552 16.284 -1.786 1.00 66.31 376 ILE A C 1
ATOM 2901 O O . ILE A 1 376 ? -3.355 16.020 -1.892 1.00 66.31 376 ILE A O 1
ATOM 2905 N N . VAL A 1 377 ? -5.098 16.713 -0.651 1.00 66.06 377 VAL A N 1
ATOM 2906 C CA . VAL A 1 377 ? -4.333 17.081 0.538 1.00 66.06 377 VAL A CA 1
ATOM 2907 C C . VAL A 1 377 ? -3.748 15.853 1.234 1.00 66.06 377 VAL A C 1
ATOM 2909 O O . VAL A 1 377 ? -2.684 15.943 1.843 1.00 66.06 377 VAL A O 1
ATOM 2912 N N . LEU A 1 378 ? -4.371 14.680 1.088 1.00 66.75 378 LEU A N 1
ATOM 2913 C CA . LEU A 1 378 ? -3.813 13.429 1.602 1.00 66.75 378 LEU A CA 1
ATOM 2914 C C . LEU A 1 378 ? -2.539 12.988 0.870 1.00 66.75 378 LEU A C 1
ATOM 2916 O O . LEU A 1 378 ? -1.680 12.392 1.515 1.00 66.75 378 LEU A O 1
ATOM 2920 N N . SER A 1 379 ? -2.406 13.274 -0.434 1.00 66.44 379 SER A N 1
ATOM 2921 C CA . SER A 1 379 ? -1.259 12.843 -1.262 1.00 66.44 379 SER A CA 1
ATOM 2922 C C . SER A 1 379 ? -0.905 11.350 -1.097 1.00 66.44 379 SER A C 1
ATOM 2924 O O . SER A 1 379 ? 0.249 10.955 -1.228 1.00 66.44 379 SER A O 1
ATOM 2926 N N . MET A 1 380 ? -1.907 10.520 -0.781 1.00 69.25 380 MET A N 1
ATOM 2927 C CA . MET A 1 380 ? -1.771 9.074 -0.606 1.00 69.25 380 MET A CA 1
ATOM 2928 C C . MET A 1 380 ? -2.046 8.364 -1.920 1.00 69.25 380 MET A C 1
ATOM 2930 O O . MET A 1 380 ? -2.883 8.796 -2.718 1.00 69.25 380 MET A O 1
ATOM 2934 N N . THR A 1 381 ? -1.401 7.224 -2.105 1.00 65.88 381 THR A N 1
ATOM 2935 C CA . THR A 1 381 ? -1.684 6.372 -3.262 1.00 65.88 381 THR A CA 1
ATOM 2936 C C . THR A 1 381 ? -2.984 5.597 -3.102 1.00 65.88 381 THR A C 1
ATOM 2938 O O . THR A 1 381 ? -3.427 5.368 -1.972 1.00 65.88 381 THR A O 1
ATOM 2941 N N . PRO A 1 382 ? -3.566 5.093 -4.205 1.00 65.81 382 PRO A N 1
ATOM 2942 C CA . PRO A 1 382 ? -4.792 4.298 -4.150 1.00 65.81 382 PRO A CA 1
ATOM 2943 C C . PRO A 1 382 ? -4.690 3.082 -3.230 1.00 65.81 382 PRO A C 1
ATOM 2945 O O . PRO A 1 382 ? -5.657 2.740 -2.553 1.00 65.81 382 PRO A O 1
ATOM 2948 N N . HIS A 1 383 ? -3.516 2.453 -3.151 1.00 63.72 383 HIS A N 1
ATOM 2949 C CA . HIS A 1 383 ? -3.284 1.314 -2.266 1.00 63.72 383 HIS A CA 1
ATOM 2950 C C . HIS A 1 383 ? -3.233 1.716 -0.791 1.00 63.72 383 HIS A C 1
ATOM 2952 O O . HIS A 1 383 ? -3.904 1.091 0.025 1.00 63.72 383 HIS A O 1
ATOM 2958 N N . GLU A 1 384 ? -2.497 2.772 -0.439 1.00 68.94 384 GLU A N 1
ATOM 2959 C CA . GLU A 1 384 ? -2.459 3.270 0.943 1.00 68.94 384 GLU A CA 1
ATOM 2960 C C . GLU A 1 384 ? -3.822 3.782 1.392 1.00 68.94 384 GLU A C 1
ATOM 2962 O O . GLU A 1 384 ? -4.216 3.594 2.541 1.00 68.94 384 GLU A O 1
ATOM 2967 N N . TYR A 1 385 ? -4.544 4.432 0.483 1.00 74.50 385 TYR A N 1
ATOM 2968 C CA . TYR A 1 385 ? -5.879 4.935 0.739 1.00 74.50 385 TYR A CA 1
ATOM 2969 C C . TYR A 1 385 ? -6.872 3.779 0.914 1.00 74.50 385 TYR A C 1
ATOM 2971 O O . TYR A 1 385 ? -7.648 3.776 1.867 1.00 74.50 385 TYR A O 1
ATOM 2979 N N . ARG A 1 386 ? -6.790 2.730 0.083 1.00 73.75 386 ARG A N 1
ATOM 2980 C CA . ARG A 1 386 ? -7.539 1.478 0.284 1.00 73.75 386 ARG A CA 1
ATOM 2981 C C . ARG A 1 386 ? -7.210 0.836 1.630 1.00 73.75 386 ARG A C 1
ATOM 2983 O O . ARG A 1 386 ? -8.121 0.422 2.336 1.00 73.75 386 ARG A O 1
ATOM 2990 N N . TYR A 1 387 ? -5.933 0.771 1.989 1.00 72.81 387 TYR A N 1
ATOM 2991 C CA . TYR A 1 387 ? -5.477 0.189 3.248 1.00 72.81 387 TYR A CA 1
ATOM 2992 C C . TYR A 1 387 ? -6.001 0.975 4.460 1.00 72.81 387 TYR A C 1
ATOM 2994 O O . TYR A 1 387 ? -6.524 0.378 5.403 1.00 72.81 387 TYR A O 1
ATOM 3002 N N . LEU A 1 388 ? -5.952 2.311 4.401 1.00 78.38 388 LEU A N 1
ATOM 3003 C CA . LEU A 1 388 ? -6.565 3.203 5.388 1.00 78.38 388 LEU A CA 1
ATOM 3004 C C . LEU A 1 388 ? -8.065 2.922 5.530 1.00 78.38 388 LEU A C 1
ATOM 3006 O O . LEU A 1 388 ? -8.541 2.737 6.648 1.00 78.38 388 LEU A O 1
ATOM 3010 N N . LEU A 1 389 ? -8.791 2.856 4.411 1.00 78.56 389 LEU A N 1
ATOM 3011 C CA . LEU A 1 389 ? -10.228 2.585 4.393 1.00 78.56 389 LEU A CA 1
ATOM 3012 C C . LEU A 1 389 ? -10.559 1.201 4.954 1.00 78.56 389 LEU A C 1
ATOM 3014 O O . LEU A 1 389 ? -11.486 1.075 5.741 1.00 78.56 389 LEU A O 1
ATOM 3018 N N . GLN A 1 390 ? -9.778 0.171 4.639 1.00 73.56 390 GLN A N 1
ATOM 3019 C CA . GLN A 1 390 ? -9.968 -1.156 5.223 1.00 73.56 390 GLN A CA 1
ATOM 3020 C C . GLN A 1 390 ? -9.817 -1.122 6.754 1.00 73.56 390 GLN A C 1
ATOM 3022 O O . GLN A 1 390 ? -10.579 -1.741 7.493 1.00 73.56 390 GLN A O 1
ATOM 3027 N N . HIS A 1 391 ? -8.863 -0.330 7.249 1.00 69.31 391 HIS A N 1
ATOM 3028 C CA . HIS A 1 391 ? -8.582 -0.195 8.676 1.00 69.31 391 HIS A CA 1
ATOM 3029 C C . HIS A 1 391 ? -9.642 0.587 9.454 1.00 69.31 391 HIS A C 1
ATOM 3031 O O . HIS A 1 391 ? -9.729 0.424 10.679 1.00 69.31 391 HIS A O 1
ATOM 3037 N N . THR A 1 392 ? -10.410 1.435 8.773 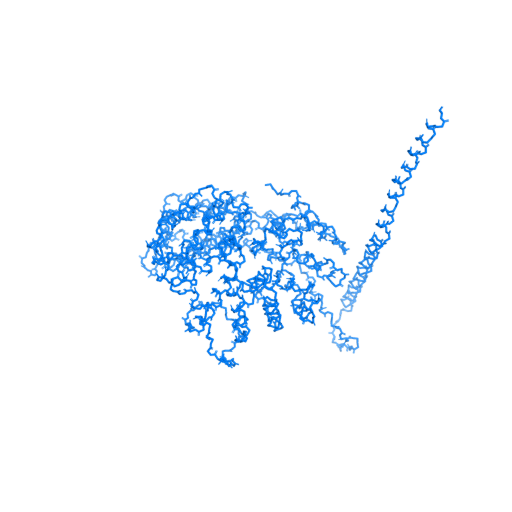1.00 71.81 392 THR A N 1
ATOM 3038 C CA . THR A 1 392 ? -11.468 2.246 9.374 1.00 71.81 392 THR A CA 1
ATOM 3039 C C . THR A 1 392 ? -12.849 1.652 9.158 1.00 71.81 392 THR A C 1
ATOM 3041 O O . THR A 1 392 ? -13.603 1.549 10.115 1.00 71.81 392 THR A O 1
ATOM 3044 N N . LEU A 1 393 ? -13.176 1.191 7.957 1.00 65.62 393 LEU A N 1
ATOM 3045 C CA . LEU A 1 393 ? -14.546 0.848 7.581 1.00 65.62 393 LEU A CA 1
ATOM 3046 C C . LEU A 1 393 ? -14.987 -0.554 8.006 1.00 65.62 393 LEU A C 1
ATOM 3048 O O . LEU A 1 393 ? -16.146 -0.723 8.355 1.00 65.62 393 LEU A O 1
ATOM 3052 N N . GLU A 1 394 ? -14.087 -1.542 8.065 1.00 58.25 394 GLU A N 1
ATOM 3053 C CA . GLU A 1 394 ? -14.449 -2.894 8.538 1.00 58.25 394 GLU A CA 1
ATOM 3054 C C . GLU A 1 394 ? -14.783 -2.927 10.042 1.00 58.25 394 GLU A C 1
ATOM 3056 O O . GLU A 1 394 ? -15.402 -3.873 10.523 1.00 58.25 394 GLU A O 1
ATOM 3061 N N . LYS A 1 395 ? -14.327 -1.927 10.811 1.00 56.12 395 LYS A N 1
ATOM 3062 C CA . LYS A 1 395 ? -14.370 -1.941 12.288 1.00 56.12 395 LYS A CA 1
ATOM 3063 C C . LYS A 1 395 ? -15.067 -0.750 12.918 1.00 56.12 395 LYS A C 1
ATOM 3065 O O . LYS A 1 395 ? -15.360 -0.783 14.114 1.00 56.12 395 LYS A O 1
ATOM 3070 N N . MET A 1 396 ? -15.280 0.320 12.167 1.00 60.44 396 MET A N 1
ATOM 3071 C CA . MET A 1 396 ? -16.151 1.382 12.617 1.00 60.44 396 MET A CA 1
ATOM 3072 C C . MET A 1 396 ? -17.550 1.099 12.072 1.00 60.44 396 MET A C 1
ATOM 3074 O O . MET A 1 396 ? -17.739 1.082 10.861 1.00 60.44 396 MET A O 1
ATOM 3078 N N . ASP A 1 397 ? -18.537 0.957 12.957 1.00 59.00 397 ASP A N 1
ATOM 3079 C CA . ASP A 1 397 ? -19.957 1.104 12.611 1.00 59.00 397 ASP A CA 1
ATOM 3080 C C . ASP A 1 397 ? -20.229 2.575 12.225 1.00 59.00 397 ASP A C 1
ATOM 3082 O O . ASP A 1 397 ? -20.922 3.314 12.930 1.00 59.00 397 ASP A O 1
ATOM 3086 N N . LEU A 1 398 ? -19.577 3.061 11.163 1.00 60.62 398 LEU A N 1
ATOM 3087 C CA . LEU A 1 398 ? -19.674 4.441 10.706 1.00 60.62 398 LEU A CA 1
ATOM 3088 C C . LEU A 1 398 ? -21.079 4.665 10.179 1.00 60.62 398 LEU A C 1
ATOM 3090 O O . LEU A 1 398 ? -21.404 4.326 9.044 1.00 60.62 398 LEU A O 1
ATOM 3094 N N . SER A 1 399 ? -21.897 5.310 11.001 1.00 66.69 399 SER A N 1
ATOM 3095 C CA . SER A 1 399 ? -22.998 6.104 10.482 1.00 66.69 399 SER A CA 1
ATOM 3096 C C . SER A 1 399 ? -22.388 7.308 9.770 1.00 66.69 399 SER A C 1
ATOM 3098 O O . SER A 1 399 ? -22.001 8.289 10.401 1.00 66.69 399 SER A O 1
ATOM 3100 N N . LEU A 1 400 ? -22.237 7.192 8.448 1.00 72.75 400 LEU A N 1
ATOM 3101 C CA . LEU A 1 400 ? -21.867 8.322 7.597 1.00 72.75 400 LEU A CA 1
ATOM 3102 C C . LEU A 1 400 ? -22.824 9.482 7.868 1.00 72.75 400 LEU A C 1
ATOM 3104 O O . LEU A 1 400 ? -24.039 9.282 7.866 1.00 72.75 400 LEU A O 1
ATOM 3108 N N . THR A 1 401 ? -22.307 10.689 8.083 1.00 81.12 401 THR A N 1
ATOM 3109 C CA . THR A 1 401 ? -23.190 11.842 8.257 1.00 81.12 401 THR A CA 1
ATOM 3110 C C . THR A 1 401 ? -23.900 12.181 6.943 1.00 81.12 401 THR A C 1
ATOM 3112 O O . THR A 1 401 ? -23.340 12.072 5.849 1.00 81.12 401 THR A O 1
ATOM 3115 N N . SER A 1 402 ? -25.139 12.673 7.032 1.00 80.81 402 SER A N 1
ATOM 3116 C CA . SER A 1 402 ? -25.879 13.172 5.861 1.00 80.81 402 SER A CA 1
ATOM 3117 C C . SER A 1 402 ? -25.108 14.267 5.098 1.00 80.81 402 SER A C 1
ATOM 3119 O O . SER A 1 402 ? -25.156 14.333 3.867 1.00 80.81 402 SER A O 1
ATOM 3121 N N . ALA A 1 403 ? -24.324 15.082 5.816 1.00 84.88 403 ALA A N 1
ATOM 3122 C CA . ALA A 1 403 ? -23.439 16.078 5.218 1.00 84.88 403 ALA A CA 1
ATOM 3123 C C . ALA A 1 403 ? -22.348 15.421 4.356 1.00 84.88 403 ALA A C 1
ATOM 3125 O O . ALA A 1 403 ? -22.212 15.788 3.188 1.00 84.88 403 ALA A O 1
ATOM 3126 N N . PHE A 1 404 ? -21.646 14.409 4.882 1.00 87.31 404 PHE A N 1
ATOM 3127 C CA . PHE A 1 404 ? -20.643 13.656 4.129 1.00 87.31 404 PHE A CA 1
ATOM 3128 C C . PHE A 1 404 ? -21.228 13.031 2.861 1.00 87.31 404 PHE A C 1
ATOM 3130 O O . PHE A 1 404 ? -20.661 13.210 1.787 1.00 87.31 404 PHE A O 1
ATOM 3137 N N . ALA A 1 405 ? -22.387 12.369 2.955 1.00 86.06 405 ALA A N 1
ATOM 3138 C CA . ALA A 1 405 ? -23.033 11.744 1.800 1.00 86.06 405 ALA A CA 1
ATOM 3139 C C . ALA A 1 405 ? -23.332 12.756 0.678 1.00 86.06 405 ALA A C 1
ATOM 3141 O O . ALA A 1 405 ? -23.075 12.476 -0.495 1.00 86.06 405 ALA A O 1
ATOM 3142 N N . SER A 1 406 ? -23.822 13.952 1.030 1.00 86.31 406 SER A N 1
ATOM 3143 C CA . SER A 1 406 ? -24.090 15.012 0.051 1.00 86.31 406 SER A CA 1
ATOM 3144 C C . SER A 1 406 ? -22.816 15.529 -0.623 1.00 86.31 406 SER A C 1
ATOM 3146 O O . SER A 1 406 ? -22.741 15.546 -1.850 1.00 86.31 406 SER A O 1
ATOM 3148 N N . THR A 1 407 ? -21.782 15.862 0.154 1.00 88.56 407 THR A N 1
ATOM 3149 C CA . THR A 1 407 ? -20.522 16.398 -0.380 1.00 88.56 407 THR A CA 1
ATOM 3150 C C . THR A 1 407 ? -19.745 15.351 -1.177 1.00 88.56 407 THR A C 1
ATOM 3152 O O . THR A 1 407 ? -19.169 15.675 -2.213 1.00 88.56 407 THR A O 1
ATOM 3155 N N . PHE A 1 408 ? -19.773 14.087 -0.746 1.00 89.25 408 PHE A N 1
ATOM 3156 C CA . PHE A 1 408 ? -19.199 12.965 -1.486 1.00 89.25 408 PHE A CA 1
ATOM 3157 C C . PHE A 1 408 ? -19.808 12.849 -2.887 1.00 89.25 408 PHE A C 1
ATOM 3159 O O . PHE A 1 408 ? -19.070 12.795 -3.870 1.00 89.25 408 PHE A O 1
ATOM 3166 N N . LEU A 1 409 ? -21.142 12.847 -2.994 1.00 88.50 409 LEU A N 1
ATOM 3167 C CA . LEU A 1 409 ? -21.826 12.743 -4.284 1.00 88.50 409 LEU A CA 1
ATOM 3168 C C . LEU A 1 409 ? -21.566 13.968 -5.170 1.00 88.50 409 LEU A C 1
ATOM 3170 O O . LEU A 1 409 ? -21.319 13.804 -6.363 1.00 88.50 409 LEU A O 1
ATOM 3174 N N . GLU A 1 410 ? -21.581 15.178 -4.605 1.00 89.38 410 GLU A N 1
ATOM 3175 C CA . GLU A 1 410 ? -21.262 16.412 -5.337 1.00 89.38 410 GLU A CA 1
ATOM 3176 C C . GLU A 1 410 ? -19.854 16.347 -5.947 1.00 89.38 410 GLU A C 1
ATOM 3178 O O . GLU A 1 410 ? -19.686 16.548 -7.154 1.00 89.38 410 GLU A O 1
ATOM 3183 N N . GLN A 1 411 ? -18.848 16.002 -5.137 1.00 88.62 411 GLN A N 1
ATOM 3184 C CA . GLN A 1 411 ? -17.465 15.904 -5.596 1.00 88.62 411 GLN A CA 1
ATOM 3185 C C . GLN A 1 411 ? -17.296 14.770 -6.609 1.00 88.62 411 GLN A C 1
ATOM 3187 O O . GLN A 1 411 ? -16.776 15.010 -7.697 1.00 88.62 411 GLN A O 1
ATOM 3192 N N . ALA A 1 412 ? -17.810 13.571 -6.331 1.00 88.44 412 ALA A N 1
ATOM 3193 C CA . ALA A 1 412 ? -17.670 12.427 -7.227 1.00 88.44 412 ALA A CA 1
ATOM 3194 C C . ALA A 1 412 ? -18.315 12.677 -8.604 1.00 88.44 412 ALA A C 1
ATOM 3196 O O . ALA A 1 412 ? -17.702 12.375 -9.627 1.00 88.44 412 ALA A O 1
ATOM 3197 N N . LEU A 1 413 ? -19.503 13.294 -8.657 1.00 89.00 413 LEU A N 1
ATOM 3198 C CA . LEU A 1 413 ? -20.142 13.679 -9.923 1.00 89.00 413 LEU A CA 1
ATOM 3199 C C . LEU A 1 413 ? -19.342 14.760 -10.658 1.00 89.00 413 LEU A C 1
ATOM 3201 O O . LEU A 1 413 ? -19.192 14.687 -11.878 1.00 89.00 413 LEU A O 1
ATOM 3205 N N . SER A 1 414 ? -18.799 15.740 -9.929 1.00 88.50 414 SER A N 1
ATOM 3206 C CA . SER A 1 414 ? -17.975 16.796 -10.523 1.00 88.50 414 SER A CA 1
ATOM 3207 C C . SER A 1 414 ? -16.691 16.247 -11.156 1.00 88.50 414 SER A C 1
ATOM 3209 O O . SER A 1 414 ? -16.339 16.662 -12.255 1.00 88.50 414 SER A O 1
ATOM 3211 N N . LEU A 1 415 ? -16.050 15.254 -10.531 1.00 86.94 415 LEU A N 1
ATOM 3212 C CA . LEU A 1 415 ? -14.814 14.629 -11.018 1.00 86.94 415 LEU A CA 1
ATOM 3213 C C . LEU A 1 415 ? -15.005 13.807 -12.292 1.00 86.94 415 LEU A C 1
ATOM 3215 O O . LEU A 1 415 ? -14.079 13.659 -13.090 1.00 86.94 415 LEU A O 1
ATOM 3219 N N . VAL A 1 416 ? -16.205 13.263 -12.502 1.00 85.69 416 VAL A N 1
ATOM 3220 C CA . VAL A 1 416 ? -16.514 12.553 -13.747 1.00 85.69 416 VAL A CA 1
ATOM 3221 C C . VAL A 1 416 ? -16.677 13.531 -14.913 1.00 85.69 416 VAL A C 1
ATOM 3223 O O . VAL A 1 416 ? -16.312 13.203 -16.040 1.00 85.69 416 VAL A O 1
ATOM 3226 N N . VAL A 1 417 ? -17.219 14.723 -14.649 1.00 85.44 417 VAL A N 1
ATOM 3227 C CA . VAL A 1 417 ? -17.508 15.738 -15.673 1.00 85.44 417 VAL A CA 1
ATOM 3228 C C . VAL A 1 417 ? -16.295 16.628 -15.968 1.00 85.44 417 VAL A C 1
ATOM 3230 O O . VAL A 1 417 ? -16.075 17.005 -17.120 1.00 85.44 417 VAL A O 1
ATOM 3233 N N . ASN A 1 418 ? -15.520 16.990 -14.946 1.00 81.75 418 ASN A N 1
ATOM 3234 C CA . ASN A 1 418 ? -14.429 17.953 -15.061 1.00 81.75 418 ASN A CA 1
ATOM 3235 C C . ASN A 1 418 ? -13.178 17.332 -15.698 1.00 81.75 418 ASN A C 1
ATOM 3237 O O . ASN A 1 418 ? -12.900 16.151 -15.543 1.00 81.75 418 ASN A O 1
ATOM 3241 N N . GLY A 1 419 ? -12.431 18.141 -16.461 1.00 65.25 419 GLY A N 1
ATOM 3242 C CA . GLY A 1 419 ? -11.317 17.699 -17.310 1.00 65.25 419 GLY A CA 1
ATOM 3243 C C . GLY A 1 419 ? -9.924 17.704 -16.664 1.00 65.25 419 GLY A C 1
ATOM 3244 O O . GLY A 1 419 ? -9.029 17.026 -17.170 1.00 65.25 419 GLY A O 1
ATOM 3245 N N . ASN A 1 420 ? -9.738 18.383 -15.528 1.00 62.56 420 ASN A N 1
ATOM 3246 C CA . ASN A 1 420 ? -8.417 18.833 -15.050 1.00 62.56 420 ASN A CA 1
ATOM 3247 C C . ASN A 1 420 ? -7.852 18.076 -13.832 1.00 62.56 420 ASN A C 1
ATOM 3249 O O . ASN A 1 420 ? -6.880 18.520 -13.226 1.00 62.56 420 ASN A O 1
ATOM 3253 N N . ASP A 1 421 ? -8.463 16.960 -13.451 1.00 72.12 421 ASP A N 1
ATOM 3254 C CA . ASP A 1 421 ? -8.128 16.245 -12.215 1.00 72.12 421 ASP A CA 1
ATOM 3255 C C . ASP A 1 421 ? -6.876 15.368 -12.331 1.00 72.12 421 ASP A C 1
ATOM 3257 O O . ASP A 1 421 ? -6.489 14.932 -13.418 1.00 72.12 421 ASP A O 1
ATOM 3261 N N . SER A 1 422 ? -6.252 15.077 -11.187 1.00 74.81 422 SER A N 1
ATOM 3262 C CA . SER A 1 422 ? -5.118 14.156 -11.114 1.00 74.81 422 SER A CA 1
ATOM 3263 C C . SER A 1 422 ? -5.582 12.695 -11.155 1.00 74.81 422 SER A C 1
ATOM 3265 O O . SER A 1 422 ? -6.648 12.336 -10.650 1.00 74.81 422 SER A O 1
ATOM 3267 N N . LEU A 1 423 ? -4.753 11.818 -11.727 1.00 73.62 423 LEU A N 1
ATOM 3268 C CA . LEU A 1 423 ? -5.032 10.380 -11.790 1.00 73.62 423 LEU A CA 1
ATOM 3269 C C . LEU A 1 423 ? -5.208 9.763 -10.391 1.00 73.62 423 LEU A C 1
ATOM 3271 O O . LEU A 1 423 ? -6.110 8.955 -10.172 1.00 73.62 423 LEU A O 1
ATOM 3275 N N . VAL A 1 424 ? -4.367 10.187 -9.444 1.00 73.69 424 VAL A N 1
ATOM 3276 C CA . VAL A 1 424 ? -4.382 9.731 -8.048 1.00 73.69 424 VAL A CA 1
ATOM 3277 C C . VAL A 1 424 ? -5.696 10.105 -7.362 1.00 73.69 424 VAL A C 1
ATOM 3279 O O . VAL A 1 424 ? -6.304 9.263 -6.707 1.00 73.69 424 VAL A O 1
ATOM 3282 N N . MET A 1 425 ? -6.191 11.330 -7.571 1.00 81.06 425 MET A N 1
ATOM 3283 C CA . MET A 1 425 ? -7.474 11.773 -7.022 1.00 81.06 425 MET A CA 1
ATOM 3284 C C . MET A 1 425 ? -8.625 10.887 -7.512 1.00 81.06 425 MET A C 1
ATOM 3286 O O . MET A 1 425 ? -9.409 10.405 -6.698 1.00 81.06 425 MET A O 1
ATOM 3290 N N . LEU A 1 426 ? -8.715 10.629 -8.821 1.00 80.88 426 LEU A N 1
ATOM 3291 C CA . LEU A 1 426 ? -9.780 9.795 -9.390 1.00 80.88 426 LEU A CA 1
ATOM 3292 C C . LEU A 1 426 ? -9.738 8.359 -8.858 1.00 80.88 426 LEU A C 1
ATOM 3294 O O . LEU A 1 426 ? -10.776 7.792 -8.517 1.00 80.88 426 LEU A O 1
ATOM 3298 N N . ALA A 1 427 ? -8.542 7.781 -8.746 1.00 78.81 427 ALA A N 1
ATOM 3299 C CA . ALA A 1 427 ? -8.362 6.437 -8.211 1.00 78.81 427 ALA A CA 1
ATOM 3300 C C . ALA A 1 427 ? -8.695 6.354 -6.705 1.00 78.81 427 ALA A C 1
ATOM 3302 O O . ALA A 1 427 ? -9.345 5.397 -6.270 1.00 78.81 427 ALA A O 1
ATOM 3303 N N . ASN A 1 428 ? -8.333 7.372 -5.917 1.00 83.19 428 ASN A N 1
ATOM 3304 C CA . ASN A 1 428 ? -8.700 7.471 -4.501 1.00 83.19 428 ASN A CA 1
ATOM 3305 C C . ASN A 1 428 ? -10.217 7.618 -4.331 1.00 83.19 428 ASN A C 1
ATOM 3307 O O . ASN A 1 428 ? -10.817 6.871 -3.561 1.00 83.19 428 ASN A O 1
ATOM 3311 N N . PHE A 1 429 ? -10.866 8.487 -5.112 1.00 86.00 429 PHE A N 1
ATOM 3312 C CA . PHE A 1 429 ? -12.324 8.643 -5.091 1.00 86.00 429 PHE A CA 1
ATOM 3313 C C . PHE A 1 429 ? -13.067 7.382 -5.519 1.00 86.00 429 PHE A C 1
ATOM 3315 O O . PHE A 1 429 ? -14.092 7.041 -4.932 1.00 86.00 429 PHE A O 1
ATOM 3322 N N . ARG A 1 430 ? -12.547 6.648 -6.505 1.00 85.31 430 ARG A N 1
ATOM 3323 C CA . ARG A 1 430 ? -13.094 5.344 -6.888 1.00 85.31 430 ARG A CA 1
ATOM 3324 C C . ARG A 1 430 ? -12.993 4.343 -5.739 1.00 85.31 430 ARG A C 1
ATOM 3326 O O . ARG A 1 430 ? -13.959 3.637 -5.465 1.00 85.31 430 ARG A O 1
ATOM 3333 N N . THR A 1 431 ? -11.859 4.314 -5.045 1.00 82.56 431 THR A N 1
ATOM 3334 C CA . THR A 1 431 ? -11.659 3.459 -3.867 1.00 82.56 431 THR A CA 1
ATOM 3335 C C . THR A 1 431 ? -12.609 3.850 -2.731 1.00 82.56 431 THR A C 1
ATOM 3337 O O . THR A 1 431 ? -13.248 2.974 -2.153 1.00 82.56 431 THR A O 1
ATOM 3340 N N . LEU A 1 432 ? -12.786 5.153 -2.477 1.00 86.38 432 LEU A N 1
ATOM 3341 C CA . LEU A 1 432 ? -13.766 5.667 -1.516 1.00 86.38 432 LEU A CA 1
ATOM 3342 C C . LEU A 1 432 ? -15.188 5.243 -1.888 1.00 86.38 432 LEU A C 1
ATOM 3344 O O . LEU A 1 432 ? -15.932 4.783 -1.031 1.00 86.38 432 LEU A O 1
ATOM 3348 N N . ALA A 1 433 ? -15.560 5.357 -3.165 1.00 85.94 433 ALA A N 1
ATOM 3349 C CA . ALA A 1 433 ? -16.890 5.004 -3.645 1.00 85.94 433 ALA A CA 1
ATOM 3350 C C . ALA A 1 433 ? -17.217 3.524 -3.428 1.00 85.94 433 ALA A C 1
ATOM 3352 O O . ALA A 1 433 ? -18.331 3.213 -3.017 1.00 85.94 433 ALA A O 1
ATOM 3353 N N . VAL A 1 434 ? -16.261 2.616 -3.659 1.00 84.44 434 VAL A N 1
ATOM 3354 C CA . VAL A 1 434 ? -16.433 1.188 -3.334 1.00 84.44 434 VAL A CA 1
ATOM 3355 C C . VAL A 1 434 ? -16.681 1.008 -1.838 1.00 84.44 434 VAL A C 1
ATOM 3357 O O . VAL A 1 434 ? -17.613 0.315 -1.443 1.00 84.44 434 VAL A O 1
ATOM 3360 N N . ALA A 1 435 ? -15.894 1.681 -1.008 1.00 80.75 435 ALA A N 1
ATOM 3361 C CA . ALA A 1 435 ? -15.941 1.480 0.428 1.00 80.75 435 ALA A CA 1
ATOM 3362 C C . ALA A 1 435 ? -17.212 2.077 1.072 1.00 80.75 435 ALA A C 1
ATOM 3364 O O . ALA A 1 435 ? -17.853 1.439 1.901 1.00 80.75 435 ALA A O 1
ATOM 3365 N N . VAL A 1 436 ? -17.665 3.250 0.613 1.00 82.06 436 VAL A N 1
ATOM 3366 C CA . VAL A 1 436 ? -18.956 3.853 1.007 1.00 82.06 436 VAL A CA 1
ATOM 3367 C C . VAL A 1 436 ? -20.131 2.920 0.698 1.00 82.06 436 VAL A C 1
ATOM 3369 O O . VAL A 1 436 ? -21.118 2.888 1.431 1.00 82.06 436 VAL A O 1
ATOM 3372 N N . VAL A 1 437 ? -20.030 2.133 -0.371 1.00 79.50 437 VAL A N 1
ATOM 3373 C CA . VAL A 1 437 ? -21.080 1.194 -0.783 1.00 79.50 437 VAL A CA 1
ATOM 3374 C C . VAL A 1 437 ? -21.134 -0.017 0.117 1.00 79.50 437 VAL A C 1
ATOM 3376 O O . VAL A 1 437 ? -22.229 -0.436 0.471 1.00 79.50 437 VAL A O 1
ATOM 3379 N N . GLU A 1 438 ? -19.983 -0.558 0.501 1.00 81.19 438 GLU A N 1
ATOM 3380 C CA . GLU A 1 438 ? -19.909 -1.655 1.466 1.0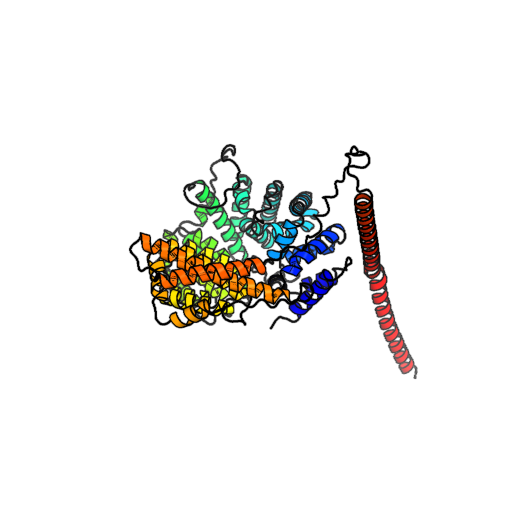0 81.19 438 GLU A CA 1
ATOM 3381 C C . GLU A 1 438 ? -20.540 -1.236 2.805 1.00 81.19 438 GLU A C 1
ATOM 3383 O O . GLU A 1 438 ? -21.394 -1.952 3.330 1.00 81.19 438 GLU A O 1
ATOM 3388 N N . ILE A 1 439 ? -20.249 -0.019 3.288 1.00 78.38 439 ILE A N 1
ATOM 3389 C CA . ILE A 1 439 ? -20.885 0.542 4.496 1.00 78.38 439 ILE A CA 1
ATOM 3390 C C . ILE A 1 439 ? -22.400 0.672 4.312 1.00 78.38 439 ILE A C 1
ATOM 3392 O O . ILE A 1 439 ? -23.179 0.241 5.159 1.00 78.38 439 ILE A O 1
ATOM 3396 N N . ALA A 1 440 ? -22.841 1.270 3.204 1.00 78.38 440 ALA A N 1
ATOM 3397 C CA . ALA A 1 440 ? -24.257 1.519 2.953 1.00 78.38 440 ALA A CA 1
ATOM 3398 C C . ALA A 1 440 ? -25.060 0.231 2.681 1.00 78.38 440 ALA A C 1
ATOM 3400 O O . ALA A 1 440 ? -26.278 0.224 2.841 1.00 78.38 440 ALA A O 1
ATOM 3401 N N . GLN A 1 441 ? -24.405 -0.866 2.292 1.00 80.44 441 GLN A N 1
ATOM 3402 C CA . GLN A 1 441 ? -25.026 -2.191 2.228 1.00 80.44 441 GLN A CA 1
ATOM 3403 C C . GLN A 1 441 ? -25.215 -2.802 3.621 1.00 80.44 441 GLN A C 1
ATOM 3405 O O . GLN A 1 441 ? -26.241 -3.434 3.860 1.00 80.44 441 GLN A O 1
ATOM 3410 N N . GLY A 1 442 ? -24.258 -2.598 4.533 1.00 77.62 442 GLY A N 1
ATOM 3411 C CA . GLY A 1 442 ? -24.333 -3.092 5.912 1.00 77.62 442 GLY A CA 1
ATOM 3412 C C . GLY A 1 442 ? -25.206 -2.246 6.849 1.00 77.62 442 GLY A C 1
ATOM 3413 O O . GLY A 1 442 ? -25.743 -2.771 7.821 1.00 77.62 442 GLY A O 1
ATOM 3414 N N . SER A 1 443 ? -25.378 -0.950 6.561 1.00 79.31 443 SER A N 1
ATOM 3415 C CA . SER A 1 443 ? -26.047 0.018 7.440 1.00 79.31 443 SER A CA 1
ATOM 3416 C C . SER A 1 443 ? -27.250 0.695 6.776 1.00 79.31 443 SER A C 1
ATOM 3418 O O . SER A 1 443 ? -27.115 1.496 5.845 1.00 79.31 443 SER A O 1
ATOM 3420 N N . SER A 1 444 ? -28.452 0.438 7.306 1.00 80.19 444 SER A N 1
ATOM 3421 C CA . SER A 1 444 ? -29.694 1.047 6.806 1.00 80.19 444 SER A CA 1
ATOM 3422 C C . SER A 1 444 ? -29.756 2.563 7.027 1.00 80.19 444 SER A C 1
ATOM 3424 O O . SER A 1 444 ? -30.374 3.263 6.224 1.00 80.19 444 SER A O 1
ATOM 3426 N N . SER A 1 445 ? -29.094 3.100 8.061 1.00 80.81 445 SER A N 1
ATOM 3427 C CA . SER A 1 445 ? -29.024 4.548 8.308 1.00 80.81 445 SER A CA 1
ATOM 3428 C C . SER A 1 445 ? -28.184 5.255 7.244 1.00 80.81 445 SER A C 1
ATOM 3430 O O . SER A 1 445 ? -28.671 6.177 6.596 1.00 80.81 445 SER A O 1
ATOM 3432 N N . SER A 1 446 ? -26.981 4.753 6.959 1.00 80.56 446 SER A N 1
ATOM 3433 C CA . SER A 1 446 ? -26.109 5.322 5.924 1.00 80.56 446 SER A CA 1
ATOM 3434 C C . SER A 1 446 ? -26.714 5.208 4.526 1.00 80.56 446 SER A C 1
ATOM 3436 O O . SER A 1 446 ? -26.598 6.132 3.720 1.00 80.56 446 SER A O 1
ATOM 3438 N N . ARG A 1 447 ? -27.434 4.114 4.242 1.00 84.69 447 ARG A N 1
ATOM 3439 C CA . ARG A 1 447 ? -28.210 3.975 3.003 1.00 84.69 447 ARG A CA 1
ATOM 3440 C C . ARG A 1 447 ? -29.275 5.065 2.869 1.00 84.69 447 ARG A C 1
ATOM 3442 O O . ARG A 1 447 ? -29.391 5.664 1.800 1.00 84.69 447 ARG A O 1
ATOM 3449 N N . LYS A 1 448 ? -30.031 5.343 3.939 1.00 82.94 448 LYS A N 1
ATOM 3450 C CA . LYS A 1 448 ? -31.032 6.425 3.964 1.00 82.94 448 LYS A CA 1
ATOM 3451 C C . LYS A 1 448 ? -30.394 7.780 3.723 1.00 82.94 448 LYS A C 1
ATOM 3453 O O . LYS A 1 448 ? -30.917 8.538 2.917 1.00 82.94 448 LYS A O 1
ATOM 3458 N N . ASP A 1 449 ? -29.269 8.061 4.369 1.00 82.81 449 ASP A N 1
ATOM 3459 C CA . ASP A 1 449 ? -28.585 9.348 4.246 1.00 82.81 449 ASP A CA 1
ATOM 3460 C C . ASP A 1 449 ? -28.091 9.613 2.815 1.00 82.81 449 ASP A C 1
ATOM 3462 O O . ASP A 1 449 ? -28.268 10.719 2.299 1.00 82.81 449 ASP A O 1
ATOM 3466 N N . ILE A 1 450 ? -27.564 8.592 2.128 1.00 84.62 450 ILE A N 1
ATOM 3467 C CA . ILE A 1 450 ? -27.164 8.695 0.714 1.00 84.62 450 ILE A CA 1
ATOM 3468 C C . ILE A 1 450 ? -28.382 8.911 -0.194 1.00 84.62 450 ILE A C 1
ATOM 3470 O O . ILE A 1 450 ? -28.361 9.787 -1.060 1.00 84.62 450 ILE A O 1
ATOM 3474 N N . LEU A 1 451 ? -29.462 8.148 -0.004 1.00 84.81 451 LEU A N 1
ATOM 3475 C CA . LEU A 1 451 ? -30.669 8.275 -0.831 1.00 84.81 451 LEU A CA 1
ATOM 3476 C C . LEU A 1 451 ? -31.397 9.607 -0.593 1.00 84.81 451 LEU A C 1
ATOM 3478 O O . LEU A 1 451 ? -31.896 10.222 -1.536 1.00 84.81 451 LEU A O 1
ATOM 3482 N N . LEU A 1 452 ? -31.400 10.101 0.646 1.00 83.31 452 LEU A N 1
ATOM 3483 C CA . LEU A 1 452 ? -31.895 11.431 0.990 1.00 83.31 452 LEU A CA 1
ATOM 3484 C C . LEU A 1 452 ? -31.067 12.525 0.321 1.00 83.31 452 LEU A C 1
ATOM 3486 O O . LEU A 1 452 ? -31.653 13.461 -0.221 1.00 83.31 452 LEU A O 1
ATOM 3490 N N . ALA A 1 453 ? -29.736 12.394 0.295 1.00 83.31 453 ALA A N 1
ATOM 3491 C CA . ALA A 1 453 ? -28.857 13.347 -0.378 1.00 83.31 453 ALA A CA 1
ATOM 3492 C C . ALA A 1 453 ? -29.196 13.493 -1.875 1.00 83.31 453 ALA A C 1
ATOM 3494 O O . ALA A 1 453 ? -29.230 14.618 -2.379 1.00 83.31 453 ALA A O 1
ATOM 3495 N N . LEU A 1 454 ? -29.552 12.397 -2.562 1.00 79.38 454 LEU A N 1
ATOM 3496 C CA . LEU A 1 454 ? -30.011 12.420 -3.964 1.00 79.38 454 LEU A CA 1
ATOM 3497 C C . LEU A 1 454 ? -31.318 13.192 -4.165 1.00 79.38 454 LEU A C 1
ATOM 3499 O O . LEU A 1 454 ? -31.534 13.780 -5.222 1.00 79.38 454 LEU A O 1
ATOM 3503 N N . CYS A 1 455 ? -32.191 13.182 -3.158 1.00 77.50 455 CYS A N 1
ATOM 3504 C CA . CYS A 1 455 ? -33.477 13.873 -3.195 1.00 77.50 455 CYS A CA 1
ATOM 3505 C C . CYS A 1 455 ? -33.355 15.366 -2.847 1.00 77.50 455 CYS A C 1
ATOM 3507 O O . CYS A 1 455 ? -34.343 16.097 -2.920 1.00 77.50 455 CYS A O 1
ATOM 3509 N N . THR A 1 456 ? -32.168 15.841 -2.455 1.00 79.06 456 THR A N 1
ATOM 3510 C CA . THR A 1 456 ? -31.962 17.258 -2.147 1.00 79.06 456 THR A CA 1
ATOM 3511 C C . THR A 1 456 ? -31.803 18.098 -3.414 1.00 79.06 456 THR A C 1
ATOM 3513 O O . THR A 1 456 ? -31.108 17.729 -4.361 1.00 79.06 456 THR A O 1
ATOM 3516 N N . ASN A 1 457 ? -32.365 19.311 -3.403 1.00 76.19 457 ASN A N 1
ATOM 3517 C CA . ASN A 1 457 ? -32.222 20.269 -4.509 1.00 76.19 457 ASN A CA 1
ATOM 3518 C C . ASN A 1 457 ? -30.761 20.676 -4.786 1.00 76.19 457 ASN A C 1
ATOM 3520 O O . ASN A 1 457 ? -30.467 21.184 -5.866 1.00 76.19 457 ASN A O 1
ATOM 3524 N N . LYS A 1 458 ? -29.845 20.454 -3.832 1.00 80.75 458 LYS A N 1
ATOM 3525 C CA . LYS A 1 458 ? -28.420 20.793 -3.960 1.00 80.75 458 LYS A CA 1
ATOM 3526 C C . LYS A 1 458 ? -27.697 19.926 -4.993 1.00 80.75 458 LYS A C 1
ATOM 3528 O O . LYS A 1 458 ? -26.871 20.442 -5.738 1.00 80.75 458 LYS A O 1
ATOM 3533 N N . LEU A 1 459 ? -28.057 18.643 -5.093 1.00 83.12 459 LEU A N 1
ATOM 3534 C CA . LEU A 1 459 ? -27.390 17.693 -5.988 1.00 83.12 459 LEU A CA 1
ATOM 3535 C C . LEU A 1 459 ? -27.959 17.700 -7.420 1.00 83.12 459 LEU A C 1
ATOM 3537 O O . LEU A 1 459 ? -27.282 17.298 -8.367 1.00 83.12 459 LEU A O 1
ATOM 3541 N N . SER A 1 460 ? -29.185 18.202 -7.602 1.00 83.88 460 SER A N 1
ATOM 3542 C CA . SER A 1 460 ? -29.870 18.289 -8.900 1.00 83.88 460 SER A CA 1
ATOM 3543 C C . SER A 1 460 ? -29.025 18.873 -10.054 1.00 83.88 460 SER A C 1
ATOM 3545 O O . SER A 1 460 ? -29.038 18.275 -11.137 1.00 83.88 460 SER A O 1
ATOM 3547 N N . PRO A 1 461 ? -28.285 19.997 -9.905 1.00 86.25 461 PRO A N 1
ATOM 3548 C CA . PRO A 1 461 ? -27.461 20.534 -10.993 1.00 86.25 461 PRO A CA 1
ATOM 3549 C C . PRO A 1 461 ? -26.297 19.606 -11.374 1.00 86.25 461 PRO A C 1
ATOM 3551 O O . PRO A 1 461 ? -26.032 19.413 -12.563 1.00 86.25 461 PRO A O 1
ATOM 3554 N N . TYR A 1 462 ? -25.643 18.977 -10.394 1.00 86.75 462 TYR A N 1
ATOM 3555 C CA . TYR A 1 462 ? -24.540 18.039 -10.625 1.00 86.75 462 TYR A CA 1
ATOM 3556 C C . TYR A 1 462 ? -25.024 16.769 -11.322 1.00 86.75 462 TYR A C 1
ATOM 3558 O O . TYR A 1 462 ? -24.421 16.343 -12.305 1.00 86.75 462 TYR A O 1
ATOM 3566 N N . LEU A 1 463 ? -26.158 16.216 -10.881 1.00 85.31 463 LEU A N 1
ATOM 3567 C CA . LEU A 1 463 ? -26.796 15.063 -11.519 1.00 85.31 463 LEU A CA 1
ATOM 3568 C C . LEU A 1 463 ? -27.198 15.363 -12.962 1.00 85.31 463 LEU A C 1
ATOM 3570 O O . LEU A 1 463 ? -26.915 14.568 -13.852 1.00 85.31 463 LEU A O 1
ATOM 3574 N N . THR A 1 464 ? -27.809 16.520 -13.218 1.00 86.56 464 THR A N 1
ATOM 3575 C CA . THR A 1 464 ? -28.219 16.911 -14.577 1.00 86.56 464 THR A CA 1
ATOM 3576 C C . THR A 1 464 ? -27.005 17.058 -15.495 1.00 86.56 464 THR A C 1
ATOM 3578 O O . THR A 1 464 ? -27.004 16.559 -16.619 1.00 86.56 464 THR A O 1
ATOM 3581 N N . THR A 1 465 ? -25.938 17.690 -15.001 1.00 89.88 465 THR A N 1
ATOM 3582 C CA . THR A 1 465 ? -24.685 17.853 -15.751 1.00 89.88 465 THR A CA 1
ATOM 3583 C C . THR A 1 465 ? -24.033 16.499 -16.035 1.00 89.88 465 THR A C 1
ATOM 3585 O O . THR A 1 465 ? -23.660 16.220 -17.173 1.00 89.88 465 THR A O 1
ATOM 3588 N N . PHE A 1 466 ? -23.967 15.620 -15.033 1.00 89.50 466 PHE A N 1
ATOM 3589 C CA . PHE A 1 466 ? -23.453 14.264 -15.186 1.00 89.50 466 PHE A CA 1
ATOM 3590 C C . PHE A 1 466 ? -24.270 13.455 -16.194 1.00 89.50 466 PHE A C 1
ATOM 3592 O O . PHE A 1 466 ? -23.687 12.850 -17.087 1.00 89.50 466 PHE A O 1
ATOM 3599 N N . LEU A 1 467 ? -25.603 13.466 -16.114 1.00 88.06 467 LEU A N 1
ATOM 3600 C CA . LEU A 1 467 ? -26.466 12.728 -17.041 1.00 88.06 467 LEU A CA 1
ATOM 3601 C C . LEU A 1 467 ? -26.296 13.214 -18.488 1.00 88.06 467 LEU A C 1
ATOM 3603 O O . LEU A 1 467 ? -26.222 12.382 -19.392 1.00 88.06 467 LEU A O 1
ATOM 3607 N N . ASN A 1 468 ? -26.093 14.516 -18.697 1.00 88.06 468 ASN A N 1
ATOM 3608 C CA . ASN A 1 468 ? -25.868 15.105 -20.022 1.00 88.06 468 ASN A CA 1
ATOM 3609 C C . ASN A 1 468 ? -24.421 14.984 -20.538 1.00 88.06 468 ASN A C 1
ATOM 3611 O O . ASN A 1 468 ? -24.174 15.195 -21.723 1.00 88.06 468 ASN A O 1
ATOM 3615 N N . PHE A 1 469 ? -23.453 14.641 -19.684 1.00 86.62 469 PHE A N 1
ATOM 3616 C CA . PHE A 1 469 ? -22.044 14.527 -20.068 1.00 86.62 469 PHE A CA 1
ATOM 3617 C C . PHE A 1 469 ? -21.795 13.396 -21.082 1.00 86.62 469 PHE A C 1
ATOM 3619 O O . PHE A 1 469 ? -22.118 12.237 -20.823 1.00 86.62 469 PHE A O 1
ATOM 3626 N N . VAL A 1 470 ? -21.162 13.687 -22.216 1.00 82.62 470 VAL A N 1
ATOM 3627 C CA . VAL A 1 470 ? -20.761 12.656 -23.185 1.00 82.62 470 VAL A CA 1
ATOM 3628 C C . VAL A 1 470 ? -19.235 12.612 -23.265 1.00 82.62 470 VAL A C 1
ATOM 3630 O O . VAL A 1 470 ? -18.631 13.606 -23.674 1.00 82.62 470 VAL A O 1
ATOM 3633 N N . PRO A 1 471 ? -18.597 11.490 -22.886 1.00 80.25 471 PRO A N 1
ATOM 3634 C CA . PRO A 1 471 ? -17.150 11.346 -22.972 1.00 80.25 471 PRO A CA 1
ATOM 3635 C C . PRO A 1 471 ? -16.685 11.398 -24.436 1.00 80.25 471 PRO A C 1
ATOM 3637 O O . PRO A 1 471 ? -17.083 10.560 -25.244 1.00 80.25 471 PRO A O 1
ATOM 3640 N N . GLN A 1 472 ? -15.838 12.368 -24.787 1.00 73.25 472 GLN A N 1
ATOM 3641 C CA . GLN A 1 472 ? -15.242 12.459 -26.124 1.00 73.25 472 GLN A CA 1
ATOM 3642 C C . GLN A 1 472 ? -13.905 11.711 -26.163 1.00 73.25 472 GLN A C 1
ATOM 3644 O O . GLN A 1 472 ? -12.997 12.017 -25.394 1.00 73.25 472 GLN A O 1
ATOM 3649 N N . ILE A 1 473 ? -13.780 10.730 -27.059 1.00 66.88 473 ILE A N 1
ATOM 3650 C CA . ILE A 1 473 ? -12.520 10.024 -27.321 1.00 66.88 473 ILE A CA 1
ATOM 3651 C C . ILE A 1 473 ? -11.882 10.674 -28.550 1.00 66.88 473 ILE A C 1
ATOM 3653 O O . ILE A 1 473 ? -12.358 10.487 -29.670 1.00 66.88 473 ILE A O 1
ATOM 3657 N N . GLU A 1 474 ? -10.811 11.448 -28.367 1.00 57.78 474 GLU A N 1
ATOM 3658 C CA . GLU A 1 474 ? -10.006 11.893 -29.507 1.00 57.78 474 GLU A CA 1
ATOM 3659 C C . GLU A 1 474 ? -9.278 10.679 -30.112 1.00 57.78 474 GLU A C 1
ATOM 3661 O O . GLU A 1 474 ? -8.357 10.122 -29.514 1.00 57.78 474 GLU A O 1
ATOM 3666 N N . ASN A 1 475 ? -9.682 10.272 -31.320 1.00 50.16 475 ASN A N 1
ATOM 3667 C CA . ASN A 1 475 ? -9.048 9.212 -32.116 1.00 50.16 475 ASN A CA 1
ATOM 3668 C C . ASN A 1 475 ? -7.688 9.660 -32.693 1.00 50.16 475 ASN A C 1
ATOM 3670 O O . ASN A 1 475 ? -7.466 9.605 -33.903 1.00 50.16 475 ASN A O 1
ATOM 3674 N N . LYS A 1 476 ? -6.756 10.125 -31.855 1.00 50.31 476 LYS A N 1
ATOM 3675 C CA . LYS A 1 476 ? -5.351 10.230 -32.269 1.00 50.31 476 LYS A CA 1
ATOM 3676 C C . LYS A 1 476 ? -4.714 8.846 -32.164 1.00 50.31 476 LYS A C 1
ATOM 3678 O O . LYS A 1 476 ? -4.801 8.177 -31.132 1.00 50.31 476 LYS A O 1
ATOM 3683 N N . MET A 1 477 ? -4.181 8.407 -33.301 1.00 42.56 477 MET A N 1
ATOM 3684 C CA . MET A 1 477 ? -3.648 7.071 -33.549 1.00 42.56 477 MET A CA 1
ATOM 3685 C C . MET A 1 477 ? -2.519 6.725 -32.568 1.00 42.56 477 MET A C 1
ATOM 3687 O O . MET A 1 477 ? -1.710 7.578 -32.209 1.00 42.56 477 MET A O 1
ATOM 3691 N N . ASP A 1 478 ? -2.522 5.466 -32.135 1.00 45.25 478 ASP A N 1
ATOM 3692 C CA . ASP A 1 478 ? -1.732 4.898 -31.047 1.00 45.25 478 ASP A CA 1
ATOM 3693 C C . ASP A 1 478 ? -0.226 5.123 -31.192 1.00 45.25 478 ASP A C 1
ATOM 3695 O O . ASP A 1 478 ? 0.394 4.633 -32.128 1.00 45.25 478 ASP A O 1
ATOM 3699 N N . ASN A 1 479 ? 0.377 5.773 -30.199 1.00 46.78 479 ASN A N 1
ATOM 3700 C CA . ASN A 1 479 ? 1.757 5.513 -29.807 1.00 46.78 479 ASN A CA 1
ATOM 3701 C C . ASN A 1 479 ? 1.900 5.803 -28.308 1.00 46.78 479 ASN A C 1
ATOM 3703 O O . ASN A 1 479 ? 2.285 6.901 -27.907 1.00 46.78 479 ASN A O 1
ATOM 3707 N N . CYS A 1 480 ? 1.649 4.789 -27.466 1.00 51.75 480 CYS A N 1
ATOM 3708 C CA . CYS A 1 480 ? 1.976 4.824 -26.027 1.00 51.75 480 CYS A CA 1
ATOM 3709 C C . CYS A 1 480 ? 3.447 5.205 -25.753 1.00 51.75 480 CYS A C 1
ATOM 3711 O O . CYS A 1 480 ? 3.789 5.591 -24.642 1.00 51.75 480 CYS A O 1
ATOM 3713 N N . LEU A 1 481 ? 4.303 5.141 -26.777 1.00 49.81 481 LEU A N 1
ATOM 3714 C CA . LEU A 1 481 ? 5.713 5.513 -26.753 1.00 49.81 481 LEU A CA 1
ATOM 3715 C C . LEU A 1 481 ? 5.973 7.017 -26.528 1.00 49.81 481 LEU A C 1
ATOM 3717 O O . LEU A 1 481 ? 7.088 7.367 -26.160 1.00 49.81 481 LEU A O 1
ATOM 3721 N N . ARG A 1 482 ? 4.994 7.915 -26.745 1.00 46.69 482 ARG A N 1
ATOM 3722 C CA . ARG A 1 482 ? 5.201 9.384 -26.676 1.00 46.69 482 ARG A CA 1
ATOM 3723 C C . ARG A 1 482 ? 4.501 10.114 -25.520 1.00 46.69 482 ARG A C 1
ATOM 3725 O O . ARG A 1 482 ? 4.520 11.338 -25.499 1.00 46.69 482 ARG A O 1
ATOM 3732 N N . GLY A 1 483 ? 3.916 9.400 -24.555 1.00 48.06 483 GLY A N 1
ATOM 3733 C CA . GLY A 1 483 ? 3.306 10.022 -23.365 1.00 48.06 483 GLY A CA 1
ATOM 3734 C C . GLY A 1 483 ? 1.805 10.342 -23.465 1.00 48.06 483 GLY A C 1
ATOM 3735 O O . GLY A 1 483 ? 1.212 10.760 -22.475 1.00 48.06 483 GLY A O 1
ATOM 3736 N N . ASP A 1 484 ? 1.146 10.053 -24.594 1.00 52.59 484 ASP A N 1
ATOM 3737 C CA . ASP A 1 484 ? -0.313 10.238 -24.766 1.00 52.59 484 ASP A CA 1
ATOM 3738 C C . ASP A 1 484 ? -1.171 9.183 -24.021 1.00 52.59 484 ASP A C 1
ATOM 3740 O O . ASP A 1 484 ? -2.402 9.269 -23.973 1.00 52.59 484 ASP A O 1
ATOM 3744 N N . SER A 1 485 ? -0.543 8.182 -23.393 1.00 60.47 485 SER A N 1
ATOM 3745 C CA . SER A 1 485 ? -1.209 7.147 -22.586 1.00 60.47 485 SER A CA 1
ATOM 3746 C C . SER A 1 485 ? -1.872 7.700 -21.322 1.00 60.47 485 SER A C 1
ATOM 3748 O O . SER A 1 485 ? -2.867 7.140 -20.854 1.00 60.47 485 SER A O 1
ATOM 3750 N N . PHE A 1 486 ? -1.351 8.806 -20.781 1.00 64.19 486 PHE A N 1
ATOM 3751 C CA . PHE A 1 486 ? -1.857 9.413 -19.551 1.00 64.19 486 PHE A CA 1
ATOM 3752 C C . PHE A 1 486 ? -3.292 9.934 -19.722 1.00 64.19 486 PHE A C 1
ATOM 3754 O O . PHE A 1 486 ? -4.155 9.649 -18.894 1.00 64.19 486 PHE A O 1
ATOM 3761 N N . GLY A 1 487 ? -3.589 10.605 -20.843 1.00 70.62 487 GLY A N 1
ATOM 3762 C CA . GLY A 1 487 ? -4.928 11.133 -21.128 1.00 70.62 487 GLY A CA 1
ATOM 3763 C C . GLY A 1 487 ? -5.992 10.039 -21.264 1.00 70.62 487 GLY A C 1
ATOM 3764 O O . GLY A 1 487 ? -7.085 10.161 -20.710 1.00 70.62 487 GLY A O 1
ATOM 3765 N N . ARG A 1 488 ? -5.667 8.921 -21.932 1.00 71.81 488 ARG A N 1
ATOM 3766 C CA . ARG A 1 488 ? -6.584 7.770 -22.045 1.00 71.81 488 ARG A CA 1
ATOM 3767 C C . ARG A 1 488 ? -6.814 7.077 -20.708 1.00 71.81 488 ARG A C 1
ATOM 3769 O O . ARG A 1 488 ? -7.942 6.686 -20.418 1.00 71.81 488 ARG A O 1
ATOM 3776 N N . LEU A 1 489 ? -5.773 6.932 -19.890 1.00 72.00 489 LEU A N 1
ATOM 3777 C CA . LEU A 1 489 ? -5.902 6.339 -18.562 1.00 72.00 489 LEU A CA 1
ATOM 3778 C C . LEU A 1 489 ? -6.740 7.214 -17.626 1.00 72.00 489 LEU A C 1
ATOM 3780 O O . LEU A 1 489 ? -7.611 6.693 -16.930 1.00 72.00 489 LEU A O 1
ATOM 3784 N N . LEU A 1 490 ? -6.512 8.528 -17.651 1.00 76.81 490 LEU A N 1
ATOM 3785 C CA . LEU A 1 490 ? -7.315 9.497 -16.913 1.00 76.81 490 LEU A CA 1
ATOM 3786 C C . LEU A 1 490 ? -8.788 9.381 -17.319 1.00 76.81 490 LEU A C 1
ATOM 3788 O O . LEU A 1 490 ? -9.667 9.245 -16.470 1.00 76.81 490 LEU A O 1
ATOM 3792 N N . MET A 1 491 ? -9.046 9.335 -18.627 1.00 81.19 491 MET A N 1
ATOM 3793 C CA . MET A 1 491 ? -10.391 9.170 -19.165 1.00 81.19 491 MET A CA 1
ATOM 3794 C C . MET A 1 491 ? -11.030 7.841 -18.747 1.00 81.19 491 MET A C 1
ATOM 3796 O O . MET A 1 491 ? -12.193 7.808 -18.351 1.00 81.19 491 MET A O 1
ATOM 3800 N N . LYS A 1 492 ? -10.262 6.748 -18.773 1.00 82.56 492 LYS A N 1
ATOM 3801 C CA . LYS A 1 492 ? -10.714 5.435 -18.307 1.00 82.56 492 LYS A CA 1
ATOM 3802 C C . LYS A 1 492 ? -11.125 5.483 -16.833 1.00 82.56 492 LYS A C 1
ATOM 3804 O O . LYS A 1 492 ? -12.236 5.066 -16.524 1.00 82.56 492 LYS A O 1
ATOM 3809 N N . GLN A 1 493 ? -10.292 6.037 -15.947 1.00 80.62 493 GLN A N 1
ATOM 3810 C CA . GLN A 1 493 ? -10.620 6.158 -14.518 1.00 80.62 493 GLN A CA 1
ATOM 3811 C C . GLN A 1 493 ? -11.872 7.014 -14.276 1.00 80.62 493 GLN A C 1
ATOM 3813 O O . GLN A 1 493 ? -12.701 6.657 -13.441 1.00 80.62 493 GLN A O 1
ATOM 3818 N N . ARG A 1 494 ? -12.066 8.100 -15.040 1.00 86.12 494 ARG A N 1
ATOM 3819 C CA . ARG A 1 494 ? -13.285 8.928 -14.961 1.00 86.12 494 ARG A CA 1
ATOM 3820 C C . ARG A 1 494 ? -14.545 8.159 -15.323 1.00 86.12 494 ARG A C 1
ATOM 3822 O O . ARG A 1 494 ? -15.532 8.191 -14.590 1.00 86.12 494 ARG A O 1
ATOM 3829 N N . VAL A 1 495 ? -14.521 7.479 -16.464 1.00 87.44 495 VAL A N 1
ATOM 3830 C CA . VAL A 1 495 ? -15.680 6.731 -16.963 1.00 87.44 495 VAL A CA 1
ATOM 3831 C C . VAL A 1 495 ? -15.974 5.539 -16.044 1.00 87.44 495 VAL A C 1
ATOM 3833 O O . VAL A 1 495 ? -17.139 5.281 -15.746 1.00 87.44 495 VAL A O 1
ATOM 3836 N N . GLU A 1 496 ? -14.941 4.869 -15.521 1.00 86.81 496 GLU A N 1
ATOM 3837 C CA . GLU A 1 496 ? -15.076 3.812 -14.508 1.00 86.81 496 GLU A CA 1
ATOM 3838 C C . GLU A 1 496 ? -15.690 4.327 -13.200 1.00 86.81 496 GLU A C 1
ATOM 3840 O O . GLU A 1 496 ? -16.570 3.664 -12.650 1.00 86.81 496 GLU A O 1
ATOM 3845 N N . LEU A 1 497 ? -15.281 5.506 -12.715 1.00 88.50 497 LEU A N 1
ATOM 3846 C CA . LEU A 1 497 ? -15.897 6.147 -11.550 1.00 88.50 497 LEU A CA 1
ATOM 3847 C C . LEU A 1 497 ? -17.379 6.445 -11.809 1.00 88.50 497 LEU A C 1
ATOM 3849 O O . LEU A 1 497 ? -18.221 6.102 -10.985 1.00 88.50 497 LEU A O 1
ATOM 3853 N N . GLY A 1 498 ? -17.720 7.013 -12.969 1.00 88.62 498 GLY A N 1
ATOM 3854 C CA . GLY A 1 498 ? -19.111 7.286 -13.343 1.00 88.62 498 GLY A CA 1
ATOM 3855 C C . GLY A 1 498 ? -19.973 6.022 -13.426 1.00 88.62 498 GLY A C 1
ATOM 3856 O O . GLY A 1 498 ? -21.087 5.997 -12.906 1.00 88.62 498 GLY A O 1
ATOM 3857 N N . ALA A 1 499 ? -19.452 4.951 -14.032 1.00 89.19 499 ALA A N 1
ATOM 3858 C CA . ALA A 1 499 ? -20.148 3.668 -14.123 1.00 89.19 499 ALA A CA 1
ATOM 3859 C C . ALA A 1 499 ? -20.340 3.025 -12.740 1.00 89.19 499 ALA A C 1
ATOM 3861 O O . ALA A 1 499 ? -21.408 2.469 -12.460 1.00 89.19 499 ALA A O 1
ATOM 3862 N N . LEU A 1 500 ? -19.333 3.142 -11.865 1.00 89.06 500 LEU A N 1
ATOM 3863 C CA . LEU A 1 500 ? -19.425 2.715 -10.475 1.00 89.06 500 LEU A CA 1
ATOM 3864 C C . LEU A 1 500 ? -20.517 3.505 -9.747 1.00 89.06 500 LEU A C 1
ATOM 3866 O O . LEU A 1 500 ? -21.404 2.875 -9.189 1.00 89.06 500 LEU A O 1
ATOM 3870 N N . LEU A 1 501 ? -20.527 4.839 -9.822 1.00 88.94 501 LEU A N 1
ATOM 3871 C CA . LEU A 1 501 ? -21.563 5.677 -9.203 1.00 88.94 501 LEU A CA 1
ATOM 3872 C C . LEU A 1 501 ? -22.978 5.302 -9.672 1.00 88.94 501 LEU A C 1
ATOM 3874 O O . LEU A 1 501 ? -23.878 5.151 -8.851 1.00 88.94 501 LEU A O 1
ATOM 3878 N N . CYS A 1 502 ? -23.195 5.080 -10.972 1.00 89.31 502 CYS A N 1
ATOM 3879 C CA . CYS A 1 502 ? -24.496 4.599 -11.446 1.00 89.31 502 CYS A CA 1
ATOM 3880 C C . CYS A 1 502 ? -24.854 3.245 -10.821 1.00 89.31 502 CYS A C 1
ATOM 3882 O O . CYS A 1 502 ? -25.950 3.076 -10.283 1.00 89.31 502 CYS A O 1
ATOM 3884 N N . SER A 1 503 ? -23.924 2.283 -10.848 1.00 88.81 503 SER A N 1
ATOM 3885 C CA . SER A 1 503 ? -24.160 0.956 -10.278 1.00 88.81 503 SER A CA 1
ATOM 3886 C C . SER A 1 503 ? -24.470 1.016 -8.786 1.00 88.81 503 SER A C 1
ATOM 3888 O O . SER A 1 503 ? -25.268 0.213 -8.303 1.00 88.81 503 SER A O 1
ATOM 3890 N N . THR A 1 504 ? -23.815 1.902 -8.046 1.00 83.44 504 THR A N 1
ATOM 3891 C CA . THR A 1 504 ? -23.932 1.980 -6.594 1.00 83.44 504 THR A CA 1
ATOM 3892 C C . THR A 1 504 ? -25.252 2.600 -6.186 1.00 83.44 504 THR A C 1
ATOM 3894 O O . THR A 1 504 ? -25.965 2.008 -5.380 1.00 83.44 504 THR A O 1
ATOM 3897 N N . LEU A 1 505 ? -25.640 3.711 -6.812 1.00 86.19 505 LEU A N 1
ATOM 3898 C CA . LEU A 1 505 ? -26.940 4.340 -6.589 1.00 86.19 505 LEU A CA 1
ATOM 3899 C C . LEU A 1 505 ? -28.094 3.383 -6.921 1.00 86.19 505 LEU A C 1
ATOM 3901 O O . LEU A 1 505 ? -29.039 3.269 -6.140 1.00 86.19 505 LEU A O 1
ATOM 3905 N N . LEU A 1 506 ? -27.991 2.632 -8.023 1.00 87.44 506 LEU A N 1
ATOM 3906 C CA . LEU A 1 506 ? -28.988 1.624 -8.397 1.00 87.44 506 LEU A CA 1
ATOM 3907 C C . LEU A 1 506 ? -29.058 0.470 -7.383 1.00 87.44 506 LEU A C 1
ATOM 3909 O O . LEU A 1 506 ? -30.151 0.082 -6.976 1.00 87.44 506 LEU A O 1
ATOM 3913 N N . LYS A 1 507 ? -27.912 -0.056 -6.924 1.00 85.56 507 LYS A N 1
ATOM 3914 C CA . LYS A 1 507 ? -27.870 -1.111 -5.893 1.00 85.56 507 LYS A CA 1
ATOM 3915 C C . LYS A 1 507 ? -28.491 -0.647 -4.574 1.00 85.56 507 LYS A C 1
ATOM 3917 O O . LYS A 1 507 ? -29.288 -1.379 -3.995 1.00 85.56 507 LYS A O 1
ATOM 3922 N N . LEU A 1 508 ? -28.164 0.562 -4.114 1.00 83.38 508 LEU A N 1
ATOM 3923 C CA . LEU A 1 508 ? -28.726 1.116 -2.879 1.00 83.38 508 LEU A CA 1
ATOM 3924 C C . LEU A 1 508 ? -30.239 1.336 -2.990 1.00 83.38 508 LEU A C 1
ATOM 3926 O O . LEU A 1 508 ? -30.961 1.039 -2.042 1.00 83.38 508 LEU A O 1
ATOM 3930 N N . ALA A 1 509 ? -30.726 1.781 -4.152 1.00 84.56 509 ALA A N 1
ATOM 3931 C CA . ALA A 1 509 ? -32.156 1.927 -4.408 1.00 84.56 509 ALA A CA 1
ATOM 3932 C C . ALA A 1 509 ? -32.905 0.588 -4.361 1.00 84.56 509 ALA A C 1
ATOM 3934 O O . ALA A 1 509 ? -33.987 0.518 -3.784 1.00 84.56 509 ALA A O 1
ATOM 3935 N N . LEU A 1 510 ? -32.325 -0.475 -4.931 1.00 83.75 510 LEU A N 1
ATOM 3936 C CA . LEU A 1 510 ? -32.906 -1.821 -4.889 1.00 83.75 510 LEU A CA 1
ATOM 3937 C C . LEU A 1 510 ? -32.966 -2.370 -3.459 1.00 83.75 510 LEU A C 1
ATOM 3939 O O . LEU A 1 510 ? -33.983 -2.928 -3.057 1.00 83.75 510 LEU A O 1
ATOM 3943 N N . LEU A 1 511 ? -31.906 -2.172 -2.672 1.00 81.06 511 LEU A N 1
ATOM 3944 C CA . LEU A 1 511 ? -31.873 -2.603 -1.272 1.00 81.06 511 LEU A CA 1
ATOM 3945 C C . LEU A 1 511 ? -32.866 -1.820 -0.400 1.00 81.06 511 LEU A C 1
ATOM 3947 O O . LEU A 1 511 ? -33.486 -2.396 0.487 1.00 81.06 511 LEU A O 1
ATOM 3951 N N . ALA A 1 512 ? -33.070 -0.530 -0.674 1.00 80.50 512 ALA A N 1
ATOM 3952 C CA . ALA A 1 512 ? -34.043 0.292 0.045 1.00 80.50 512 ALA A CA 1
ATOM 3953 C C . ALA A 1 512 ? -35.505 -0.123 -0.214 1.00 80.50 512 ALA A C 1
ATOM 3955 O O . ALA A 1 512 ? -36.339 0.007 0.681 1.00 80.50 512 ALA A O 1
ATOM 3956 N N . GLN A 1 513 ? -35.820 -0.666 -1.399 1.00 72.50 513 GLN A N 1
ATOM 3957 C CA . GLN A 1 513 ? -37.165 -1.175 -1.711 1.00 72.50 513 GLN A CA 1
ATOM 3958 C C . GLN A 1 513 ? -37.552 -2.393 -0.862 1.00 72.50 513 GLN A C 1
ATOM 3960 O O . GLN A 1 513 ? -38.727 -2.548 -0.535 1.00 72.50 513 GLN A O 1
ATOM 3965 N N . GLY A 1 514 ? -36.580 -3.233 -0.487 1.00 64.50 514 GLY A N 1
ATOM 3966 C CA . GLY A 1 514 ? -36.810 -4.382 0.396 1.00 64.50 514 GLY A CA 1
ATOM 3967 C C . GLY A 1 514 ? -37.170 -3.987 1.831 1.00 64.50 514 GLY A C 1
ATOM 3968 O O . GLY A 1 514 ? -37.939 -4.690 2.479 1.00 64.50 514 GLY A O 1
ATOM 3969 N N . ASP A 1 515 ? -36.681 -2.829 2.286 1.00 62.06 515 ASP A N 1
ATOM 3970 C CA . ASP A 1 515 ? -36.809 -2.364 3.673 1.00 62.06 515 ASP A CA 1
ATOM 3971 C C . ASP A 1 515 ? -37.910 -1.298 3.872 1.00 62.06 515 ASP A C 1
ATOM 3973 O O . ASP A 1 515 ? -38.100 -0.799 4.980 1.00 62.06 515 ASP A O 1
ATOM 3977 N N . GLY A 1 516 ? -38.663 -0.950 2.817 1.00 61.62 516 GLY A N 1
ATOM 3978 C CA . GLY A 1 516 ? -39.720 0.074 2.866 1.00 61.62 516 GLY A CA 1
ATOM 3979 C C . GLY A 1 516 ? -39.200 1.516 2.962 1.00 61.62 516 GLY A C 1
ATOM 3980 O O . GLY A 1 516 ? -39.928 2.413 3.391 1.00 61.62 516 GLY A O 1
ATOM 3981 N N . ASP A 1 517 ? -37.943 1.737 2.579 1.00 67.25 517 ASP A N 1
ATOM 3982 C CA . ASP A 1 517 ? -37.243 3.015 2.686 1.00 67.25 517 ASP A CA 1
ATOM 3983 C C . ASP A 1 517 ? -37.440 3.913 1.444 1.00 67.25 517 ASP A C 1
ATOM 3985 O O . ASP A 1 517 ? -38.055 3.538 0.444 1.00 67.25 517 ASP A O 1
ATOM 3989 N N . ILE A 1 518 ? -36.914 5.142 1.509 1.00 67.56 518 ILE A N 1
ATOM 3990 C CA . ILE A 1 518 ? -36.990 6.150 0.440 1.00 67.56 518 ILE A CA 1
ATOM 3991 C C . ILE A 1 518 ? -36.293 5.624 -0.821 1.00 67.56 518 ILE A C 1
ATOM 3993 O O . ILE A 1 518 ? -35.074 5.479 -0.847 1.00 67.56 518 ILE A O 1
ATOM 3997 N N . GLY A 1 519 ? -37.066 5.350 -1.871 1.00 70.56 519 GLY A N 1
ATOM 3998 C CA . GLY A 1 519 ? -36.554 4.916 -3.171 1.00 70.56 519 GLY A CA 1
ATOM 3999 C C . GLY A 1 519 ? -36.161 6.073 -4.095 1.00 70.56 519 GLY A C 1
ATOM 4000 O O . GLY A 1 519 ? -36.561 7.220 -3.904 1.00 70.56 519 GLY A O 1
ATOM 4001 N N . ILE A 1 520 ? -35.406 5.754 -5.149 1.00 79.62 520 ILE A N 1
ATOM 4002 C CA . ILE A 1 520 ? -35.107 6.692 -6.242 1.00 79.62 520 ILE A CA 1
ATOM 4003 C C . ILE A 1 520 ? -36.321 6.794 -7.181 1.00 79.62 520 ILE A C 1
ATOM 4005 O O . ILE A 1 520 ? -37.005 5.803 -7.441 1.00 79.62 520 ILE A O 1
ATOM 4009 N N . ASN A 1 521 ? -36.575 7.990 -7.724 1.00 82.19 521 ASN A N 1
ATOM 4010 C CA . ASN A 1 521 ? -37.606 8.209 -8.742 1.00 82.19 521 ASN A CA 1
ATOM 4011 C C . ASN A 1 521 ? -37.358 7.305 -9.978 1.00 82.19 521 ASN A C 1
ATOM 4013 O O . ASN A 1 521 ? -36.239 7.304 -10.498 1.00 82.19 521 ASN A O 1
ATOM 4017 N N . PRO A 1 522 ? -38.371 6.582 -10.499 1.00 82.38 522 PRO A N 1
ATOM 4018 C CA . PRO A 1 522 ? -38.206 5.666 -11.633 1.00 82.38 522 PRO A CA 1
ATOM 4019 C C . PRO A 1 522 ? -37.606 6.328 -12.881 1.00 82.38 522 PRO A C 1
ATOM 4021 O O . PRO A 1 522 ? -36.790 5.714 -13.563 1.00 82.38 522 PRO A O 1
ATOM 4024 N N . THR A 1 523 ? -37.930 7.594 -13.157 1.00 85.00 523 THR A N 1
ATOM 4025 C CA . THR A 1 523 ? -37.360 8.335 -14.295 1.00 85.00 523 THR A CA 1
ATOM 4026 C C . THR A 1 523 ? -35.855 8.554 -14.129 1.00 85.00 523 THR A C 1
ATOM 4028 O O . THR A 1 523 ? -35.095 8.440 -15.087 1.00 85.00 523 THR A O 1
ATOM 4031 N N . MET A 1 524 ? -35.406 8.826 -12.900 1.00 84.94 524 MET A N 1
ATOM 4032 C CA . MET A 1 524 ? -33.983 8.967 -12.580 1.00 84.94 524 MET A CA 1
ATOM 4033 C C . MET A 1 524 ? -33.267 7.614 -12.635 1.00 84.94 524 MET A C 1
ATOM 4035 O O . MET A 1 524 ? -32.152 7.541 -13.142 1.00 84.94 524 MET A O 1
ATOM 4039 N N . ALA A 1 525 ? -33.912 6.540 -12.173 1.00 85.38 525 ALA A N 1
ATOM 4040 C CA . ALA A 1 525 ? -33.358 5.191 -12.261 1.00 85.38 525 ALA A CA 1
ATOM 4041 C C . ALA A 1 525 ? -33.128 4.760 -13.721 1.00 85.38 525 ALA A C 1
ATOM 4043 O O . ALA A 1 525 ? -32.047 4.273 -14.041 1.00 85.38 525 ALA A O 1
ATOM 4044 N N . LEU A 1 526 ? -34.091 5.008 -14.618 1.00 87.25 526 LEU A N 1
ATOM 4045 C CA . LEU A 1 526 ? -33.934 4.742 -16.054 1.00 87.25 526 LEU A CA 1
ATOM 4046 C C . LEU A 1 526 ? -32.782 5.555 -16.661 1.00 87.25 526 LEU A C 1
ATOM 4048 O O . LEU A 1 526 ? -31.919 4.986 -17.324 1.00 87.25 526 LEU A O 1
ATOM 4052 N N . ALA A 1 527 ? -32.702 6.852 -16.350 1.00 87.88 527 ALA A N 1
ATOM 4053 C CA . ALA A 1 527 ? -31.609 7.699 -16.823 1.00 87.88 527 ALA A CA 1
ATOM 4054 C C . ALA A 1 527 ? -30.227 7.207 -16.343 1.00 87.88 527 ALA A C 1
ATOM 4056 O O . ALA A 1 527 ? -29.260 7.258 -17.101 1.00 87.88 527 ALA A O 1
ATOM 4057 N N . LEU A 1 528 ? -30.120 6.698 -15.108 1.00 89.31 528 LEU A N 1
ATOM 4058 C CA . LEU A 1 528 ? -28.881 6.112 -14.580 1.00 89.31 528 LEU A CA 1
ATOM 4059 C C . LEU A 1 528 ? -28.512 4.791 -15.268 1.00 89.31 528 LEU A C 1
ATOM 4061 O O . LEU A 1 528 ? -27.326 4.555 -15.502 1.00 89.31 528 LEU A O 1
ATOM 4065 N N . ILE A 1 529 ? -29.497 3.953 -15.613 1.00 90.12 529 ILE A N 1
ATOM 4066 C CA . ILE A 1 529 ? -29.286 2.699 -16.356 1.00 90.12 529 ILE A CA 1
ATOM 4067 C C . ILE A 1 529 ? -28.757 2.998 -17.762 1.00 90.12 529 ILE A C 1
ATOM 4069 O O . ILE A 1 529 ? -27.717 2.462 -18.151 1.00 90.12 529 ILE A O 1
ATOM 4073 N N . ASP A 1 530 ? -29.414 3.901 -18.492 1.00 90.06 530 ASP A N 1
ATOM 4074 C CA . ASP A 1 530 ? -28.982 4.315 -19.833 1.00 90.06 530 ASP A CA 1
ATOM 4075 C C . ASP A 1 530 ? -27.573 4.919 -19.787 1.00 90.06 530 ASP A C 1
ATOM 4077 O O . ASP A 1 530 ? -26.708 4.617 -20.618 1.00 90.06 530 ASP A O 1
ATOM 4081 N N . LYS A 1 531 ? -27.302 5.721 -18.750 1.00 90.19 531 LYS A N 1
ATOM 4082 C CA . LYS A 1 531 ? -25.983 6.299 -18.516 1.00 90.19 531 LYS A CA 1
ATOM 4083 C C . LYS A 1 531 ? -24.921 5.235 -18.260 1.00 90.19 531 LYS A C 1
ATOM 4085 O O . LYS A 1 531 ? -23.840 5.307 -18.841 1.00 90.19 531 LYS A O 1
ATOM 4090 N N . GLN A 1 532 ? -25.217 4.249 -17.416 1.00 91.12 532 GLN A N 1
ATOM 4091 C CA . GLN A 1 532 ? -24.304 3.151 -17.107 1.00 91.12 532 GLN A CA 1
ATOM 4092 C C . GLN A 1 532 ? -23.974 2.332 -18.360 1.00 91.12 532 GLN A C 1
ATOM 4094 O O . GLN A 1 532 ? -22.808 2.003 -18.586 1.00 91.12 532 GLN A O 1
ATOM 4099 N N . ALA A 1 533 ? -24.976 2.039 -19.194 1.00 88.88 533 ALA A N 1
ATOM 4100 C CA . ALA A 1 533 ? -24.780 1.334 -20.456 1.00 88.88 533 ALA A CA 1
ATOM 4101 C C . ALA A 1 533 ? -23.837 2.112 -21.388 1.00 88.88 533 ALA A C 1
ATOM 4103 O O . ALA A 1 533 ? -22.860 1.546 -21.878 1.00 88.88 533 ALA A O 1
ATOM 4104 N N . MET A 1 534 ? -24.062 3.420 -21.558 1.00 91.25 534 MET A N 1
ATOM 4105 C CA . MET A 1 534 ? -23.188 4.281 -22.362 1.00 91.25 534 MET A CA 1
ATOM 4106 C C . MET A 1 534 ? -21.745 4.284 -21.834 1.00 91.25 534 MET A C 1
ATOM 4108 O O . MET A 1 534 ? -20.815 4.019 -22.596 1.00 91.25 534 MET A O 1
ATOM 4112 N N . LEU A 1 535 ? -21.539 4.500 -20.532 1.00 88.12 535 LEU A N 1
ATOM 4113 C CA . LEU A 1 535 ? -20.193 4.533 -19.947 1.00 88.12 535 LEU A CA 1
ATOM 4114 C C . LEU A 1 535 ? -19.463 3.188 -20.112 1.00 88.12 535 LEU A C 1
ATOM 4116 O O . LEU A 1 535 ? -18.285 3.168 -20.462 1.00 88.12 535 LEU A O 1
ATOM 4120 N N . ASN A 1 536 ? -20.159 2.058 -19.964 1.00 86.31 536 ASN A N 1
ATOM 4121 C CA . ASN A 1 536 ? -19.568 0.735 -20.181 1.00 86.31 536 ASN A CA 1
ATOM 4122 C C . ASN A 1 536 ? -19.119 0.507 -21.635 1.00 86.31 536 ASN A C 1
ATOM 4124 O O . ASN A 1 536 ? -18.067 -0.098 -21.854 1.00 86.31 536 ASN A O 1
ATOM 4128 N N . THR A 1 537 ? -19.852 1.023 -22.631 1.00 85.44 537 THR A N 1
ATOM 4129 C CA . THR A 1 537 ? -19.400 0.951 -24.038 1.00 85.44 537 THR A CA 1
ATOM 4130 C C . THR A 1 537 ? -18.103 1.729 -24.264 1.00 85.44 537 THR A C 1
ATOM 4132 O O . THR A 1 537 ? -17.211 1.271 -24.977 1.00 85.44 537 THR A O 1
ATOM 4135 N N . VAL A 1 538 ? -17.951 2.867 -23.585 1.00 83.56 538 VAL A N 1
ATOM 4136 C CA . VAL A 1 538 ? -16.748 3.704 -23.644 1.00 83.56 538 VAL A CA 1
ATOM 4137 C C . VAL A 1 538 ? -15.568 3.006 -22.965 1.00 83.56 538 VAL A C 1
ATOM 4139 O O . VAL A 1 538 ? -14.484 2.957 -23.542 1.00 83.56 538 VAL A O 1
ATOM 4142 N N . ILE A 1 539 ? -15.765 2.375 -21.802 1.00 81.56 539 ILE A N 1
ATOM 4143 C CA . ILE A 1 539 ? -14.721 1.578 -21.125 1.00 81.56 539 ILE A CA 1
ATOM 4144 C C . ILE A 1 539 ? -14.207 0.460 -22.039 1.00 81.56 539 ILE A C 1
ATOM 4146 O O . ILE A 1 539 ? -12.993 0.270 -22.152 1.00 81.56 539 ILE A O 1
ATOM 4150 N N . ALA A 1 540 ? -15.109 -0.240 -22.734 1.00 78.44 540 ALA A N 1
ATOM 4151 C CA . ALA A 1 540 ? -14.746 -1.291 -23.684 1.00 78.44 540 ALA A CA 1
ATOM 4152 C C . ALA A 1 540 ? -13.920 -0.761 -24.874 1.00 78.44 540 ALA A C 1
ATOM 4154 O O . ALA A 1 540 ? -13.068 -1.472 -25.396 1.00 78.44 540 ALA A O 1
ATOM 4155 N N . SER A 1 541 ? -14.134 0.493 -25.286 1.00 74.00 541 SER A N 1
ATOM 4156 C CA . SER A 1 541 ? -13.338 1.143 -26.340 1.00 74.00 541 SER A CA 1
ATOM 4157 C C . SER A 1 541 ? -11.982 1.683 -25.858 1.00 74.00 541 SER A C 1
ATOM 4159 O O . SER A 1 541 ? -11.036 1.757 -26.637 1.00 74.00 541 SER A O 1
ATOM 4161 N N . LEU A 1 542 ? -11.871 2.037 -24.571 1.00 69.69 542 LEU A N 1
ATOM 4162 C CA . LEU A 1 542 ? -10.643 2.543 -23.940 1.00 69.69 542 LEU A CA 1
ATOM 4163 C C . LEU A 1 542 ? -9.726 1.424 -23.430 1.00 69.69 542 LEU A C 1
ATOM 4165 O O . LEU A 1 542 ? -8.546 1.653 -23.161 1.00 69.69 542 LEU A O 1
ATOM 4169 N N . THR A 1 543 ? -10.251 0.211 -23.271 1.00 61.31 543 THR A N 1
ATOM 4170 C CA . THR A 1 543 ? -9.437 -0.971 -23.002 1.00 61.31 543 THR A CA 1
ATOM 4171 C C . THR A 1 543 ? -8.779 -1.397 -24.305 1.00 61.31 543 THR A C 1
ATOM 4173 O O . THR A 1 543 ? -9.451 -1.774 -25.261 1.00 61.31 543 THR A O 1
ATOM 4176 N N . HIS A 1 544 ? -7.449 -1.300 -24.365 1.00 49.62 544 HIS A N 1
ATOM 4177 C CA . HIS A 1 544 ? -6.689 -1.780 -25.512 1.00 49.62 544 HIS A CA 1
ATOM 4178 C C . HIS A 1 544 ? -7.141 -3.205 -25.869 1.00 49.62 544 HIS A C 1
ATOM 4180 O O . HIS A 1 544 ? -6.972 -4.131 -25.073 1.00 49.62 544 HIS A O 1
ATOM 4186 N N . ARG A 1 545 ? -7.624 -3.408 -27.104 1.00 37.28 545 ARG A N 1
ATOM 4187 C CA . ARG A 1 545 ? -7.263 -4.639 -27.807 1.00 37.28 545 ARG A CA 1
ATOM 4188 C C . ARG A 1 545 ? -5.748 -4.612 -27.839 1.00 37.28 545 ARG A C 1
ATOM 4190 O O . ARG A 1 545 ? -5.172 -3.728 -28.470 1.00 37.28 545 ARG A O 1
ATOM 4197 N N . HIS A 1 546 ? -5.135 -5.524 -27.092 1.00 36.28 546 HIS A N 1
ATOM 4198 C CA . HIS A 1 546 ? -3.728 -5.838 -27.250 1.00 36.28 546 HIS A CA 1
ATOM 4199 C C . HIS A 1 546 ? -3.429 -5.837 -28.758 1.00 36.28 546 HIS A C 1
ATOM 4201 O O . HIS A 1 546 ? -4.076 -6.611 -29.475 1.00 36.28 546 HIS A O 1
ATOM 4207 N N . PRO A 1 547 ? -2.505 -5.005 -29.285 1.00 32.91 547 PRO A N 1
ATOM 4208 C CA . PRO A 1 547 ? -1.790 -5.479 -30.453 1.00 32.91 547 PRO A CA 1
ATOM 4209 C C . PRO A 1 547 ? -1.237 -6.816 -29.991 1.00 32.91 547 PRO A C 1
ATOM 4211 O O . PRO A 1 547 ? -0.630 -6.870 -28.921 1.00 32.91 547 PRO A O 1
ATOM 4214 N N . SER A 1 548 ? -1.610 -7.881 -30.689 1.00 30.86 548 SER A N 1
ATOM 4215 C CA . SER A 1 548 ? -1.159 -9.238 -30.442 1.00 30.86 548 SER A CA 1
ATOM 4216 C C . SER A 1 548 ? 0.339 -9.175 -30.184 1.00 30.86 548 SER A C 1
ATOM 4218 O O . SER A 1 548 ? 1.127 -9.062 -31.120 1.00 30.86 548 SER A O 1
ATOM 4220 N N . PHE A 1 549 ? 0.727 -9.130 -28.909 1.00 35.16 549 PHE A N 1
ATOM 4221 C CA . PHE A 1 549 ? 2.112 -9.296 -28.549 1.00 35.16 549 PHE A CA 1
ATOM 4222 C C . PHE A 1 549 ? 2.385 -10.715 -28.995 1.00 35.16 549 PHE A C 1
ATOM 4224 O O . PHE A 1 549 ? 1.578 -11.612 -28.714 1.00 35.16 549 PHE A O 1
ATOM 4231 N N . MET A 1 550 ? 3.437 -10.858 -29.797 1.00 35.28 550 MET A N 1
ATOM 4232 C CA . MET A 1 550 ? 3.957 -12.145 -30.227 1.00 35.28 550 MET A CA 1
ATOM 4233 C C . MET A 1 550 ? 3.782 -13.135 -29.073 1.00 35.28 550 MET A C 1
ATOM 4235 O O . MET A 1 550 ? 4.112 -12.760 -27.939 1.00 35.28 550 MET A O 1
ATOM 4239 N N . PRO A 1 551 ? 3.176 -14.315 -29.320 1.00 29.72 551 PRO A N 1
ATOM 4240 C CA . PRO A 1 551 ? 2.966 -15.301 -28.269 1.00 29.72 551 PRO A CA 1
ATOM 4241 C C . PRO A 1 551 ? 4.262 -15.410 -27.480 1.00 29.72 551 PRO A C 1
ATOM 4243 O O . PRO A 1 551 ? 5.331 -15.426 -28.098 1.00 29.72 551 PRO A O 1
ATOM 4246 N N . ALA A 1 552 ? 4.137 -15.354 -26.147 1.00 34.16 552 ALA A N 1
ATOM 4247 C CA . ALA A 1 552 ? 5.240 -15.473 -25.205 1.00 34.16 552 ALA A CA 1
ATOM 4248 C C . ALA A 1 552 ? 6.281 -16.402 -25.816 1.00 34.16 552 ALA A C 1
ATOM 4250 O O . ALA A 1 552 ? 5.922 -17.538 -26.126 1.00 34.16 552 ALA A O 1
ATOM 4251 N N . LYS A 1 553 ? 7.488 -15.878 -26.101 1.00 38.38 553 LYS A N 1
ATOM 4252 C CA . LYS A 1 553 ? 8.599 -16.675 -26.629 1.00 38.38 553 LYS A CA 1
ATOM 4253 C C . LYS A 1 553 ? 8.583 -17.960 -25.828 1.00 38.38 553 LYS A C 1
ATOM 4255 O O . LYS A 1 553 ? 8.776 -17.900 -24.612 1.00 38.38 553 LYS A O 1
ATOM 4260 N N . ASP A 1 554 ? 8.225 -19.052 -26.508 1.00 32.09 554 ASP A N 1
ATOM 4261 C CA . ASP A 1 554 ? 8.052 -20.354 -25.894 1.00 32.09 554 ASP A CA 1
ATOM 4262 C C . ASP A 1 554 ? 9.231 -20.548 -24.959 1.00 32.09 554 ASP A C 1
ATOM 4264 O O . ASP A 1 554 ? 10.388 -20.349 -25.355 1.00 32.09 554 ASP A O 1
ATOM 4268 N N . SER A 1 555 ? 8.908 -20.838 -23.701 1.00 32.97 555 SER A N 1
ATOM 4269 C CA . SER A 1 555 ? 9.853 -21.215 -22.664 1.00 32.97 555 SER A CA 1
ATOM 4270 C C . SER A 1 555 ? 10.910 -22.068 -23.341 1.00 32.97 555 SER A C 1
ATOM 4272 O O . SER A 1 555 ? 10.568 -23.119 -23.885 1.00 32.97 555 SER A O 1
ATOM 4274 N N . ARG A 1 556 ? 12.150 -21.567 -23.429 1.00 34.50 556 ARG A N 1
ATOM 4275 C CA . ARG A 1 556 ? 13.239 -22.257 -24.121 1.00 34.50 556 ARG A CA 1
ATOM 4276 C C . ARG A 1 556 ? 13.401 -23.618 -23.455 1.00 34.50 556 ARG A C 1
ATOM 4278 O O . ARG A 1 556 ? 14.080 -23.743 -22.440 1.00 34.50 556 ARG A O 1
ATOM 4285 N N . SER A 1 557 ? 12.720 -24.620 -24.009 1.00 28.56 557 SER A N 1
ATOM 4286 C CA . SER A 1 557 ? 12.828 -26.005 -23.600 1.00 28.56 557 SER A CA 1
ATOM 4287 C C . SER A 1 557 ? 14.267 -26.390 -23.869 1.00 28.56 557 SER A C 1
ATOM 4289 O O . SER A 1 557 ? 14.703 -26.509 -25.014 1.00 28.56 557 SER A O 1
ATOM 4291 N N . LEU A 1 558 ? 15.018 -26.542 -22.786 1.00 37.59 558 LEU A N 1
ATOM 4292 C CA . LEU A 1 558 ? 16.428 -26.908 -22.788 1.00 37.59 558 LEU A CA 1
ATOM 4293 C C . LEU A 1 558 ? 16.649 -28.356 -23.278 1.00 37.59 558 LEU A C 1
ATOM 4295 O O . LEU A 1 558 ? 17.781 -28.824 -23.346 1.00 37.59 558 LEU A O 1
ATOM 4299 N N . LEU A 1 559 ? 15.574 -29.070 -23.634 1.00 32.97 559 LEU A N 1
ATOM 4300 C CA . LEU A 1 559 ? 15.585 -30.447 -24.104 1.00 32.97 559 LEU A CA 1
ATOM 4301 C C . LEU A 1 559 ? 14.898 -30.554 -25.474 1.00 32.97 559 LEU A C 1
ATOM 4303 O O . LEU A 1 559 ? 13.685 -30.688 -25.595 1.00 32.97 559 LEU A O 1
ATOM 4307 N N . GLN A 1 560 ? 15.746 -30.499 -26.501 1.00 43.94 560 GLN A N 1
ATOM 4308 C CA . GLN A 1 560 ? 15.756 -31.412 -27.645 1.00 43.94 560 GLN A CA 1
ATOM 4309 C C . GLN A 1 560 ? 14.411 -31.660 -28.354 1.00 43.94 560 GLN A C 1
ATOM 4311 O O . GLN A 1 560 ? 13.688 -32.609 -28.064 1.00 43.94 560 GLN A O 1
ATOM 4316 N N . GLN A 1 561 ? 14.156 -30.889 -29.413 1.00 36.66 561 GLN A N 1
ATOM 4317 C CA . GLN A 1 561 ? 13.221 -31.295 -30.468 1.00 36.66 561 GLN A CA 1
ATOM 4318 C C . GLN A 1 561 ? 13.787 -31.041 -31.872 1.00 36.66 561 GLN A C 1
ATOM 4320 O O . GLN A 1 561 ? 13.093 -30.640 -32.801 1.00 36.66 561 GLN A O 1
ATOM 4325 N N . THR A 1 562 ? 15.078 -31.314 -32.061 1.00 38.59 562 THR A N 1
ATOM 4326 C CA . THR A 1 562 ? 15.583 -31.656 -33.389 1.00 38.59 562 THR A CA 1
ATOM 4327 C C . THR A 1 562 ? 15.205 -33.110 -33.658 1.00 38.59 562 THR A C 1
ATOM 4329 O O . THR A 1 562 ? 15.600 -34.004 -32.915 1.00 38.59 562 THR A O 1
ATOM 4332 N N . SER A 1 563 ? 14.490 -33.356 -34.758 1.00 36.78 563 SER A N 1
ATOM 4333 C CA . SER A 1 563 ? 14.206 -34.687 -35.336 1.00 36.78 563 SER A CA 1
ATOM 4334 C C . SER A 1 563 ? 12.871 -35.341 -34.952 1.00 36.78 563 SER A C 1
ATOM 4336 O O . SER A 1 563 ? 12.816 -36.433 -34.394 1.00 36.78 563 SER A O 1
ATOM 4338 N N . THR A 1 564 ? 11.753 -34.754 -35.377 1.00 34.88 564 THR A N 1
ATOM 4339 C CA . THR A 1 564 ? 10.597 -35.576 -35.776 1.00 34.88 564 THR A CA 1
ATOM 4340 C C . THR A 1 564 ? 9.910 -34.911 -36.968 1.00 34.88 564 THR A C 1
ATOM 4342 O O . THR A 1 564 ? 9.320 -33.844 -36.796 1.00 34.88 564 THR A O 1
ATOM 4345 N N . PRO A 1 565 ? 9.989 -35.465 -38.196 1.00 42.66 565 PRO A N 1
ATOM 4346 C CA . PRO A 1 565 ? 9.197 -34.948 -39.300 1.00 42.66 565 PRO A CA 1
ATOM 4347 C C . PRO A 1 565 ? 7.734 -35.269 -38.990 1.00 42.66 565 PRO A C 1
ATOM 4349 O O . PRO A 1 565 ? 7.307 -36.423 -39.044 1.00 42.66 565 PRO A O 1
ATOM 4352 N N . ARG A 1 566 ? 6.972 -34.248 -38.586 1.00 40.84 566 ARG A N 1
ATOM 4353 C CA . ARG A 1 566 ? 5.529 -34.372 -38.377 1.00 40.84 566 ARG A CA 1
ATOM 4354 C C . ARG A 1 566 ? 4.926 -34.790 -39.715 1.00 40.84 566 ARG A C 1
ATOM 4356 O O .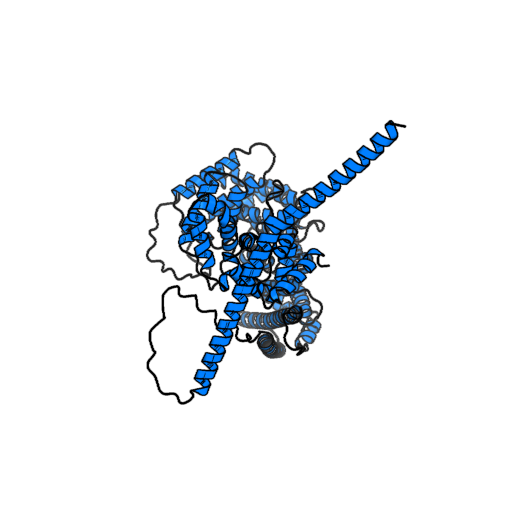 ARG A 1 566 ? 5.145 -34.117 -40.722 1.00 40.84 566 ARG A O 1
ATOM 4363 N N . ALA A 1 567 ? 4.254 -35.938 -39.710 1.00 43.06 567 ALA A N 1
ATOM 4364 C CA . ALA A 1 567 ? 3.641 -36.544 -40.878 1.00 43.06 567 ALA A CA 1
ATOM 4365 C C . ALA A 1 567 ? 2.915 -35.486 -41.719 1.00 43.06 567 ALA A C 1
ATOM 4367 O O . ALA A 1 567 ? 2.114 -34.711 -41.191 1.00 43.06 567 ALA A O 1
ATOM 4368 N N . LEU A 1 568 ? 3.237 -35.463 -43.015 1.00 48.03 568 LEU A N 1
ATOM 4369 C CA . LEU A 1 568 ? 2.527 -34.698 -44.028 1.00 48.03 568 LEU A CA 1
ATOM 4370 C C . LEU A 1 568 ? 1.032 -35.014 -43.924 1.00 48.03 568 LEU A C 1
ATOM 4372 O O . LEU A 1 568 ? 0.583 -36.060 -44.383 1.00 48.03 568 LEU A O 1
ATOM 4376 N N . GLN A 1 569 ? 0.269 -34.099 -43.335 1.00 44.94 569 GLN A N 1
ATOM 4377 C CA . GLN A 1 569 ? -1.142 -33.975 -43.646 1.00 44.94 569 GLN A CA 1
ATOM 4378 C C . GLN A 1 569 ? -1.295 -32.891 -44.704 1.00 44.94 569 GLN A C 1
ATOM 4380 O O . GLN A 1 569 ? -0.883 -31.743 -44.535 1.00 44.94 569 GLN A O 1
ATOM 4385 N N . GLU A 1 570 ? -1.841 -33.344 -45.823 1.00 50.44 570 GLU A N 1
ATOM 4386 C CA . GLU A 1 570 ? -2.283 -32.617 -47.000 1.00 50.44 570 GLU A CA 1
ATOM 4387 C C . GLU A 1 570 ? -2.830 -31.223 -46.664 1.00 50.44 570 GLU A C 1
ATOM 4389 O O . GLU A 1 570 ? -3.886 -31.078 -46.051 1.00 50.44 570 GLU A O 1
ATOM 4394 N N . ASN A 1 571 ? -2.134 -30.172 -47.105 1.00 46.75 571 ASN A N 1
ATOM 4395 C CA . ASN A 1 571 ? -2.782 -28.889 -47.351 1.00 46.75 571 ASN A CA 1
ATOM 4396 C C . ASN A 1 571 ? -2.014 -28.073 -48.404 1.00 46.75 571 ASN A C 1
ATOM 4398 O O . ASN A 1 571 ? -0.856 -27.699 -48.225 1.00 46.75 571 ASN A O 1
ATOM 4402 N N . ASN A 1 572 ? -2.688 -27.817 -49.525 1.00 50.66 572 ASN A N 1
ATOM 4403 C CA . ASN A 1 572 ? -2.180 -27.365 -50.827 1.00 50.66 572 ASN A CA 1
ATOM 4404 C C . ASN A 1 572 ? -1.638 -25.921 -50.904 1.00 50.66 572 ASN A C 1
ATOM 4406 O O . ASN A 1 572 ? -1.763 -25.272 -51.937 1.00 50.66 572 ASN A O 1
ATOM 4410 N N . ASN A 1 573 ? -0.994 -25.387 -49.866 1.00 65.25 573 ASN A N 1
ATOM 4411 C CA . ASN A 1 573 ? -0.432 -24.034 -49.923 1.00 65.25 573 ASN A CA 1
ATOM 4412 C C . ASN A 1 573 ? 1.030 -23.990 -49.477 1.00 65.25 573 ASN A C 1
ATOM 4414 O O . ASN A 1 573 ? 1.385 -23.373 -48.473 1.00 65.25 573 ASN A O 1
ATOM 4418 N N . TRP A 1 574 ? 1.906 -24.579 -50.297 1.00 70.75 574 TRP A N 1
ATOM 4419 C CA . TRP A 1 574 ? 3.363 -24.464 -50.155 1.00 70.75 574 TRP A CA 1
ATOM 4420 C C . TRP A 1 574 ? 3.834 -23.002 -50.096 1.00 70.75 574 TRP A C 1
ATOM 4422 O O . TRP A 1 574 ? 4.816 -22.717 -49.427 1.00 70.75 574 TRP A O 1
ATOM 4432 N N . LYS A 1 575 ? 3.108 -22.059 -50.720 1.00 72.56 575 LYS A N 1
ATOM 4433 C CA . LYS A 1 575 ? 3.374 -20.615 -50.607 1.00 72.56 575 LYS A CA 1
ATOM 4434 C C . LYS A 1 575 ? 3.154 -20.082 -49.191 1.00 72.56 575 LYS A C 1
ATOM 4436 O O . LYS A 1 575 ? 3.936 -19.264 -48.731 1.00 72.56 575 LYS A O 1
ATOM 4441 N N . VAL A 1 576 ? 2.121 -20.556 -48.491 1.00 74.75 576 VAL A N 1
ATOM 4442 C CA . VAL A 1 576 ? 1.847 -20.164 -47.098 1.00 74.75 576 VAL A CA 1
ATOM 4443 C C . VAL A 1 576 ? 2.862 -20.812 -46.160 1.00 74.75 576 VAL A C 1
ATOM 4445 O O . VAL A 1 576 ? 3.346 -20.151 -45.251 1.00 74.75 576 VAL A O 1
ATOM 4448 N N . LEU A 1 577 ? 3.237 -22.071 -46.406 1.00 75.31 577 LEU A N 1
ATOM 4449 C CA . LEU A 1 577 ? 4.307 -22.740 -45.657 1.00 75.31 577 LEU A CA 1
ATOM 4450 C C . LEU A 1 577 ? 5.665 -22.060 -45.871 1.00 75.31 577 LEU A C 1
ATOM 4452 O O . LEU A 1 577 ? 6.360 -21.786 -44.901 1.00 75.31 577 LEU A O 1
ATOM 4456 N N . LEU A 1 578 ? 6.012 -21.721 -47.115 1.00 68.44 578 LEU A N 1
ATOM 4457 C CA . LEU A 1 578 ? 7.241 -21.004 -47.448 1.00 68.44 578 LEU A CA 1
ATOM 4458 C C . LEU A 1 578 ? 7.239 -19.590 -46.864 1.00 68.44 578 LEU A C 1
ATOM 4460 O O . LEU A 1 578 ? 8.249 -19.170 -46.320 1.00 68.44 578 LEU A O 1
ATOM 4464 N N . SER A 1 579 ? 6.114 -18.871 -46.925 1.00 75.94 579 SER A N 1
ATOM 4465 C CA . SER A 1 579 ? 5.982 -17.551 -46.300 1.00 75.94 579 SER A CA 1
ATOM 4466 C C . SER A 1 579 ? 6.148 -17.628 -44.784 1.00 75.94 579 SER A C 1
ATOM 4468 O O . SER A 1 579 ? 6.840 -16.789 -44.222 1.00 75.94 579 SER A O 1
ATOM 4470 N N . LYS A 1 580 ? 5.557 -18.635 -44.126 1.00 77.88 580 LYS A N 1
ATOM 4471 C CA . LYS A 1 580 ? 5.729 -18.859 -42.684 1.00 77.88 580 LYS A CA 1
ATOM 4472 C C . LYS A 1 580 ? 7.168 -19.223 -42.332 1.00 77.88 580 LYS A C 1
ATOM 4474 O O . LYS A 1 580 ? 7.686 -18.713 -41.352 1.00 77.88 580 LYS A O 1
ATOM 4479 N N . GLU A 1 581 ? 7.825 -20.059 -43.131 1.00 75.69 581 GLU A N 1
ATOM 4480 C CA . GLU A 1 581 ? 9.219 -20.449 -42.894 1.00 75.69 581 GLU A CA 1
ATOM 4481 C C . GLU A 1 581 ? 10.201 -19.301 -43.175 1.00 75.69 581 GLU A C 1
ATOM 4483 O O . GLU A 1 581 ? 11.169 -19.135 -42.442 1.00 75.69 581 GLU A O 1
ATOM 4488 N N . LEU A 1 582 ? 9.952 -18.472 -44.196 1.00 77.44 582 LEU A N 1
ATOM 4489 C CA . LEU A 1 582 ? 10.739 -17.262 -44.457 1.00 77.44 582 LEU A CA 1
ATOM 4490 C C . LEU A 1 582 ? 10.548 -16.220 -43.356 1.00 77.44 582 LEU A C 1
ATOM 4492 O O . LEU A 1 582 ? 11.528 -15.617 -42.934 1.00 77.44 582 LEU A O 1
ATOM 4496 N N . GLN A 1 583 ? 9.317 -16.040 -42.875 1.00 78.94 583 GLN A N 1
ATOM 4497 C CA . GLN A 1 583 ? 9.031 -15.164 -41.745 1.00 78.94 583 GLN A CA 1
ATOM 4498 C C . GLN A 1 583 ? 9.731 -15.665 -40.476 1.00 78.94 583 GLN A C 1
ATOM 4500 O O . GLN A 1 583 ? 10.448 -14.899 -39.848 1.00 78.94 583 GLN A O 1
ATOM 4505 N N . ARG A 1 584 ? 9.638 -16.967 -40.180 1.00 74.62 584 ARG A N 1
ATOM 4506 C CA . ARG A 1 584 ? 10.341 -17.595 -39.054 1.00 74.62 584 ARG A CA 1
ATOM 4507 C C . ARG A 1 584 ? 11.857 -17.410 -39.149 1.00 74.62 584 ARG A C 1
ATOM 4509 O O . ARG A 1 584 ? 12.494 -17.080 -38.164 1.00 74.62 584 ARG A O 1
ATOM 4516 N N . ARG A 1 585 ? 12.452 -17.578 -40.337 1.00 73.12 585 ARG A N 1
ATOM 4517 C CA . ARG A 1 585 ? 13.895 -17.352 -40.544 1.00 73.12 585 ARG A CA 1
ATOM 4518 C C . ARG A 1 585 ? 14.296 -15.886 -40.422 1.00 73.12 585 ARG A C 1
ATOM 4520 O O . ARG A 1 585 ? 15.401 -15.616 -39.968 1.00 73.12 585 ARG A O 1
ATOM 4527 N N . ALA A 1 586 ? 13.441 -14.963 -40.857 1.00 76.00 586 ALA A N 1
ATOM 4528 C CA . ALA A 1 586 ? 13.673 -13.535 -40.680 1.00 76.00 586 ALA A CA 1
ATOM 4529 C C . ALA A 1 586 ? 13.631 -13.162 -39.191 1.00 76.00 586 ALA A C 1
ATOM 4531 O O . ALA A 1 586 ? 14.544 -12.490 -38.729 1.00 76.00 586 ALA A O 1
ATOM 4532 N N . GLU A 1 587 ? 12.650 -13.682 -38.447 1.00 74.81 587 GLU A N 1
ATOM 4533 C CA . GLU A 1 587 ? 12.539 -13.539 -36.989 1.00 74.81 587 GLU A CA 1
ATOM 4534 C C . GLU A 1 587 ? 13.754 -14.167 -36.274 1.00 74.81 587 GLU A C 1
ATOM 4536 O O . GLU A 1 587 ? 14.378 -13.514 -35.442 1.00 74.81 587 GLU A O 1
ATOM 4541 N N . ASP A 1 588 ? 14.175 -15.380 -36.659 1.00 74.12 588 ASP A N 1
ATOM 4542 C CA . ASP A 1 588 ? 15.373 -16.044 -36.118 1.00 74.12 588 ASP A CA 1
ATOM 4543 C C . ASP A 1 588 ? 16.653 -15.222 -36.390 1.00 74.12 588 ASP A C 1
ATOM 4545 O O . ASP A 1 588 ? 17.539 -15.115 -35.538 1.00 74.12 588 ASP A O 1
ATOM 4549 N N . GLN A 1 589 ? 16.781 -14.646 -37.591 1.00 75.19 589 GLN A N 1
ATOM 4550 C CA . GLN A 1 589 ? 17.934 -13.831 -37.975 1.00 75.19 589 GLN A CA 1
ATOM 4551 C C . GLN A 1 589 ? 17.943 -12.478 -37.256 1.00 75.19 589 GLN A C 1
ATOM 4553 O O . GLN A 1 589 ? 19.006 -12.026 -36.832 1.00 75.19 589 GLN A O 1
ATOM 4558 N N . GLU A 1 590 ? 16.779 -11.853 -37.095 1.00 72.81 590 GLU A N 1
ATOM 4559 C CA . GLU A 1 590 ? 16.597 -10.642 -36.298 1.00 72.81 590 GLU A CA 1
ATOM 4560 C C . GLU A 1 590 ? 16.988 -10.892 -34.834 1.00 72.81 590 GLU A C 1
ATOM 4562 O O . GLU A 1 590 ? 17.817 -10.162 -34.291 1.00 72.81 590 GLU A O 1
ATOM 4567 N N . ASP A 1 591 ? 16.516 -11.989 -34.236 1.00 71.00 591 ASP A N 1
ATOM 4568 C CA . ASP A 1 591 ? 16.872 -12.397 -32.873 1.00 71.00 591 ASP A CA 1
ATOM 4569 C C . ASP A 1 591 ? 18.384 -12.641 -32.705 1.00 71.00 591 ASP A C 1
ATOM 4571 O O . ASP A 1 591 ? 18.970 -12.246 -31.690 1.00 71.00 591 ASP A O 1
ATOM 4575 N N . MET A 1 592 ? 19.045 -13.264 -33.691 1.00 71.69 592 MET A N 1
ATOM 4576 C CA . MET A 1 592 ? 20.504 -13.449 -33.678 1.00 71.69 592 MET A CA 1
ATOM 4577 C C . MET A 1 592 ? 21.257 -12.115 -33.735 1.00 71.69 592 MET A C 1
ATOM 4579 O O . MET A 1 592 ? 22.249 -11.938 -33.023 1.00 71.69 592 MET A O 1
ATOM 4583 N N . ILE A 1 593 ? 20.793 -11.166 -34.554 1.00 74.12 593 ILE A N 1
ATOM 4584 C CA . ILE A 1 593 ? 21.393 -9.828 -34.643 1.00 74.12 593 ILE A CA 1
ATOM 4585 C C . ILE A 1 593 ? 21.218 -9.088 -33.314 1.00 74.12 593 ILE A C 1
ATOM 4587 O O . ILE A 1 593 ? 22.194 -8.541 -32.803 1.00 74.12 593 ILE A O 1
ATOM 4591 N N . ILE A 1 594 ? 20.022 -9.120 -32.719 1.00 70.75 594 ILE A N 1
ATOM 4592 C CA . ILE A 1 594 ? 19.745 -8.490 -31.419 1.00 70.75 594 ILE A CA 1
ATOM 4593 C C . ILE A 1 594 ? 20.680 -9.048 -30.338 1.00 70.75 594 ILE A C 1
ATOM 4595 O O . ILE A 1 594 ? 21.302 -8.275 -29.610 1.00 70.75 594 ILE A O 1
ATOM 4599 N N . GLN A 1 595 ? 20.857 -10.372 -30.266 1.00 72.06 595 GLN A N 1
ATOM 4600 C CA . GLN A 1 595 ? 21.778 -10.996 -29.306 1.00 72.06 595 GLN A CA 1
ATOM 4601 C C . GLN A 1 595 ? 23.242 -10.603 -29.551 1.00 72.06 595 GLN A C 1
ATOM 4603 O O . GLN A 1 595 ? 23.970 -10.324 -28.598 1.00 72.06 595 GLN A O 1
ATOM 4608 N N . SER A 1 596 ? 23.677 -10.542 -30.814 1.00 73.00 596 SER A N 1
ATOM 4609 C CA . SER A 1 596 ? 25.036 -10.111 -31.162 1.00 73.00 596 SER A CA 1
ATOM 4610 C C . SER A 1 596 ? 25.292 -8.653 -30.782 1.00 73.00 596 SER A C 1
ATOM 4612 O O . SER A 1 596 ? 26.379 -8.329 -30.305 1.00 73.00 596 SER A O 1
ATOM 4614 N N . VAL A 1 597 ? 24.309 -7.772 -30.981 1.00 74.81 597 VAL A N 1
ATOM 4615 C CA . VAL A 1 597 ? 24.400 -6.361 -30.584 1.00 74.81 597 VAL A CA 1
ATOM 4616 C C . VAL A 1 597 ? 24.432 -6.242 -29.061 1.00 74.81 597 VAL A C 1
ATOM 4618 O O . VAL A 1 597 ? 25.281 -5.529 -28.537 1.00 74.81 597 VAL A O 1
ATOM 4621 N N . ALA A 1 598 ? 23.593 -6.994 -28.342 1.00 68.75 598 ALA A N 1
ATOM 4622 C CA . ALA A 1 598 ? 23.608 -7.022 -26.880 1.00 68.75 598 ALA A CA 1
ATOM 4623 C C . ALA A 1 598 ? 24.966 -7.481 -26.314 1.00 68.75 598 ALA A C 1
ATOM 4625 O O . ALA A 1 598 ? 25.446 -6.921 -25.327 1.00 68.75 598 ALA A O 1
ATOM 4626 N N . GLN A 1 599 ? 25.619 -8.459 -26.956 1.00 74.31 599 GLN A N 1
ATOM 4627 C CA . GLN A 1 599 ? 26.979 -8.873 -26.600 1.00 74.31 599 GLN A CA 1
ATOM 4628 C C . GLN A 1 599 ? 28.005 -7.768 -26.863 1.00 74.31 599 GLN A C 1
ATOM 4630 O O . GLN A 1 599 ? 28.807 -7.471 -25.988 1.00 74.31 599 GLN A O 1
ATOM 4635 N N . ALA A 1 600 ? 27.957 -7.116 -28.025 1.00 76.31 600 ALA A N 1
ATOM 4636 C CA . ALA A 1 600 ? 28.874 -6.020 -28.318 1.00 76.31 600 ALA A CA 1
ATOM 4637 C C . ALA A 1 600 ? 28.705 -4.853 -27.327 1.00 76.31 600 ALA A C 1
ATOM 4639 O O . ALA A 1 600 ? 29.694 -4.311 -26.845 1.00 76.31 600 ALA A O 1
ATOM 4640 N N . CYS A 1 601 ? 27.465 -4.490 -26.978 1.00 75.44 601 CYS A N 1
ATOM 4641 C CA . CYS A 1 601 ? 27.184 -3.464 -25.971 1.00 75.44 601 CYS A CA 1
ATOM 4642 C C . CYS A 1 601 ? 27.761 -3.827 -24.596 1.00 75.44 601 CYS A C 1
ATOM 4644 O O . CYS A 1 601 ? 28.364 -2.969 -23.957 1.00 75.44 601 CYS A O 1
ATOM 4646 N N . ARG A 1 602 ? 27.637 -5.094 -24.176 1.00 74.38 602 ARG A N 1
ATOM 4647 C CA . ARG A 1 602 ? 28.293 -5.625 -22.971 1.00 74.38 602 ARG A CA 1
ATOM 4648 C C . ARG A 1 602 ? 29.803 -5.424 -23.001 1.00 74.38 602 ARG A C 1
ATOM 4650 O O . ARG A 1 602 ? 30.357 -4.854 -22.069 1.00 74.38 602 ARG A O 1
ATOM 4657 N N . ASP A 1 603 ? 30.443 -5.866 -24.079 1.00 79.06 603 ASP A N 1
ATOM 4658 C CA . ASP A 1 603 ? 31.898 -5.810 -24.211 1.00 79.06 603 ASP A CA 1
ATOM 4659 C C . ASP A 1 603 ? 32.395 -4.351 -24.209 1.00 79.06 603 ASP A C 1
ATOM 4661 O O . ASP A 1 603 ? 33.454 -4.044 -23.660 1.00 79.06 603 ASP A O 1
ATOM 4665 N N . PHE A 1 604 ? 31.630 -3.421 -24.796 1.00 79.19 604 PHE A N 1
ATOM 4666 C CA . PHE A 1 604 ? 31.933 -1.990 -24.718 1.00 79.19 604 PHE A CA 1
ATOM 4667 C C . PHE A 1 604 ? 31.779 -1.439 -23.298 1.00 79.19 604 PHE A C 1
ATOM 4669 O O . PHE A 1 604 ? 32.647 -0.691 -22.860 1.00 79.19 604 PHE A O 1
ATOM 4676 N N . GLU A 1 605 ? 30.729 -1.816 -22.566 1.00 79.25 605 GLU A N 1
ATOM 4677 C CA . GLU A 1 605 ? 30.554 -1.404 -21.168 1.00 79.25 605 GLU A CA 1
ATOM 4678 C C . GLU A 1 605 ? 31.692 -1.900 -20.271 1.00 79.25 605 GLU A C 1
ATOM 4680 O O . GLU A 1 605 ? 32.254 -1.111 -19.513 1.00 79.25 605 GLU A O 1
ATOM 4685 N N . GLU A 1 606 ? 32.068 -3.175 -20.391 1.00 78.44 606 GLU A N 1
ATOM 4686 C CA . GLU A 1 606 ? 33.166 -3.774 -19.624 1.00 78.44 606 GLU A CA 1
ATOM 4687 C C . GLU A 1 606 ? 34.490 -3.058 -19.918 1.00 78.44 606 GLU A C 1
ATOM 4689 O O . GLU A 1 606 ? 35.199 -2.633 -19.007 1.00 78.44 606 GLU A O 1
ATOM 4694 N N . ARG A 1 607 ? 34.784 -2.787 -21.195 1.00 80.81 607 ARG A N 1
ATOM 4695 C CA . ARG A 1 607 ? 35.975 -2.015 -21.584 1.00 80.81 607 ARG A CA 1
ATOM 4696 C C . ARG A 1 607 ? 35.951 -0.579 -21.068 1.00 80.81 607 ARG A C 1
ATOM 4698 O O . ARG A 1 607 ? 37.001 -0.061 -20.675 1.00 80.81 607 ARG A O 1
ATOM 4705 N N . CYS A 1 608 ? 34.791 0.076 -21.077 1.00 78.88 608 CYS A N 1
ATOM 4706 C CA . CYS A 1 608 ? 34.657 1.423 -20.535 1.00 78.88 608 CYS A CA 1
ATOM 4707 C C . CYS A 1 608 ? 34.970 1.460 -19.030 1.00 78.88 608 CYS A C 1
ATOM 4709 O O . CYS A 1 608 ? 35.601 2.416 -18.572 1.00 78.88 608 CYS A O 1
ATOM 4711 N N . GLU A 1 609 ? 34.573 0.434 -18.273 1.00 75.06 609 GLU A N 1
ATOM 4712 C CA . GLU A 1 609 ? 34.825 0.338 -16.830 1.00 75.06 609 GLU A CA 1
ATOM 4713 C C . GLU A 1 609 ? 36.250 -0.090 -16.488 1.00 75.06 609 GLU A C 1
ATOM 4715 O O . GLU A 1 609 ? 36.882 0.543 -15.645 1.00 75.06 609 GLU A O 1
ATOM 4720 N N . ASP A 1 610 ? 36.773 -1.117 -17.154 1.00 77.50 610 ASP A N 1
ATOM 4721 C CA . ASP A 1 610 ? 38.038 -1.742 -16.758 1.00 77.50 610 ASP A CA 1
ATOM 4722 C C . ASP A 1 610 ? 39.261 -1.071 -17.383 1.00 77.50 610 ASP A C 1
ATOM 4724 O O . ASP A 1 610 ? 40.363 -1.134 -16.833 1.00 77.50 610 ASP A O 1
ATOM 4728 N N . VAL A 1 611 ? 39.086 -0.417 -18.535 1.00 80.19 611 VAL A N 1
ATOM 4729 C CA . VAL A 1 611 ? 40.199 0.154 -19.304 1.00 80.19 611 VAL A CA 1
ATOM 4730 C C . VAL A 1 611 ? 40.067 1.666 -19.430 1.00 80.19 611 VAL A C 1
ATOM 4732 O O . VAL A 1 611 ? 40.968 2.396 -19.018 1.00 80.19 611 VAL A O 1
ATOM 4735 N N . GLU A 1 612 ? 38.956 2.170 -19.969 1.00 82.31 612 GLU A N 1
ATOM 4736 C CA . GLU A 1 612 ? 38.869 3.588 -20.352 1.00 82.31 612 GLU A CA 1
ATOM 4737 C C . GLU A 1 612 ? 38.661 4.537 -19.168 1.00 82.31 612 GLU A C 1
ATOM 4739 O O . GLU A 1 612 ? 39.190 5.651 -19.167 1.00 82.31 612 GLU A O 1
ATOM 4744 N N . SER A 1 613 ? 37.880 4.138 -18.163 1.00 80.19 613 SER A N 1
ATOM 4745 C CA . SER A 1 613 ? 37.662 4.939 -16.954 1.00 80.19 613 SER A CA 1
ATOM 4746 C C . SER A 1 613 ? 38.946 5.060 -16.107 1.00 80.19 613 SER A C 1
ATOM 4748 O O . SER A 1 613 ? 39.349 6.190 -15.805 1.00 80.19 613 SER A O 1
ATOM 4750 N N . PRO A 1 614 ? 39.687 3.969 -15.814 1.00 81.12 614 PRO A N 1
ATOM 4751 C CA . PRO A 1 614 ? 40.980 4.051 -15.136 1.00 81.12 614 PRO A CA 1
ATOM 4752 C C . PRO A 1 614 ? 42.023 4.832 -15.933 1.00 81.12 614 PRO A C 1
ATOM 4754 O O . PRO A 1 614 ? 42.791 5.588 -15.336 1.00 81.12 614 PRO A O 1
ATOM 4757 N N . LEU A 1 615 ? 42.040 4.684 -17.264 1.00 83.31 615 LEU A N 1
ATOM 4758 C CA . LEU A 1 615 ? 42.953 5.428 -18.129 1.00 83.31 615 LEU A CA 1
ATOM 4759 C C . LEU A 1 615 ? 42.682 6.933 -18.051 1.00 83.31 615 LEU A C 1
ATOM 4761 O O . LEU A 1 615 ? 43.606 7.684 -17.758 1.00 83.31 615 LEU A O 1
ATOM 4765 N N . ARG A 1 616 ? 41.422 7.369 -18.189 1.00 85.69 616 ARG A N 1
ATOM 4766 C CA . ARG A 1 616 ? 41.047 8.787 -18.036 1.00 85.69 616 ARG A CA 1
ATOM 4767 C C . ARG A 1 616 ? 41.423 9.342 -16.665 1.00 85.69 616 ARG A C 1
ATOM 4769 O O . ARG A 1 616 ? 41.937 10.453 -16.571 1.00 85.69 616 ARG A O 1
ATOM 4776 N N . LEU A 1 617 ? 41.216 8.563 -15.603 1.00 85.06 617 LEU A N 1
ATOM 4777 C CA . LEU A 1 617 ? 41.584 8.972 -14.246 1.00 85.06 617 LEU A CA 1
ATOM 4778 C C . LEU A 1 617 ? 43.108 9.112 -14.078 1.00 85.06 617 LEU A C 1
ATOM 4780 O O . LEU A 1 617 ? 43.577 9.972 -13.332 1.00 85.06 617 LEU A O 1
ATOM 4784 N N . GLN A 1 618 ? 43.898 8.265 -14.744 1.00 81.94 618 GLN A N 1
ATOM 4785 C CA . GLN A 1 618 ? 45.355 8.393 -14.757 1.00 81.94 618 GLN A CA 1
ATOM 4786 C C . GLN A 1 618 ? 45.818 9.565 -15.617 1.00 81.94 618 GLN A C 1
ATOM 4788 O O . GLN A 1 618 ? 46.673 10.321 -15.168 1.00 81.94 618 GLN A O 1
ATOM 4793 N N . GLU A 1 619 ? 45.224 9.779 -16.790 1.00 86.75 619 GLU A N 1
ATOM 4794 C CA . GLU A 1 619 ? 45.499 10.941 -17.641 1.00 86.75 619 GLU A CA 1
ATOM 4795 C C . GLU A 1 619 ? 45.236 12.249 -16.883 1.00 86.75 619 GLU A C 1
ATOM 4797 O O . GLU A 1 619 ? 46.100 13.126 -16.838 1.00 86.75 619 GLU A O 1
ATOM 4802 N N . GLU A 1 620 ? 44.110 12.349 -16.173 1.00 88.81 620 GLU A N 1
ATOM 4803 C CA . GLU A 1 620 ? 43.795 13.506 -15.332 1.00 88.81 620 GLU A CA 1
ATOM 4804 C C . GLU A 1 620 ? 44.829 13.697 -14.208 1.00 88.81 620 GLU A C 1
ATOM 4806 O O . GLU A 1 620 ? 45.327 14.806 -13.995 1.00 88.81 620 GLU A O 1
ATOM 4811 N N . LYS A 1 621 ? 45.237 12.616 -13.528 1.00 87.94 621 LYS A N 1
ATOM 4812 C CA . LYS A 1 621 ? 46.304 12.671 -12.513 1.00 87.94 621 LYS A CA 1
ATOM 4813 C C . LYS A 1 621 ? 47.640 13.112 -13.102 1.00 87.94 621 LYS A C 1
ATOM 4815 O O . LYS A 1 621 ? 48.324 13.925 -12.480 1.00 87.94 621 LYS A O 1
ATOM 4820 N N . THR A 1 622 ? 48.011 12.610 -14.279 1.00 88.50 622 THR A N 1
ATOM 4821 C CA . THR A 1 622 ? 49.249 13.011 -14.958 1.00 88.50 622 THR A CA 1
ATOM 4822 C C . THR A 1 622 ? 49.207 14.478 -15.365 1.00 88.50 622 THR A C 1
ATOM 4824 O O . THR A 1 622 ? 50.168 15.189 -15.098 1.00 88.50 622 THR A O 1
ATOM 4827 N N . ALA A 1 623 ? 48.076 14.977 -15.872 1.00 89.88 623 ALA A N 1
ATOM 4828 C CA . ALA A 1 623 ? 47.904 16.388 -16.206 1.00 89.88 623 ALA A CA 1
ATOM 4829 C C . ALA A 1 623 ? 48.011 17.296 -14.967 1.00 89.88 623 ALA A C 1
ATOM 4831 O O . ALA A 1 623 ? 48.646 18.350 -15.017 1.00 89.88 623 ALA A O 1
ATOM 4832 N N . VAL A 1 624 ? 47.438 16.885 -13.829 1.00 90.38 624 VAL A N 1
ATOM 4833 C CA . VAL A 1 624 ? 47.564 17.619 -12.557 1.00 90.38 624 VAL A CA 1
ATOM 4834 C C . VAL A 1 624 ? 49.004 17.609 -12.040 1.00 90.38 624 VAL A C 1
ATOM 4836 O O . VAL A 1 624 ? 49.493 18.640 -11.578 1.00 90.38 624 VAL A O 1
ATOM 4839 N N . LEU A 1 625 ? 49.693 16.467 -12.099 1.00 87.50 625 LEU A N 1
ATOM 4840 C CA . LEU A 1 625 ? 51.093 16.361 -11.678 1.00 87.50 625 LEU A CA 1
ATOM 4841 C C . LEU A 1 625 ? 52.025 17.166 -12.585 1.00 87.50 625 LEU A C 1
ATOM 4843 O O . LEU A 1 625 ? 52.948 17.798 -12.082 1.00 87.50 625 LEU A O 1
ATOM 4847 N N . GLN A 1 626 ? 51.756 17.187 -13.887 1.00 90.00 626 GLN A N 1
ATOM 4848 C CA . GLN A 1 626 ? 52.534 17.947 -14.854 1.00 90.00 626 GLN A CA 1
ATOM 4849 C C . GLN A 1 626 ? 52.397 19.454 -14.628 1.00 90.00 626 GLN A C 1
ATOM 4851 O O . GLN A 1 626 ? 53.413 20.134 -14.554 1.00 90.00 626 GLN A O 1
ATOM 4856 N N . ARG A 1 627 ? 51.183 19.960 -14.359 1.00 88.88 627 ARG A N 1
ATOM 4857 C CA . ARG A 1 627 ? 50.997 21.360 -13.931 1.00 88.88 627 ARG A CA 1
ATOM 4858 C C . ARG A 1 627 ? 51.767 21.684 -12.653 1.00 88.88 627 ARG A C 1
ATOM 4860 O O . ARG A 1 627 ? 52.459 22.686 -12.599 1.00 88.88 627 ARG A O 1
ATOM 4867 N N . LYS A 1 628 ? 51.709 20.812 -11.639 1.00 88.50 628 LYS A N 1
ATOM 4868 C CA . LYS A 1 628 ? 52.471 21.012 -10.391 1.00 88.50 628 LYS A CA 1
ATOM 4869 C C . LYS A 1 628 ? 53.984 20.999 -10.610 1.00 88.50 628 LYS A C 1
ATOM 4871 O O . LYS A 1 628 ? 54.698 21.694 -9.897 1.00 88.50 628 LYS A O 1
ATOM 4876 N N . TYR A 1 629 ? 54.468 20.186 -11.546 1.00 90.00 629 TYR A N 1
ATOM 4877 C CA . TYR A 1 629 ? 55.879 20.144 -11.917 1.00 90.00 629 TYR A CA 1
ATOM 4878 C C . TYR A 1 629 ? 56.300 21.429 -12.635 1.00 90.00 629 TYR A C 1
ATOM 4880 O O . TYR A 1 629 ? 57.313 22.010 -12.267 1.00 90.00 629 TYR A O 1
ATOM 4888 N N . GLU A 1 630 ? 55.499 21.900 -13.593 1.00 90.62 630 GLU A N 1
ATOM 4889 C CA . GLU A 1 630 ? 55.714 23.170 -14.297 1.00 90.62 630 GLU A CA 1
ATOM 4890 C C . GLU A 1 630 ? 55.685 24.360 -13.324 1.00 90.62 630 GLU A C 1
ATOM 4892 O O . GLU A 1 630 ? 56.592 25.189 -13.348 1.00 90.62 630 GLU A O 1
ATOM 4897 N N . ASP A 1 631 ? 54.725 24.402 -12.396 1.00 86.81 631 ASP A N 1
ATOM 4898 C CA . ASP A 1 631 ? 54.644 25.428 -11.348 1.00 86.81 631 ASP A CA 1
ATOM 4899 C C . ASP A 1 631 ? 55.876 25.395 -10.426 1.00 86.81 631 ASP A C 1
ATOM 4901 O O . ASP A 1 631 ? 56.468 26.434 -10.135 1.00 86.81 631 ASP A O 1
ATOM 4905 N N . ALA A 1 632 ? 56.310 24.204 -9.997 1.00 84.12 632 ALA A N 1
ATOM 4906 C CA . ALA A 1 632 ? 57.497 24.046 -9.157 1.00 84.12 632 ALA A CA 1
ATOM 4907 C C . ALA A 1 632 ? 58.795 24.404 -9.898 1.00 84.12 632 ALA A C 1
ATOM 4909 O O . ALA A 1 632 ? 59.704 24.973 -9.296 1.00 84.12 632 ALA A O 1
ATOM 4910 N N . GLN A 1 633 ? 58.885 24.094 -11.192 1.00 87.06 633 GLN A N 1
ATOM 4911 C CA . GLN A 1 633 ? 60.016 24.457 -12.040 1.00 87.06 633 GLN A CA 1
ATOM 4912 C C . GLN A 1 633 ? 60.084 25.973 -12.249 1.00 87.06 633 GLN A C 1
ATOM 4914 O O . GLN A 1 633 ? 61.166 26.550 -12.145 1.00 87.06 633 GLN A O 1
ATOM 4919 N N . ASN A 1 634 ? 58.939 26.624 -12.460 1.00 84.25 634 ASN A N 1
ATOM 4920 C CA . ASN A 1 634 ? 58.853 28.078 -12.549 1.00 84.25 634 ASN A CA 1
ATOM 4921 C C . ASN A 1 634 ? 59.281 28.732 -11.225 1.00 84.25 634 ASN A C 1
ATOM 4923 O O . ASN A 1 634 ? 60.177 29.573 -11.232 1.00 84.25 634 ASN A O 1
ATOM 4927 N N . SER A 1 635 ? 58.765 28.273 -10.078 1.00 82.62 635 SER A N 1
ATOM 4928 C CA . SER A 1 635 ? 59.191 28.775 -8.760 1.00 82.62 635 SER A CA 1
ATOM 4929 C C . SER A 1 635 ? 60.669 28.508 -8.447 1.00 82.62 635 SER A C 1
ATOM 4931 O O . SER A 1 635 ? 61.310 29.327 -7.797 1.00 82.62 635 SER A O 1
ATOM 4933 N N . ALA A 1 636 ? 61.240 27.389 -8.903 1.00 78.25 636 ALA A N 1
ATOM 4934 C CA . ALA A 1 636 ? 62.673 27.126 -8.767 1.00 78.25 636 ALA A CA 1
ATOM 4935 C C . ALA A 1 636 ? 63.509 28.088 -9.627 1.00 78.25 636 ALA A C 1
ATOM 4937 O O . ALA A 1 636 ? 64.495 28.632 -9.142 1.00 78.25 636 ALA A O 1
ATOM 4938 N N . SER A 1 637 ? 63.082 28.361 -10.865 1.00 78.44 637 SER A N 1
ATOM 4939 C CA . SER A 1 637 ? 63.758 29.325 -11.743 1.00 78.44 637 SER A CA 1
ATOM 4940 C C . SER A 1 637 ? 63.664 30.772 -11.242 1.00 78.44 637 SER A C 1
ATOM 4942 O O . SER A 1 637 ? 64.587 31.550 -11.452 1.00 78.44 637 SER A O 1
ATOM 4944 N N . GLU A 1 638 ? 62.593 31.124 -10.523 1.00 77.19 638 GLU A N 1
ATOM 4945 C CA . GLU A 1 638 ? 62.437 32.427 -9.861 1.00 77.19 638 GLU A CA 1
ATOM 4946 C C . GLU A 1 638 ? 63.333 32.587 -8.621 1.00 77.19 638 GLU A C 1
ATOM 4948 O O . GLU A 1 638 ? 63.622 33.713 -8.231 1.00 77.19 638 GLU A O 1
ATOM 4953 N N . LEU A 1 639 ? 63.777 31.486 -8.002 1.00 72.31 639 LEU A N 1
ATOM 4954 C CA . LEU A 1 639 ? 64.684 31.491 -6.845 1.00 72.31 639 LEU A CA 1
ATOM 4955 C C . LEU A 1 639 ? 66.174 31.451 -7.235 1.00 72.31 639 LEU A C 1
ATOM 4957 O O . LEU A 1 639 ? 67.028 31.682 -6.379 1.00 72.31 639 LEU A O 1
ATOM 4961 N N . GLU A 1 640 ? 66.493 31.133 -8.493 1.00 60.41 640 GLU A N 1
ATOM 4962 C CA . GLU A 1 640 ? 67.863 31.110 -9.037 1.00 60.41 640 GLU A CA 1
ATOM 4963 C C . GLU A 1 640 ? 68.297 32.451 -9.674 1.00 60.41 640 GLU A C 1
ATOM 4965 O O . GLU A 1 640 ? 69.449 32.579 -10.102 1.00 60.41 640 GLU A O 1
ATOM 4970 N N . VAL A 1 641 ? 67.406 33.452 -9.701 1.00 50.59 641 VAL A N 1
ATOM 4971 C CA . VAL A 1 641 ? 67.672 34.860 -10.069 1.00 50.59 641 VAL A CA 1
ATOM 4972 C C . VAL A 1 641 ? 67.768 35.708 -8.808 1.00 50.59 641 VAL A C 1
ATOM 4974 O O . VAL A 1 641 ? 68.692 36.555 -8.748 1.00 50.59 641 VAL A O 1
#

Organism: Viridothelium virens (NCBI:txid1048519)